Protein AF-A7NPY9-F1 (afdb_monomer)

Solvent-accessible surface area (backbone atoms only — not comparable to full-atom values): 38700 Å² total; per-residue (Å²): 134,92,74,82,80,80,73,67,74,51,55,32,42,29,26,37,45,88,42,72,69,57,53,60,54,70,65,41,75,46,75,59,87,75,33,40,37,41,57,47,86,95,47,47,60,37,44,33,42,28,44,29,30,97,84,38,46,31,58,75,68,45,32,48,38,34,36,38,36,43,90,93,47,36,37,34,34,36,36,45,59,66,55,66,62,92,12,36,43,38,32,55,61,41,74,38,80,44,97,57,90,48,78,89,74,52,70,92,45,75,44,54,58,51,52,49,58,56,38,69,81,51,67,72,39,83,64,36,40,34,45,30,44,36,35,41,27,43,28,24,49,83,92,40,57,26,31,39,33,42,40,34,43,34,40,32,39,14,61,93,43,76,46,79,48,39,36,42,36,38,35,68,32,96,72,33,50,72,66,55,53,54,51,52,51,52,52,50,47,73,77,38,90,55,40,66,36,79,68,50,76,66,56,52,34,50,52,46,28,52,52,40,52,52,52,52,53,52,50,60,61,64,59,78,72,68,98,75,82,85,81,58,95,73,59,46,54,38,22,49,42,22,50,48,44,54,71,60,59,42,68,88,82,78,64,57,72,66,54,55,51,33,47,42,51,26,28,42,34,32,32,49,21,52,75,68,67,51,95,54,27,36,60,48,14,20,54,46,49,51,68,55,89,56,92,92,51,54,64,65,55,43,19,39,23,24,29,24,32,52,38,51,48,97,74,72,50,59,84,43,35,47,35,38,50,40,43,51,76,67,50,40,54,49,32,46,40,51,10,21,42,44,20,36,19,43,43,38,47,75,64,64,38,66,25,72,48,68,47,79,56,97,86,25,32,37,39,40,33,20,56,60,59,82,79,53,48,57,65,42,58,66,48,35,53,53,29,46,76,59,76,39,56,71,48,81,48,70,42,67,50,94,80,54,70,76,68,81,83,74,80,81,69,74,92,64,79,79,70,88,87,62,96,55,48,48,31,84,41,48,32,68,63,46,48,35,52,55,48,39,56,33,46,35,52,23,37,51,22,51,61,39,46,76,68,66,80,51,87,60,26,45,49,50,25,38,50,28,37,51,50,40,49,45,52,56,58,64,49,60,76,53,37,37,68,65,60,53,50,50,53,45,52,53,43,47,52,55,41,51,46,40,39,57,31,41,55,39,51,54,50,50,52,53,53,49,56,52,36,70,73,42,60,79,91,56,35,67,52,39,48,67,58,52,53,53,46,53,54,53,32,52,57,34,45,55,53,32,52,57,47,69,71,28,72,67,44,53,51,50,52,25,52,52,16,43,53,48,44,31,73,79,56,56,58,53,82,80,47,91,80,75,53,77,60,29,32,43,80,44,49,42,62,55,45,49,53,32,45,54,64,30,58,63,38,66,88,58,54,77,92,43,56,72,68,56,54,48,52,42,46,53,34,44,49,54,32,48,48,40,48,63,68,41,33,58,30,44,38,91,64,51,60,75,58,43,49,54,53,48,57,40,49,48,54,62,42,58,58,49,49,50,61,52,51,56,52,51,36,51,75,70,72,35,67,84,36,70,33,51,46,54,52,50,53,54,40,51,62,48,38,59,61,51,58,72,50,45,66,65,42,50,50,55,60,69,28,70,67,41,52,49,52,50,50,53,36,47,72,73,68

Structure (mmCIF, N/CA/C/O backbone):
data_AF-A7NPY9-F1
#
_entry.id   AF-A7NPY9-F1
#
loop_
_atom_site.group_PDB
_atom_site.id
_atom_site.type_symbol
_atom_site.label_atom_id
_atom_site.label_alt_id
_atom_site.label_comp_id
_atom_site.label_asym_id
_atom_site.label_entity_id
_atom_site.label_seq_id
_atom_site.pdbx_PDB_ins_code
_atom_site.Cartn_x
_atom_site.Cartn_y
_atom_site.Cartn_z
_atom_site.occupancy
_atom_site.B_iso_or_equiv
_atom_site.auth_seq_id
_atom_site.auth_comp_id
_atom_site.auth_asym_id
_atom_site.auth_atom_id
_atom_site.pdbx_PDB_model_num
ATOM 1 N N . MET A 1 1 ? 48.283 -12.520 -44.880 1.00 30.39 1 MET A N 1
ATOM 2 C CA . MET A 1 1 ? 47.856 -13.266 -46.078 1.00 30.39 1 MET A CA 1
ATOM 3 C C . MET A 1 1 ? 46.385 -12.997 -46.239 1.00 30.39 1 MET A C 1
ATOM 5 O O . MET A 1 1 ? 45.623 -13.268 -45.324 1.00 30.39 1 MET A O 1
ATOM 9 N N . ASP A 1 2 ? 46.083 -12.345 -47.347 1.00 35.75 2 ASP A N 1
ATOM 10 C CA . ASP A 1 2 ? 44.784 -11.864 -47.781 1.00 35.75 2 ASP A CA 1
ATOM 11 C C . ASP A 1 2 ? 43.777 -13.019 -47.894 1.00 35.75 2 ASP A C 1
ATOM 13 O O . ASP A 1 2 ? 44.050 -14.011 -48.571 1.00 35.75 2 ASP A O 1
ATOM 17 N N . GLN A 1 3 ? 42.635 -12.906 -47.220 1.00 31.44 3 GLN A N 1
ATOM 18 C CA . GLN A 1 3 ? 41.432 -13.673 -47.544 1.00 31.44 3 GLN A CA 1
ATOM 19 C C . GLN A 1 3 ? 40.232 -12.726 -47.473 1.00 31.44 3 GLN A C 1
ATOM 21 O O . GLN A 1 3 ? 39.337 -12.889 -46.647 1.00 31.44 3 GLN A O 1
ATOM 26 N N . GLN A 1 4 ? 40.194 -11.732 -48.366 1.00 36.62 4 GLN A N 1
ATOM 27 C CA . GLN A 1 4 ? 38.908 -11.278 -48.893 1.00 36.62 4 GLN A CA 1
ATOM 28 C C . GLN A 1 4 ? 38.174 -12.527 -49.408 1.00 36.62 4 GLN A C 1
ATOM 30 O O . GLN A 1 4 ? 38.599 -13.142 -50.389 1.00 36.62 4 GLN A O 1
ATOM 35 N N . ARG A 1 5 ? 37.107 -12.959 -48.719 1.00 39.94 5 ARG A N 1
ATOM 36 C CA . ARG A 1 5 ? 36.211 -14.002 -49.234 1.00 39.94 5 ARG A CA 1
ATOM 37 C C . ARG A 1 5 ? 35.548 -13.455 -50.496 1.00 39.94 5 ARG A C 1
ATOM 39 O O . ARG A 1 5 ? 34.565 -12.725 -50.436 1.00 39.94 5 ARG A O 1
ATOM 46 N N . VAL A 1 6 ? 36.112 -13.795 -51.650 1.00 40.06 6 VAL A N 1
ATOM 47 C CA . VAL A 1 6 ? 35.490 -13.559 -52.951 1.00 40.06 6 VAL A CA 1
ATOM 48 C C . VAL A 1 6 ? 34.324 -14.542 -53.098 1.00 40.06 6 VAL A C 1
ATOM 50 O O . VAL A 1 6 ? 34.519 -15.717 -53.383 1.00 40.06 6 VAL A O 1
ATOM 53 N N . ASN A 1 7 ? 33.124 -14.018 -52.849 1.00 55.25 7 ASN A N 1
ATOM 54 C CA . ASN A 1 7 ? 31.804 -14.433 -53.334 1.00 55.25 7 ASN A CA 1
ATOM 55 C C . ASN A 1 7 ? 31.464 -15.946 -53.356 1.00 55.25 7 ASN A C 1
ATOM 57 O O . ASN A 1 7 ? 31.522 -16.569 -54.420 1.00 55.25 7 ASN A O 1
ATOM 61 N N . PRO A 1 8 ? 30.982 -16.530 -52.244 1.00 56.50 8 PRO A N 1
ATOM 62 C CA . PRO A 1 8 ? 30.066 -17.660 -52.291 1.00 56.50 8 PRO A CA 1
ATOM 63 C C . PRO A 1 8 ? 28.615 -17.149 -52.261 1.00 56.50 8 PRO A C 1
ATOM 65 O O . PRO A 1 8 ? 28.247 -16.339 -51.414 1.00 56.50 8 PRO A O 1
ATOM 68 N N . ILE A 1 9 ? 27.778 -17.620 -53.185 1.00 62.34 9 ILE A N 1
ATOM 69 C CA . ILE A 1 9 ? 26.321 -17.525 -53.032 1.00 62.34 9 ILE A CA 1
ATOM 70 C C . ILE A 1 9 ? 25.970 -18.313 -51.761 1.00 62.34 9 ILE A C 1
ATOM 72 O O . ILE A 1 9 ? 26.186 -19.524 -51.731 1.00 62.34 9 ILE A O 1
ATOM 76 N N . GLU A 1 10 ? 25.477 -17.638 -50.722 1.00 66.25 10 GLU A N 1
ATOM 77 C CA . GLU A 1 10 ? 24.930 -18.284 -49.519 1.00 66.25 10 GLU A CA 1
ATOM 78 C C . GLU A 1 10 ? 23.676 -19.074 -49.941 1.00 66.25 10 GLU A C 1
ATOM 80 O O . GLU A 1 10 ? 22.792 -18.513 -50.592 1.00 66.25 10 GLU A O 1
ATOM 85 N N . VAL A 1 11 ? 23.621 -20.378 -49.645 1.00 74.25 11 VAL A N 1
ATOM 86 C CA . VAL A 1 11 ? 22.456 -21.240 -49.915 1.00 74.25 11 VAL A CA 1
ATOM 87 C C . VAL A 1 11 ? 21.934 -21.752 -48.578 1.00 74.25 11 VAL A C 1
ATOM 89 O O . VAL A 1 11 ? 22.521 -22.666 -47.997 1.00 74.25 11 VAL A O 1
ATOM 92 N N . GLU A 1 12 ? 20.827 -21.172 -48.110 1.00 82.69 12 GLU A N 1
ATOM 93 C CA . GLU A 1 12 ? 20.207 -21.520 -46.825 1.00 82.69 12 GLU A CA 1
ATOM 94 C C . GLU A 1 12 ? 18.732 -21.931 -46.971 1.00 82.69 12 GLU A C 1
ATOM 96 O O . GLU A 1 12 ? 18.003 -21.358 -47.786 1.00 82.69 12 GLU A O 1
ATOM 101 N N . LEU A 1 13 ? 18.280 -22.900 -46.163 1.00 86.31 13 LEU A N 1
ATOM 102 C CA . LEU A 1 13 ? 16.856 -23.127 -45.877 1.00 86.31 13 LEU A CA 1
ATOM 103 C C . LEU A 1 13 ? 16.484 -22.462 -44.554 1.00 86.31 13 LEU A C 1
ATOM 105 O O . LEU A 1 13 ? 17.162 -22.660 -43.550 1.00 86.31 13 LEU A O 1
ATOM 109 N N . LYS A 1 14 ? 15.375 -21.726 -44.535 1.00 89.31 14 LYS A N 1
ATOM 110 C CA . LYS A 1 14 ? 14.914 -20.969 -43.371 1.00 89.31 14 LYS A CA 1
ATOM 111 C C . LYS A 1 14 ? 13.519 -21.396 -42.937 1.00 89.31 14 LYS A C 1
ATOM 113 O O . LYS A 1 14 ? 12.575 -21.383 -43.730 1.00 89.31 14 LYS A O 1
ATOM 118 N N . PHE A 1 15 ? 13.382 -21.705 -41.652 1.00 90.19 15 PHE A N 1
ATOM 119 C CA . PHE A 1 15 ? 12.123 -22.097 -41.038 1.00 90.19 15 PHE A CA 1
ATOM 120 C C . PHE A 1 15 ? 11.828 -21.293 -39.778 1.00 90.19 15 PHE A C 1
ATOM 122 O O . PHE A 1 15 ? 12.676 -21.140 -38.901 1.00 90.19 15 PHE A O 1
ATOM 129 N N . ARG A 1 16 ? 10.575 -20.872 -39.629 1.00 90.12 16 ARG A N 1
ATOM 130 C CA . ARG A 1 16 ? 10.034 -20.371 -38.371 1.00 90.12 16 ARG A CA 1
ATOM 131 C C . ARG A 1 16 ? 9.675 -21.535 -37.455 1.00 90.12 16 ARG A C 1
ATOM 133 O O . ARG A 1 16 ? 9.011 -22.489 -37.870 1.00 90.12 16 ARG A O 1
ATOM 140 N N . VAL A 1 17 ? 10.054 -21.412 -36.187 1.00 89.88 17 VAL A N 1
ATOM 141 C CA . VAL A 1 17 ? 9.718 -22.371 -35.134 1.00 89.88 17 VAL A CA 1
ATOM 142 C C . VAL A 1 17 ? 8.627 -21.759 -34.254 1.00 89.88 17 VAL A C 1
ATOM 144 O O . VAL A 1 17 ? 8.880 -20.860 -33.466 1.00 89.88 17 VAL A O 1
ATOM 147 N N . GLY A 1 18 ? 7.380 -22.209 -34.410 1.00 81.81 18 GLY A N 1
ATOM 148 C CA . GLY A 1 18 ? 6.241 -21.627 -33.682 1.00 81.81 18 GLY A CA 1
ATOM 149 C C . GLY A 1 18 ? 6.145 -22.025 -32.203 1.00 81.81 18 GLY A C 1
ATOM 150 O O . GLY A 1 18 ? 5.445 -21.363 -31.443 1.00 81.81 18 GLY A O 1
ATOM 151 N N . ASP A 1 19 ? 6.834 -23.094 -31.792 1.00 84.06 19 ASP A N 1
ATOM 152 C CA . ASP A 1 19 ? 6.786 -23.635 -30.429 1.00 84.06 19 ASP A CA 1
ATOM 153 C C . ASP A 1 19 ? 8.196 -23.669 -29.798 1.00 84.06 19 ASP A C 1
ATOM 155 O O . ASP A 1 19 ? 9.068 -24.413 -30.269 1.00 84.06 19 ASP A O 1
ATOM 159 N N . PRO A 1 20 ? 8.436 -22.934 -28.693 1.00 83.31 20 PRO A N 1
ATOM 160 C CA . PRO A 1 20 ? 9.704 -22.964 -27.963 1.00 83.31 20 PRO A CA 1
ATOM 161 C C . PRO A 1 20 ? 10.118 -24.363 -27.473 1.00 83.31 20 PRO A C 1
ATOM 163 O O . PRO A 1 20 ? 11.304 -24.626 -27.259 1.00 83.31 20 PRO A O 1
ATOM 166 N N . ALA A 1 21 ? 9.173 -25.285 -27.265 1.00 83.88 21 ALA A N 1
ATOM 167 C CA . ALA A 1 21 ? 9.486 -26.666 -26.907 1.00 83.88 21 ALA A CA 1
ATOM 168 C C . ALA A 1 21 ? 10.154 -27.423 -28.064 1.00 83.88 21 ALA A C 1
ATOM 170 O O . ALA A 1 21 ? 11.102 -28.173 -27.823 1.00 83.88 21 ALA A O 1
ATOM 171 N N . ILE A 1 22 ? 9.722 -27.175 -29.305 1.00 85.62 22 ILE A N 1
ATOM 172 C CA . ILE A 1 22 ? 10.358 -27.721 -30.508 1.00 85.62 22 ILE A CA 1
ATOM 173 C C . ILE A 1 22 ? 11.760 -27.136 -30.664 1.00 85.62 22 ILE A C 1
ATOM 175 O O . ILE A 1 22 ? 12.711 -27.880 -30.892 1.00 85.62 22 ILE A O 1
ATOM 179 N N . PHE A 1 23 ? 11.912 -25.826 -30.457 1.00 87.38 23 PHE A N 1
ATOM 180 C CA . PHE A 1 23 ? 13.217 -25.164 -30.497 1.00 87.38 23 PHE A CA 1
ATOM 181 C C . PHE A 1 23 ? 14.224 -25.808 -29.523 1.00 87.38 23 PHE A C 1
ATOM 183 O O . PHE A 1 23 ? 15.352 -26.128 -29.898 1.00 87.38 23 PHE A O 1
ATOM 190 N N . ARG A 1 24 ? 13.794 -26.112 -28.288 1.00 87.69 24 ARG A N 1
ATOM 191 C CA . ARG A 1 24 ? 14.612 -26.839 -27.293 1.00 87.69 24 ARG A CA 1
ATOM 192 C C . ARG A 1 24 ? 14.891 -28.299 -27.655 1.00 87.69 24 ARG A C 1
ATOM 194 O O . ARG A 1 24 ? 15.877 -28.861 -27.182 1.00 87.69 24 ARG A O 1
ATOM 201 N N . ALA A 1 25 ? 14.012 -28.946 -28.417 1.00 87.19 25 ALA A N 1
ATOM 202 C CA . ALA A 1 25 ? 14.253 -30.299 -28.908 1.00 87.19 25 ALA A CA 1
ATOM 203 C C . ALA A 1 25 ? 15.330 -30.292 -30.003 1.00 87.19 25 ALA A C 1
ATOM 205 O O . ALA A 1 25 ? 16.235 -31.123 -29.968 1.00 87.19 25 ALA A O 1
ATOM 206 N N . LEU A 1 26 ? 15.271 -29.309 -30.907 1.00 87.81 26 LEU A N 1
ATOM 207 C CA . LEU A 1 26 ? 16.235 -29.096 -31.991 1.00 87.81 26 LEU A CA 1
ATOM 208 C C . LEU A 1 26 ? 17.647 -28.772 -31.487 1.00 87.81 26 LEU A C 1
ATOM 210 O O . LEU A 1 26 ? 18.624 -29.130 -32.136 1.00 87.81 26 LEU A O 1
ATOM 214 N N . SER A 1 27 ? 17.773 -28.173 -30.301 1.00 85.38 27 SER A N 1
ATOM 215 C CA . SER A 1 27 ? 19.071 -27.853 -29.695 1.00 85.38 27 SER A CA 1
ATOM 216 C C . SER A 1 27 ? 19.765 -29.037 -29.005 1.00 85.38 27 SER A C 1
ATOM 218 O O . SER A 1 27 ? 20.785 -28.844 -28.344 1.00 85.38 27 SER A O 1
ATOM 220 N N . ARG A 1 28 ? 19.209 -30.253 -29.075 1.00 89.75 28 ARG A N 1
ATOM 221 C CA . ARG A 1 28 ? 19.780 -31.466 -28.464 1.00 89.75 28 ARG A CA 1
ATOM 222 C C . ARG A 1 28 ? 20.355 -32.396 -29.534 1.00 89.75 28 ARG A C 1
ATOM 224 O O . ARG A 1 28 ? 19.896 -32.356 -30.673 1.00 89.75 28 ARG A O 1
ATOM 231 N N . PRO A 1 29 ? 21.323 -33.265 -29.183 1.00 91.44 29 PRO A N 1
ATOM 232 C CA . PRO A 1 29 ? 21.795 -34.289 -30.105 1.00 91.44 29 PRO A CA 1
ATOM 233 C C . PRO A 1 29 ? 20.632 -35.145 -30.612 1.00 91.44 29 PRO A C 1
ATOM 235 O O . PRO A 1 29 ? 19.841 -35.644 -29.807 1.00 91.44 29 PRO A O 1
ATOM 238 N N . MET A 1 30 ? 20.535 -35.321 -31.930 1.00 92.50 30 MET A N 1
ATOM 239 C CA . MET A 1 30 ? 19.491 -36.142 -32.542 1.00 92.50 30 MET A CA 1
ATOM 240 C C . MET A 1 30 ? 19.978 -36.864 -33.793 1.00 92.50 30 MET A C 1
ATOM 242 O O . MET A 1 30 ? 20.903 -36.424 -34.476 1.00 92.50 30 MET A O 1
ATOM 246 N N . THR A 1 31 ? 19.325 -37.981 -34.093 1.00 93.44 31 THR A N 1
ATOM 247 C CA . THR A 1 31 ? 19.502 -38.719 -35.342 1.00 93.44 31 THR A CA 1
ATOM 248 C C . THR A 1 31 ? 18.247 -38.552 -36.183 1.00 93.44 31 THR A C 1
ATOM 250 O O . THR A 1 31 ? 17.145 -38.780 -35.685 1.00 93.44 31 THR A O 1
ATOM 253 N N . LEU A 1 32 ? 18.422 -38.161 -37.441 1.00 91.75 32 LEU A N 1
ATOM 254 C CA . LEU A 1 32 ? 17.344 -37.898 -38.381 1.00 91.75 32 LEU A CA 1
ATOM 255 C C . LEU A 1 32 ? 17.653 -38.614 -39.700 1.00 91.75 32 LEU A C 1
ATOM 257 O O . LEU A 1 32 ? 18.459 -38.139 -40.497 1.00 91.75 32 LEU A O 1
ATOM 261 N N . GLY A 1 33 ? 17.061 -39.793 -39.907 1.00 91.19 33 GLY A N 1
ATOM 262 C CA . GLY A 1 33 ? 17.489 -40.692 -40.983 1.00 91.19 33 GLY A CA 1
ATOM 263 C C . GLY A 1 33 ? 18.973 -41.053 -40.834 1.00 91.19 33 GLY A C 1
ATOM 264 O O . GLY A 1 33 ? 19.401 -41.461 -39.754 1.00 91.19 33 GLY A O 1
ATOM 265 N N . ASP A 1 34 ? 19.757 -40.837 -41.892 1.00 91.75 34 ASP A N 1
ATOM 266 C CA . ASP A 1 34 ? 21.212 -41.063 -41.903 1.00 91.75 34 ASP A CA 1
ATOM 267 C C . ASP A 1 34 ? 22.028 -39.874 -41.357 1.00 91.75 34 ASP A C 1
ATOM 269 O O . ASP A 1 34 ? 23.262 -39.925 -41.314 1.00 91.75 34 ASP A O 1
ATOM 273 N N . PHE A 1 35 ? 21.357 -38.797 -40.928 1.00 95.56 35 PHE A N 1
ATOM 274 C CA . PHE A 1 35 ? 22.004 -37.600 -40.403 1.00 95.56 35 PHE A CA 1
ATOM 275 C C . PHE A 1 35 ? 22.148 -37.636 -38.880 1.00 95.56 35 PHE A C 1
ATOM 277 O O . PHE A 1 35 ? 21.227 -37.983 -38.140 1.00 95.56 35 PHE A O 1
ATOM 284 N N . GLN A 1 36 ? 23.313 -37.212 -38.400 1.00 95.44 36 GLN A N 1
ATOM 285 C CA . GLN A 1 36 ? 23.623 -37.000 -36.989 1.00 95.44 36 GLN A CA 1
ATOM 286 C C . GLN A 1 36 ? 23.767 -35.501 -36.731 1.00 95.44 36 GLN A C 1
ATOM 288 O O . GLN A 1 36 ? 24.715 -34.873 -37.204 1.00 95.44 36 GLN A O 1
ATOM 293 N N . LEU A 1 37 ? 22.838 -34.938 -35.965 1.00 95.12 37 LEU A N 1
ATOM 294 C CA . LEU A 1 37 ? 22.823 -33.533 -35.574 1.00 95.12 37 LEU A CA 1
ATOM 295 C C . LEU A 1 37 ? 23.533 -33.397 -34.226 1.00 95.12 37 LEU A C 1
ATOM 297 O O . LEU A 1 37 ? 23.108 -33.975 -33.222 1.00 95.12 37 LEU A O 1
ATOM 301 N N . LYS A 1 38 ? 24.640 -32.652 -34.209 1.00 93.69 38 LYS A N 1
ATOM 302 C CA . LYS A 1 38 ? 25.520 -32.496 -33.046 1.00 93.69 38 LYS A CA 1
ATOM 303 C C . LYS A 1 38 ? 25.625 -31.018 -32.653 1.00 93.69 38 LYS A C 1
ATOM 305 O O . LYS A 1 38 ? 26.305 -30.273 -33.360 1.00 93.69 38 LYS A O 1
ATOM 310 N N . PRO A 1 39 ? 24.970 -30.591 -31.558 1.00 91.31 39 PRO A N 1
ATOM 311 C CA . PRO A 1 39 ? 25.104 -29.238 -31.020 1.00 91.31 39 PRO A CA 1
ATOM 312 C C . PRO A 1 39 ? 26.551 -28.893 -30.655 1.00 91.31 39 PRO A C 1
ATOM 314 O O . PRO A 1 39 ? 27.316 -29.772 -30.250 1.00 91.31 39 PRO A O 1
ATOM 317 N N . VAL A 1 40 ? 26.913 -27.617 -30.789 1.00 88.94 40 VAL A N 1
ATOM 318 C CA . VAL A 1 40 ? 28.272 -27.106 -30.579 1.00 88.94 40 VAL A CA 1
ATOM 319 C C . VAL A 1 40 ? 28.245 -25.878 -29.679 1.00 88.94 40 VAL A C 1
ATOM 321 O O . VAL A 1 40 ? 27.570 -24.896 -29.982 1.00 88.94 40 VAL A O 1
ATOM 324 N N . GLY A 1 41 ? 29.041 -25.921 -28.608 1.00 83.31 41 GLY A N 1
ATOM 325 C CA . GLY A 1 41 ? 29.153 -24.828 -27.642 1.00 83.31 41 GLY A CA 1
ATOM 326 C C . GLY A 1 41 ? 27.852 -24.545 -26.885 1.00 83.31 41 GLY A C 1
ATOM 327 O O . GLY A 1 41 ? 26.852 -25.247 -27.035 1.00 83.31 41 GLY A O 1
ATOM 328 N N . ASP A 1 42 ? 27.876 -23.492 -26.071 1.00 79.00 42 ASP A N 1
ATOM 329 C CA . ASP A 1 42 ? 26.726 -23.061 -25.261 1.00 79.00 42 ASP A CA 1
ATOM 330 C C . ASP A 1 42 ? 25.831 -22.030 -25.986 1.00 79.00 42 ASP A C 1
ATOM 332 O O . ASP A 1 42 ? 24.811 -21.582 -25.456 1.00 79.00 42 ASP A O 1
ATOM 336 N N . GLY A 1 43 ? 26.180 -21.706 -27.235 1.00 83.75 43 GLY A N 1
ATOM 337 C CA . GLY A 1 43 ? 25.592 -20.638 -28.039 1.00 83.75 43 GLY A CA 1
ATOM 338 C C . GLY A 1 43 ? 26.396 -19.339 -27.978 1.00 83.75 43 GLY A C 1
ATOM 339 O O . GLY A 1 43 ? 27.239 -19.146 -27.104 1.00 83.75 43 GLY A O 1
ATOM 340 N N . GLU A 1 44 ? 26.144 -18.449 -28.932 1.00 90.12 44 GLU A N 1
ATOM 341 C CA . GLU A 1 44 ? 26.758 -17.126 -29.010 1.00 90.12 44 GLU A CA 1
ATOM 342 C C . GLU A 1 44 ? 25.694 -16.027 -29.015 1.00 90.12 44 GLU A C 1
ATOM 344 O O . GLU A 1 44 ? 24.642 -16.153 -29.646 1.00 90.12 44 GLU A O 1
ATOM 349 N N . HIS A 1 45 ? 25.974 -14.939 -28.300 1.00 90.50 45 HIS A N 1
ATOM 350 C CA . HIS A 1 45 ? 25.133 -13.749 -28.302 1.00 90.50 45 HIS A CA 1
ATOM 351 C C . HIS A 1 45 ? 25.578 -12.816 -29.427 1.00 90.50 45 HIS A C 1
ATOM 353 O O . HIS A 1 45 ? 26.732 -12.385 -29.467 1.00 90.50 45 HIS A O 1
ATOM 359 N N . GLN A 1 46 ? 24.654 -12.510 -30.332 1.00 93.19 46 GLN A N 1
ATOM 360 C CA . GLN A 1 46 ? 24.847 -11.591 -31.441 1.00 93.19 46 GLN A CA 1
ATOM 361 C C . GLN A 1 46 ? 23.952 -10.364 -31.257 1.00 93.19 46 GLN A C 1
ATOM 363 O O . GLN A 1 46 ? 22.726 -10.486 -31.280 1.00 93.19 46 GLN A O 1
ATOM 368 N N . HIS A 1 47 ? 24.567 -9.187 -31.182 1.00 91.38 47 HIS A N 1
ATOM 369 C CA . HIS A 1 47 ? 23.873 -7.909 -31.309 1.00 91.38 47 HIS A CA 1
ATOM 370 C C . HIS A 1 47 ? 24.007 -7.422 -32.751 1.00 91.38 47 HIS A C 1
ATOM 372 O O . HIS A 1 47 ? 25.123 -7.250 -33.241 1.00 91.38 47 HIS A O 1
ATOM 378 N N . ASN A 1 48 ? 22.898 -7.226 -33.462 1.00 92.94 48 ASN A N 1
ATOM 379 C CA . ASN A 1 48 ? 22.914 -6.750 -34.844 1.00 92.94 48 ASN A CA 1
ATOM 380 C C . ASN A 1 48 ? 22.218 -5.390 -34.933 1.00 92.94 48 ASN A C 1
ATOM 382 O O . ASN A 1 48 ? 21.006 -5.325 -34.748 1.00 92.94 48 ASN A O 1
ATOM 386 N N . THR A 1 49 ? 22.940 -4.336 -35.306 1.00 92.94 49 THR A N 1
ATOM 387 C CA . THR A 1 49 ? 22.353 -3.022 -35.618 1.00 92.94 49 THR A CA 1
ATOM 388 C C . THR A 1 49 ? 22.263 -2.857 -37.122 1.00 92.94 49 THR A C 1
ATOM 390 O O . THR A 1 49 ? 23.267 -3.010 -37.814 1.00 92.94 49 THR A O 1
ATOM 393 N N . TYR A 1 50 ? 21.075 -2.554 -37.639 1.00 94.62 50 TYR A N 1
ATOM 394 C CA . TYR A 1 50 ? 20.854 -2.298 -39.061 1.00 94.62 50 TYR A CA 1
ATOM 395 C C . TYR A 1 50 ? 20.808 -0.802 -39.341 1.00 94.62 50 TYR A C 1
ATOM 397 O O . TYR A 1 50 ? 20.243 -0.042 -38.555 1.00 94.62 50 TYR A O 1
ATOM 405 N N . TYR A 1 51 ? 21.373 -0.400 -40.477 1.00 93.62 51 TYR A N 1
ATOM 406 C CA . TYR A 1 51 ? 21.532 0.999 -40.862 1.00 93.62 51 TYR A CA 1
ATOM 407 C C . TYR A 1 51 ? 20.894 1.276 -42.219 1.00 93.62 51 TYR A C 1
ATOM 409 O O . TYR A 1 51 ? 21.003 0.468 -43.141 1.00 93.62 51 TYR A O 1
ATOM 417 N N . ASP A 1 52 ? 20.291 2.452 -42.345 1.00 92.69 52 ASP A N 1
ATOM 418 C CA . ASP A 1 52 ? 19.786 2.999 -43.605 1.00 92.69 52 ASP A CA 1
ATOM 419 C C . ASP A 1 52 ? 19.822 4.536 -43.546 1.00 92.69 52 ASP A C 1
ATOM 421 O O . ASP A 1 52 ? 20.186 5.126 -42.526 1.00 92.69 52 ASP A O 1
ATOM 425 N N . THR A 1 53 ? 19.476 5.205 -44.639 1.00 89.81 53 THR A N 1
ATOM 426 C CA . THR A 1 53 ? 19.289 6.657 -44.672 1.00 89.81 53 THR A CA 1
ATOM 427 C C . THR A 1 53 ? 17.918 7.037 -44.093 1.00 89.81 53 THR A C 1
ATOM 429 O O . THR A 1 53 ? 17.027 6.188 -44.029 1.00 89.81 53 THR A O 1
ATOM 432 N N . PRO A 1 54 ? 17.687 8.304 -43.686 1.00 81.25 54 PRO A N 1
ATOM 433 C CA . PRO A 1 54 ? 16.378 8.744 -43.184 1.00 81.25 54 PRO A CA 1
ATOM 434 C C . PRO A 1 54 ? 15.197 8.474 -44.130 1.00 81.25 54 PRO A C 1
ATOM 436 O O . PRO A 1 54 ? 14.065 8.335 -43.681 1.00 81.25 54 PRO A O 1
ATOM 439 N N . ASP A 1 55 ? 15.467 8.397 -45.434 1.00 79.75 55 ASP A N 1
ATOM 440 C CA . ASP A 1 55 ? 14.529 8.090 -46.516 1.00 79.75 55 ASP A CA 1
ATOM 441 C C . ASP A 1 55 ? 14.652 6.645 -47.054 1.00 79.75 55 ASP A C 1
ATOM 443 O O . ASP A 1 55 ? 14.100 6.339 -48.108 1.00 79.75 55 ASP A O 1
ATOM 447 N N . PHE A 1 56 ? 15.345 5.752 -46.336 1.00 86.25 56 PHE A N 1
ATOM 448 C CA . PHE A 1 56 ? 15.436 4.309 -46.608 1.00 86.25 56 PHE A CA 1
ATOM 449 C C . PHE A 1 56 ? 16.001 3.923 -47.989 1.00 86.25 56 PHE A C 1
ATOM 451 O O . PHE A 1 56 ? 15.478 3.038 -48.677 1.00 86.25 56 PHE A O 1
ATOM 458 N N . ARG A 1 57 ? 17.075 4.582 -48.437 1.00 89.56 57 ARG A N 1
ATOM 459 C CA . ARG A 1 57 ? 17.663 4.365 -49.773 1.00 89.56 57 ARG A CA 1
ATOM 460 C C . ARG A 1 57 ? 18.274 2.984 -49.964 1.00 89.56 57 ARG A C 1
ATOM 462 O O . ARG A 1 57 ? 18.271 2.498 -51.097 1.00 89.56 57 ARG A O 1
ATOM 469 N N . LEU A 1 58 ? 18.812 2.359 -48.916 1.00 91.06 58 LEU A N 1
ATOM 470 C CA . LEU A 1 58 ? 19.366 1.006 -49.013 1.00 91.06 58 LEU A CA 1
ATOM 471 C C . LEU A 1 58 ? 18.221 0.002 -49.165 1.00 91.06 58 LEU A C 1
ATOM 473 O O . LEU A 1 58 ? 18.239 -0.789 -50.111 1.00 91.06 58 LEU A O 1
ATOM 477 N N . ARG A 1 59 ? 17.176 0.105 -48.332 1.00 88.31 59 ARG A N 1
ATOM 478 C CA . ARG A 1 59 ? 15.933 -0.672 -48.472 1.00 88.31 59 ARG A CA 1
ATOM 479 C C . ARG A 1 59 ? 15.308 -0.512 -49.857 1.00 88.31 59 ARG A C 1
ATOM 481 O O . ARG A 1 59 ? 14.912 -1.513 -50.450 1.00 88.31 59 ARG A O 1
ATOM 488 N N . ALA A 1 60 ? 15.218 0.715 -50.375 1.00 85.19 60 ALA A N 1
ATOM 489 C CA . ALA A 1 60 ? 14.633 1.000 -51.689 1.00 85.19 60 ALA A CA 1
ATOM 490 C C . ALA A 1 60 ? 15.384 0.313 -52.843 1.00 85.19 60 ALA A C 1
ATOM 492 O O . ALA A 1 60 ? 14.798 0.042 -53.886 1.00 85.19 60 ALA A O 1
ATOM 493 N N . GLN A 1 61 ? 16.668 0.013 -52.640 1.00 87.62 61 GLN A N 1
ATOM 494 C CA . GLN A 1 61 ? 17.521 -0.714 -53.581 1.00 87.62 61 GLN A CA 1
ATOM 495 C C . GLN A 1 61 ? 17.681 -2.200 -53.209 1.00 87.62 61 GLN A C 1
ATOM 497 O O . GLN A 1 61 ? 18.528 -2.880 -53.777 1.00 87.62 61 GLN A O 1
ATOM 502 N N . HIS A 1 62 ? 16.884 -2.711 -52.263 1.00 86.94 62 HIS A N 1
ATOM 503 C CA . HIS A 1 62 ? 16.917 -4.095 -51.775 1.00 86.94 62 HIS A CA 1
ATOM 504 C C . HIS A 1 62 ? 18.245 -4.522 -51.125 1.00 86.94 62 HIS A C 1
ATOM 506 O O . HIS A 1 62 ? 18.607 -5.699 -51.152 1.00 86.94 62 HIS A O 1
ATOM 512 N N . TYR A 1 63 ? 18.944 -3.576 -50.493 1.00 90.69 63 TYR A N 1
ATOM 513 C CA . TYR A 1 63 ? 20.136 -3.835 -49.689 1.00 90.69 63 TYR A CA 1
ATOM 514 C C . TYR A 1 63 ? 19.845 -3.744 -48.190 1.00 90.69 63 TYR A C 1
ATOM 516 O O . TYR A 1 63 ? 19.040 -2.933 -47.737 1.00 90.69 63 TYR A O 1
ATOM 524 N N . GLY A 1 64 ? 20.559 -4.553 -47.409 1.00 92.50 64 GLY A N 1
ATOM 525 C CA . GLY A 1 64 ? 20.590 -4.469 -45.952 1.00 92.50 64 GLY A CA 1
ATOM 526 C C . GLY A 1 64 ? 22.014 -4.292 -45.449 1.00 92.50 64 GLY A C 1
ATOM 527 O O . GLY A 1 64 ? 22.865 -5.140 -45.717 1.00 92.50 64 GLY A O 1
ATOM 528 N N . LEU A 1 65 ? 22.270 -3.216 -44.705 1.00 95.12 65 LEU A N 1
ATOM 529 C CA . LEU A 1 65 ? 23.538 -2.990 -44.016 1.00 95.12 65 LEU A CA 1
ATOM 530 C C . LEU A 1 65 ? 23.364 -3.257 -42.524 1.00 95.12 65 LEU A C 1
ATOM 532 O O . LEU A 1 65 ? 22.456 -2.703 -41.904 1.00 95.12 65 LEU A O 1
ATOM 536 N N . ARG A 1 66 ? 24.251 -4.063 -41.939 1.00 95.81 66 ARG A N 1
ATOM 537 C CA . ARG A 1 66 ? 24.299 -4.275 -40.490 1.00 95.81 66 ARG A CA 1
ATOM 538 C C . ARG A 1 66 ? 25.714 -4.239 -39.944 1.00 95.81 66 ARG A C 1
ATOM 540 O O . ARG A 1 66 ? 26.652 -4.597 -40.650 1.00 95.81 66 ARG A O 1
ATOM 547 N N . VAL A 1 67 ? 25.832 -3.916 -38.665 1.00 95.81 67 VAL A N 1
ATOM 548 C CA . VAL A 1 67 ? 26.985 -4.277 -37.839 1.00 95.81 67 VAL A CA 1
ATOM 549 C C . VAL A 1 67 ? 26.545 -5.371 -36.888 1.00 95.81 67 VAL A C 1
ATOM 551 O O . VAL A 1 67 ? 25.570 -5.200 -36.159 1.00 95.81 67 VAL A O 1
ATOM 554 N N . ARG A 1 68 ? 27.244 -6.502 -36.925 1.00 95.69 68 ARG A N 1
ATOM 555 C CA . ARG A 1 68 ? 27.085 -7.591 -35.969 1.00 95.69 68 ARG A CA 1
ATOM 556 C C . ARG A 1 68 ? 28.226 -7.541 -34.963 1.00 95.69 68 ARG A C 1
ATOM 558 O O . ARG A 1 68 ? 29.389 -7.582 -35.363 1.00 95.69 68 ARG A O 1
ATOM 565 N N . THR A 1 69 ? 27.878 -7.547 -33.686 1.00 91.25 69 THR A N 1
ATOM 566 C CA . THR A 1 69 ? 28.811 -7.591 -32.561 1.00 91.25 69 THR A CA 1
ATOM 567 C C . THR A 1 69 ? 28.666 -8.924 -31.834 1.00 91.25 69 THR A C 1
ATOM 569 O O . THR A 1 69 ? 27.568 -9.281 -31.406 1.00 91.25 69 THR A O 1
ATOM 572 N N . VAL A 1 70 ? 29.773 -9.661 -31.714 1.00 89.44 70 VAL A N 1
ATOM 573 C CA . VAL A 1 70 ? 29.884 -10.919 -30.958 1.00 89.44 70 VAL A CA 1
ATOM 574 C C . VAL A 1 70 ? 31.108 -10.822 -30.051 1.00 89.44 70 VAL A C 1
ATOM 576 O O . VAL A 1 70 ? 32.250 -10.805 -30.519 1.00 89.44 70 VAL A O 1
ATOM 579 N N . GLY A 1 71 ? 30.884 -10.715 -28.740 1.00 85.62 71 GLY A N 1
ATOM 580 C CA . GLY A 1 71 ? 31.956 -10.422 -27.784 1.00 85.62 71 GLY A CA 1
ATOM 581 C C . GLY A 1 71 ? 32.665 -9.105 -28.128 1.00 85.62 71 GLY A C 1
ATOM 582 O O . GLY A 1 71 ? 32.035 -8.055 -28.186 1.00 85.62 71 GLY A O 1
ATOM 583 N N . HIS A 1 72 ? 33.975 -9.158 -28.378 1.00 80.56 72 HIS A N 1
ATOM 584 C CA . HIS A 1 72 ? 34.771 -7.992 -28.793 1.00 80.56 72 HIS A CA 1
ATOM 585 C C . HIS A 1 72 ? 34.914 -7.845 -30.314 1.00 80.56 72 HIS A C 1
ATOM 587 O O . HIS A 1 72 ? 35.559 -6.909 -30.781 1.00 80.56 72 HIS A O 1
ATOM 593 N N . HIS A 1 73 ? 34.350 -8.769 -31.093 1.00 89.06 73 HIS A N 1
ATOM 594 C CA . HIS A 1 73 ? 34.466 -8.767 -32.544 1.00 89.06 73 HIS A CA 1
ATOM 595 C C . HIS A 1 73 ? 33.260 -8.086 -33.177 1.00 89.06 73 HIS A C 1
ATOM 597 O O . HIS A 1 73 ? 32.115 -8.361 -32.820 1.00 89.06 73 HIS A O 1
ATOM 603 N N . ARG A 1 74 ? 33.531 -7.222 -34.154 1.00 92.88 74 ARG A N 1
ATOM 604 C CA . ARG A 1 74 ? 32.517 -6.523 -34.938 1.00 92.88 74 ARG A CA 1
ATOM 605 C C . ARG A 1 74 ? 32.745 -6.765 -36.419 1.00 92.88 74 ARG A C 1
ATOM 607 O O . ARG A 1 74 ? 33.864 -6.624 -36.917 1.00 92.88 74 ARG A O 1
ATOM 614 N N . ILE A 1 75 ? 31.671 -7.095 -37.121 1.00 95.31 75 ILE A N 1
ATOM 615 C CA . ILE A 1 75 ? 31.681 -7.316 -38.564 1.00 95.31 75 ILE A CA 1
ATOM 616 C C . ILE A 1 75 ? 30.556 -6.487 -39.171 1.00 95.31 75 ILE A C 1
ATOM 618 O O . ILE A 1 75 ? 29.390 -6.642 -38.806 1.00 95.31 75 ILE A O 1
ATOM 622 N N . ALA A 1 76 ? 30.909 -5.600 -40.097 1.00 95.81 76 ALA A N 1
ATOM 623 C CA . ALA A 1 76 ? 29.944 -4.953 -40.965 1.00 95.81 76 ALA A CA 1
ATOM 624 C C . ALA A 1 76 ? 29.625 -5.884 -42.132 1.00 95.81 76 ALA A C 1
ATOM 626 O O . ALA A 1 76 ? 30.526 -6.386 -42.806 1.00 95.81 76 ALA A O 1
ATOM 627 N N . THR A 1 77 ? 28.340 -6.076 -42.386 1.00 94.06 77 THR A N 1
ATOM 628 C CA . THR A 1 77 ? 27.838 -6.926 -43.457 1.00 94.06 77 THR A CA 1
ATOM 629 C C . THR A 1 77 ? 26.902 -6.119 -44.347 1.00 94.06 77 THR A C 1
ATOM 631 O O . THR A 1 77 ? 25.922 -5.551 -43.857 1.00 94.06 77 THR A O 1
ATOM 634 N N . LEU A 1 78 ? 27.153 -6.119 -45.655 1.00 92.94 78 LEU A N 1
ATOM 635 C CA . LEU A 1 78 ? 26.213 -5.637 -46.664 1.00 92.94 78 LEU A CA 1
ATOM 636 C C . LEU A 1 78 ? 25.629 -6.840 -47.409 1.00 92.94 78 LEU A C 1
ATOM 638 O O . LEU A 1 78 ? 26.367 -7.630 -47.995 1.00 92.94 78 LEU A O 1
ATOM 642 N N . LYS A 1 79 ? 24.304 -6.971 -47.392 1.00 87.56 79 LYS A N 1
ATOM 643 C CA . LYS A 1 79 ? 23.557 -8.036 -48.072 1.00 87.56 79 LYS A CA 1
ATOM 644 C C . LYS A 1 79 ? 22.787 -7.428 -49.240 1.00 87.56 79 LYS A C 1
ATOM 646 O O . LYS A 1 7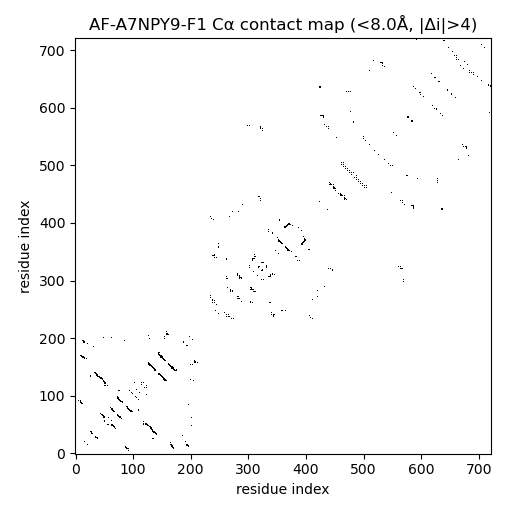9 ? 22.107 -6.421 -49.045 1.00 87.56 79 LYS A O 1
ATOM 651 N N . GLY A 1 80 ? 22.929 -8.007 -50.431 1.00 81.94 80 GLY A N 1
ATOM 652 C CA . GLY A 1 80 ? 22.231 -7.557 -51.638 1.00 81.94 80 GLY A CA 1
ATOM 653 C C . GLY A 1 80 ? 20.890 -8.246 -51.880 1.00 81.94 80 GLY A C 1
ATOM 654 O O . GLY A 1 80 ? 20.378 -8.979 -51.029 1.00 81.94 80 GLY A O 1
ATOM 655 N N . GLU A 1 81 ? 20.346 -8.011 -53.075 1.00 70.25 81 GLU A N 1
ATOM 656 C CA . GLU A 1 81 ? 19.057 -8.542 -53.519 1.00 70.25 81 GLU A CA 1
ATOM 657 C C . GLU A 1 81 ? 18.987 -10.070 -53.365 1.00 70.25 81 GLU A C 1
ATOM 659 O O . GLU A 1 81 ? 19.914 -10.805 -53.712 1.00 70.25 81 GLU A O 1
ATOM 664 N N . THR A 1 82 ? 17.877 -10.541 -52.795 1.00 65.06 82 THR A N 1
ATOM 665 C CA . THR A 1 82 ? 17.646 -11.949 -52.461 1.00 65.06 82 THR A CA 1
ATOM 666 C C . THR A 1 82 ? 16.658 -12.559 -53.450 1.00 65.06 82 THR A C 1
ATOM 668 O O . THR A 1 82 ? 15.569 -12.021 -53.632 1.00 65.06 82 THR A O 1
ATOM 671 N N . GLN A 1 83 ? 16.987 -13.711 -54.037 1.00 63.47 83 GLN A N 1
ATOM 672 C CA . GLN A 1 83 ? 15.987 -14.580 -54.667 1.00 63.47 83 GLN A CA 1
ATOM 673 C C . GLN A 1 83 ? 15.520 -15.599 -53.621 1.00 63.47 83 GLN A C 1
ATOM 675 O O . GLN A 1 83 ? 16.332 -16.407 -53.163 1.00 63.47 83 GLN A O 1
ATOM 680 N N . SER A 1 84 ? 14.243 -15.552 -53.217 1.00 60.38 84 SER A N 1
ATOM 681 C CA . SER A 1 84 ? 13.668 -16.512 -52.264 1.00 60.38 84 SER A CA 1
ATOM 682 C C . SER A 1 84 ? 12.412 -17.212 -52.787 1.00 60.38 84 SER A C 1
ATOM 684 O O . SER A 1 84 ? 11.528 -16.596 -53.387 1.00 60.38 84 SER A O 1
ATOM 686 N N . ARG A 1 85 ? 12.343 -18.534 -52.581 1.00 60.97 85 ARG A N 1
ATOM 687 C CA . ARG A 1 85 ? 11.170 -19.375 -52.872 1.00 60.97 85 ARG A CA 1
ATOM 688 C C . ARG A 1 85 ? 11.154 -20.571 -51.918 1.00 60.97 85 ARG A C 1
ATOM 690 O O . ARG A 1 85 ? 12.163 -21.255 -51.791 1.00 60.97 85 ARG A O 1
ATOM 697 N N . ASP A 1 86 ? 10.017 -20.813 -51.266 1.00 56.19 86 ASP A N 1
ATOM 698 C CA . ASP A 1 86 ? 9.791 -21.940 -50.340 1.00 56.19 86 ASP A CA 1
ATOM 699 C C . ASP A 1 86 ? 10.836 -22.059 -49.202 1.00 56.19 86 ASP A C 1
ATOM 701 O O . ASP A 1 86 ? 11.208 -23.156 -48.794 1.00 56.19 86 ASP A O 1
ATOM 705 N N . GLY A 1 87 ? 11.317 -20.926 -48.673 1.00 57.00 87 GLY A N 1
ATOM 706 C CA . GLY A 1 87 ? 12.300 -20.863 -47.583 1.00 57.00 87 GLY A CA 1
ATOM 707 C C . GLY A 1 87 ? 13.765 -20.979 -48.018 1.00 57.00 87 GLY A C 1
ATOM 708 O O . GLY A 1 87 ? 14.642 -20.840 -47.170 1.00 57.00 87 GLY A O 1
ATOM 709 N N . LEU A 1 88 ? 14.048 -21.197 -49.308 1.00 70.75 88 LEU A N 1
ATOM 710 C CA . LEU A 1 88 ? 15.401 -21.163 -49.871 1.00 70.75 88 LEU A CA 1
ATOM 711 C C . LEU A 1 88 ? 15.817 -19.716 -50.158 1.00 70.75 88 LEU A C 1
ATOM 713 O O . LEU A 1 88 ? 15.111 -19.039 -50.905 1.00 70.75 88 LEU A O 1
ATOM 717 N N . HIS A 1 89 ? 16.963 -19.262 -49.643 1.00 65.88 89 HIS A N 1
ATOM 718 C CA . HIS A 1 89 ? 17.511 -17.924 -49.922 1.00 65.88 89 HIS A CA 1
ATOM 719 C C . HIS A 1 89 ? 18.842 -18.019 -50.677 1.00 65.88 89 HIS A C 1
ATOM 721 O O . HIS A 1 89 ? 19.698 -18.824 -50.318 1.00 65.88 89 HIS A O 1
ATOM 727 N N . GLN A 1 90 ? 19.007 -17.192 -51.718 1.00 67.50 90 GLN A N 1
ATOM 728 C CA . GLN A 1 90 ? 20.282 -16.959 -52.411 1.00 67.50 90 GLN A CA 1
ATOM 729 C C . GLN A 1 90 ? 20.520 -15.458 -52.571 1.00 67.50 90 GLN A C 1
ATOM 731 O O . GLN A 1 90 ? 19.678 -14.755 -53.140 1.00 67.50 90 GLN A O 1
ATOM 736 N N . ARG A 1 91 ? 21.663 -14.960 -52.085 1.00 74.62 91 ARG A N 1
ATOM 737 C CA . ARG A 1 91 ? 22.046 -13.543 -52.206 1.00 74.62 91 ARG A CA 1
ATOM 738 C C . ARG A 1 91 ? 23.566 -13.343 -52.180 1.00 74.62 91 ARG A C 1
ATOM 740 O O . ARG A 1 91 ? 24.269 -14.160 -51.586 1.00 74.62 91 ARG A O 1
ATOM 747 N N . PRO A 1 92 ? 24.078 -12.249 -52.772 1.00 77.88 92 PRO A N 1
ATOM 748 C CA . PRO A 1 92 ? 25.447 -11.811 -52.543 1.00 77.88 92 PRO A CA 1
ATOM 749 C C . PRO A 1 92 ? 25.587 -11.147 -51.162 1.00 77.88 92 PRO A C 1
ATOM 751 O O . PRO A 1 92 ? 24.738 -10.350 -50.746 1.00 77.88 92 PRO A O 1
ATOM 754 N N . GLU A 1 93 ? 26.686 -11.451 -50.476 1.00 85.19 93 GLU A N 1
ATOM 755 C CA . GLU A 1 93 ? 27.026 -10.926 -49.152 1.00 85.19 93 GLU A CA 1
ATOM 756 C C . GLU A 1 93 ? 28.490 -10.478 -49.115 1.00 85.19 93 GLU A C 1
ATOM 758 O O . GLU A 1 93 ? 29.382 -11.172 -49.604 1.00 85.19 93 GLU A O 1
ATOM 763 N N . TRP A 1 94 ? 28.730 -9.299 -48.542 1.00 89.56 94 TRP A N 1
ATOM 764 C CA . TRP A 1 94 ? 30.064 -8.749 -48.318 1.00 89.56 94 TRP A CA 1
ATOM 765 C C . TRP A 1 94 ? 30.253 -8.477 -46.834 1.00 89.56 94 TRP A C 1
ATOM 767 O O . TRP A 1 94 ? 29.398 -7.848 -46.210 1.00 89.56 94 TRP A O 1
ATOM 777 N N . GLU A 1 95 ? 31.389 -8.902 -46.291 1.00 92.75 95 GLU A N 1
ATOM 778 C CA . GLU A 1 95 ? 31.736 -8.728 -44.884 1.00 92.75 95 GLU A CA 1
ATOM 779 C C . GLU A 1 95 ? 33.075 -8.017 -44.732 1.00 92.75 95 GLU A C 1
ATOM 781 O O . GLU A 1 95 ? 34.006 -8.224 -45.512 1.00 92.75 95 GLU A O 1
ATOM 786 N N . MET A 1 96 ? 33.170 -7.176 -43.707 1.00 93.06 96 MET A N 1
ATOM 787 C CA . MET A 1 96 ? 34.382 -6.448 -43.366 1.00 93.06 96 MET A CA 1
ATOM 788 C C . MET A 1 96 ? 34.458 -6.260 -41.846 1.00 93.06 96 MET A C 1
ATOM 790 O O . MET A 1 96 ? 33.468 -5.835 -41.247 1.00 93.06 96 MET A O 1
ATOM 794 N N . PRO A 1 97 ? 35.601 -6.540 -41.195 1.00 93.44 97 PRO A N 1
ATOM 795 C CA . PRO A 1 97 ? 35.779 -6.206 -39.787 1.00 93.44 97 PRO A CA 1
ATOM 796 C C . PRO A 1 97 ? 35.748 -4.684 -39.593 1.00 93.44 97 PRO A C 1
ATOM 798 O O . PRO A 1 97 ? 36.281 -3.936 -40.415 1.00 93.44 97 PRO A O 1
ATOM 801 N N . VAL A 1 98 ? 35.126 -4.221 -38.509 1.00 92.75 98 VAL A N 1
ATOM 802 C CA . VAL A 1 98 ? 35.016 -2.787 -38.196 1.00 92.75 98 VAL A CA 1
ATOM 803 C C . VAL A 1 98 ? 35.361 -2.509 -36.742 1.00 92.75 98 VAL A C 1
ATOM 805 O O . VAL A 1 98 ? 35.041 -3.287 -35.858 1.00 92.75 98 VAL A O 1
ATOM 808 N N . GLU A 1 99 ? 35.970 -1.359 -36.471 1.00 87.75 99 GLU A N 1
ATOM 809 C CA . GLU A 1 99 ? 36.336 -0.970 -35.100 1.00 87.75 99 GLU A CA 1
ATOM 810 C C . GLU A 1 99 ? 35.182 -0.278 -34.352 1.00 87.75 99 GLU A C 1
ATOM 812 O O . GLU A 1 99 ? 35.238 -0.068 -33.140 1.00 87.75 99 GLU A O 1
ATOM 817 N N . SER A 1 100 ? 34.110 0.092 -35.059 1.00 87.44 100 SER A N 1
ATOM 818 C CA . SER A 1 100 ? 33.018 0.906 -34.525 1.00 87.44 100 SER A CA 1
ATOM 819 C C . SER A 1 100 ? 31.666 0.505 -35.103 1.00 87.44 100 SER A C 1
ATOM 821 O O . SER A 1 100 ? 31.569 0.150 -36.276 1.00 87.44 100 SER A O 1
ATOM 823 N N . ASP A 1 101 ? 30.618 0.654 -34.294 1.00 85.94 101 ASP A N 1
ATOM 824 C CA . ASP A 1 101 ? 29.229 0.541 -34.743 1.00 85.94 101 ASP A CA 1
ATOM 825 C C . ASP A 1 101 ? 28.789 1.777 -35.555 1.00 85.94 101 ASP A C 1
ATOM 827 O O . ASP A 1 101 ? 27.720 1.775 -36.141 1.00 85.94 101 ASP A O 1
ATOM 831 N N . ASP A 1 102 ? 29.585 2.846 -35.627 1.00 88.38 102 ASP A N 1
ATOM 832 C CA . ASP A 1 102 ? 29.273 4.039 -36.423 1.00 88.38 102 ASP A CA 1
ATOM 833 C C . ASP A 1 102 ? 29.862 3.919 -37.845 1.00 88.38 102 ASP A C 1
ATOM 835 O O . ASP A 1 102 ? 31.093 3.983 -37.985 1.00 88.38 102 ASP A O 1
ATOM 839 N N . PRO A 1 103 ? 29.031 3.804 -38.909 1.00 89.81 103 PRO A N 1
ATOM 840 C CA . PRO A 1 103 ? 29.510 3.703 -40.288 1.00 89.81 103 PRO A CA 1
ATOM 841 C C . PRO A 1 103 ? 30.424 4.845 -40.728 1.00 89.81 103 PRO A C 1
ATOM 843 O O . PRO A 1 103 ? 31.273 4.664 -41.603 1.00 89.81 103 PRO A O 1
ATOM 846 N N . GLN A 1 104 ? 30.297 6.021 -40.110 1.00 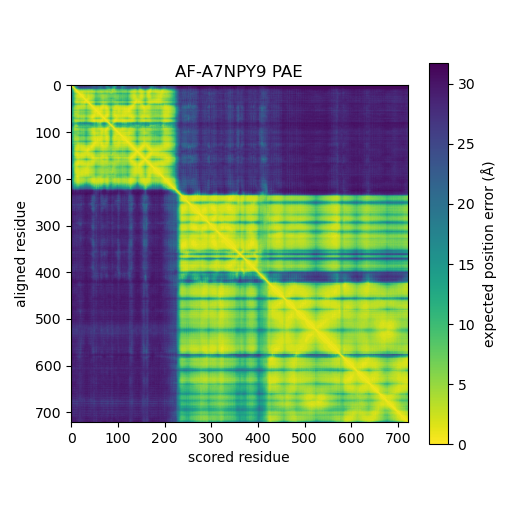86.38 104 GLN A N 1
ATOM 847 C CA . GLN A 1 104 ? 31.110 7.191 -40.442 1.00 86.38 104 GLN A CA 1
ATOM 848 C C . GLN A 1 104 ? 32.562 7.051 -39.970 1.00 86.38 104 GLN A C 1
ATOM 850 O O . GLN A 1 104 ? 33.451 7.702 -40.519 1.00 86.38 104 GLN A O 1
ATOM 855 N N . ARG A 1 105 ? 32.820 6.174 -38.993 1.00 89.31 105 ARG A N 1
ATOM 856 C CA . ARG A 1 105 ? 34.149 5.934 -38.409 1.00 89.31 105 ARG A CA 1
ATOM 857 C C . ARG A 1 105 ? 34.882 4.752 -39.032 1.00 89.31 105 ARG A C 1
ATOM 859 O O . ARG A 1 105 ? 36.001 4.453 -38.625 1.00 89.31 105 ARG A O 1
ATOM 866 N N . TRP A 1 106 ? 34.262 4.056 -39.982 1.00 91.94 106 TRP A N 1
ATOM 867 C CA . TRP A 1 106 ? 34.884 2.909 -40.633 1.00 91.94 106 TRP A CA 1
ATOM 868 C C . TRP A 1 106 ? 36.064 3.340 -41.505 1.00 91.94 106 TRP A C 1
ATOM 870 O O . TRP A 1 106 ? 35.997 4.341 -42.224 1.00 91.94 106 TRP A O 1
ATOM 880 N N . SER A 1 107 ? 37.130 2.542 -41.480 1.00 89.38 107 SER A N 1
ATOM 881 C CA . SER A 1 107 ? 38.210 2.632 -42.463 1.00 89.38 107 SER A CA 1
ATOM 882 C C . SER A 1 107 ? 37.678 2.323 -43.874 1.00 89.38 107 SER A C 1
ATOM 884 O O . SER A 1 107 ? 36.716 1.561 -43.999 1.00 89.38 107 SER A O 1
ATOM 886 N N . PRO A 1 108 ? 38.275 2.888 -44.944 1.00 89.38 108 PRO A N 1
ATOM 887 C CA . PRO A 1 108 ? 37.949 2.518 -46.323 1.00 89.38 108 PRO A CA 1
ATOM 888 C C . PRO A 1 108 ? 37.997 1.004 -46.549 1.00 89.38 108 PRO A C 1
ATOM 890 O O . PRO A 1 108 ? 38.890 0.330 -46.034 1.00 89.38 108 PRO A O 1
ATOM 893 N N . GLY A 1 109 ? 37.049 0.488 -47.326 1.00 88.69 109 GLY A N 1
ATOM 894 C CA . GLY A 1 109 ? 36.927 -0.937 -47.614 1.00 88.69 109 GLY A CA 1
ATOM 895 C C . GLY A 1 109 ? 35.596 -1.283 -48.276 1.00 88.69 109 GLY A C 1
ATOM 896 O O . GLY A 1 109 ? 34.653 -0.490 -48.256 1.00 88.69 109 GLY A O 1
ATOM 897 N N . ASP A 1 110 ? 35.511 -2.482 -48.857 1.00 87.12 110 ASP A N 1
ATOM 898 C CA . ASP A 1 110 ? 34.455 -2.850 -49.812 1.00 87.12 110 ASP A CA 1
ATOM 899 C C . ASP A 1 110 ? 33.027 -2.630 -49.291 1.00 87.12 110 ASP A C 1
ATOM 901 O O . ASP A 1 110 ? 32.182 -2.093 -50.008 1.00 87.12 110 ASP A O 1
ATOM 905 N N . VAL A 1 111 ? 32.742 -3.024 -48.043 1.00 92.81 111 VAL A N 1
ATOM 906 C CA . VAL A 1 111 ? 31.411 -2.865 -47.428 1.00 92.81 111 VAL A CA 1
ATOM 907 C C . VAL A 1 111 ? 31.071 -1.389 -47.227 1.00 92.81 111 VAL A C 1
ATOM 909 O O . VAL A 1 111 ? 29.966 -0.962 -47.563 1.00 92.81 111 VAL A O 1
ATOM 912 N N . ARG A 1 112 ? 32.028 -0.598 -46.724 1.00 93.06 112 ARG A N 1
ATOM 913 C CA . ARG A 1 112 ? 31.859 0.841 -46.496 1.00 93.06 112 ARG A CA 1
ATOM 914 C C . ARG A 1 112 ? 31.627 1.570 -47.811 1.00 93.06 112 ARG A C 1
ATOM 916 O O . ARG A 1 112 ? 30.639 2.282 -47.949 1.00 93.06 112 ARG A O 1
ATOM 923 N N . ASP A 1 113 ? 32.513 1.376 -48.779 1.00 92.19 113 ASP A N 1
ATOM 924 C CA . ASP A 1 113 ? 32.502 2.151 -50.017 1.00 92.19 113 ASP A CA 1
ATOM 925 C C . ASP A 1 113 ? 31.219 1.875 -50.822 1.00 92.19 113 ASP A C 1
ATOM 927 O O . ASP A 1 113 ? 30.602 2.802 -51.350 1.00 92.19 113 ASP A O 1
ATOM 931 N N . ARG A 1 114 ? 30.732 0.624 -50.818 1.00 93.06 114 ARG A N 1
ATOM 932 C CA . ARG A 1 114 ? 29.434 0.250 -51.406 1.00 93.06 114 ARG A CA 1
ATOM 933 C C . ARG A 1 114 ? 28.252 0.850 -50.649 1.00 93.06 114 ARG A C 1
ATOM 935 O O . ARG A 1 114 ? 27.370 1.426 -51.280 1.00 93.06 114 ARG A O 1
ATOM 942 N N . ALA A 1 115 ? 28.224 0.739 -49.321 1.00 93.50 115 ALA A N 1
ATOM 943 C CA . ALA A 1 115 ? 27.136 1.276 -48.504 1.00 93.50 115 ALA A CA 1
ATOM 944 C C . ALA A 1 115 ? 26.983 2.798 -48.661 1.00 93.50 115 ALA A C 1
ATOM 946 O O . ALA A 1 115 ? 25.872 3.298 -48.823 1.00 93.50 115 ALA A O 1
ATOM 947 N N . PHE A 1 116 ? 28.095 3.535 -48.671 1.00 93.75 116 PHE A N 1
ATOM 948 C CA . PHE A 1 116 ? 28.087 4.989 -48.847 1.00 93.75 116 PHE A CA 1
ATOM 949 C C . PHE A 1 116 ? 27.721 5.404 -50.278 1.00 93.75 116 PHE A C 1
ATOM 951 O O . PHE A 1 116 ? 27.027 6.406 -50.460 1.00 93.75 116 PHE A O 1
ATOM 958 N N . ALA A 1 117 ? 28.124 4.625 -51.289 1.00 92.38 117 ALA A N 1
ATOM 959 C CA . ALA A 1 117 ? 27.665 4.829 -52.660 1.00 92.38 117 ALA A CA 1
ATOM 960 C C . ALA A 1 117 ? 26.141 4.633 -52.781 1.00 92.38 117 ALA A C 1
ATOM 962 O O . ALA A 1 117 ? 25.468 5.482 -53.363 1.00 92.38 117 ALA A O 1
ATOM 963 N N . LEU A 1 118 ? 25.589 3.575 -52.169 1.00 93.31 118 LEU A N 1
ATOM 964 C CA . LEU A 1 118 ? 24.143 3.302 -52.129 1.00 93.31 118 LEU A CA 1
ATOM 965 C C . LEU A 1 118 ? 23.357 4.390 -51.380 1.00 93.31 118 LEU A C 1
ATOM 967 O O . LEU A 1 118 ? 22.242 4.723 -51.778 1.00 93.31 118 LEU A O 1
ATOM 971 N N . ALA A 1 119 ? 23.940 4.973 -50.328 1.00 92.50 119 ALA A N 1
ATOM 972 C CA . ALA A 1 119 ? 23.340 6.070 -49.569 1.00 92.50 119 ALA A CA 1
ATOM 973 C C . ALA A 1 119 ? 23.293 7.401 -50.352 1.00 92.50 119 ALA A C 1
ATOM 975 O O . ALA A 1 119 ? 22.510 8.298 -50.019 1.00 92.50 119 ALA A O 1
ATOM 976 N N . GLY A 1 120 ? 24.114 7.563 -51.398 1.00 89.25 120 GLY A N 1
ATOM 977 C CA . GLY A 1 120 ? 24.112 8.756 -52.250 1.00 89.25 120 GLY A CA 1
ATOM 978 C C . GLY A 1 120 ? 24.382 10.056 -51.481 1.00 89.25 120 GLY A C 1
ATOM 979 O O . GLY A 1 120 ? 23.735 11.071 -51.738 1.00 89.25 120 GLY A O 1
ATOM 980 N N . GLY A 1 121 ? 25.277 10.010 -50.487 1.00 83.56 121 GLY A N 1
ATOM 981 C CA . GLY A 1 121 ? 25.663 11.160 -49.658 1.00 83.56 121 GLY A CA 1
ATOM 982 C C . GLY A 1 121 ? 24.745 11.472 -48.467 1.00 83.56 121 GLY A C 1
ATOM 983 O O . GLY A 1 121 ? 25.065 12.375 -47.697 1.00 83.56 121 GLY A O 1
ATOM 984 N N . ALA A 1 122 ? 23.638 10.744 -48.277 1.00 84.12 122 ALA A N 1
ATOM 985 C CA . ALA A 1 122 ? 22.835 10.839 -47.056 1.00 84.12 122 ALA A CA 1
ATOM 986 C C . ALA A 1 122 ? 23.497 10.066 -45.893 1.00 84.12 122 ALA A C 1
ATOM 988 O O . ALA A 1 122 ? 24.174 9.062 -46.137 1.00 84.12 122 ALA A O 1
ATOM 989 N N . PRO A 1 123 ? 23.328 10.507 -44.631 1.00 85.38 123 PRO A N 1
ATOM 990 C CA . PRO A 1 123 ? 23.923 9.823 -43.489 1.00 85.38 123 PRO A CA 1
ATOM 991 C C . PRO A 1 123 ? 23.250 8.467 -43.258 1.00 85.38 123 PRO A C 1
ATOM 993 O O . PRO A 1 123 ? 22.026 8.361 -43.295 1.00 85.38 123 PRO A O 1
ATOM 996 N N . LEU A 1 124 ? 24.057 7.444 -42.982 1.00 89.56 124 LEU A N 1
ATOM 997 C CA . LEU A 1 124 ? 23.581 6.148 -42.505 1.00 89.56 124 LEU A CA 1
ATOM 998 C C . LEU A 1 124 ? 23.334 6.235 -40.997 1.00 89.56 124 LEU A C 1
ATOM 1000 O O . LEU A 1 124 ? 24.243 6.582 -40.243 1.00 89.56 124 LEU A O 1
ATOM 1004 N N . GLN A 1 125 ? 22.116 5.917 -40.571 1.00 85.75 125 GLN A N 1
ATOM 1005 C CA . GLN A 1 125 ? 21.681 5.943 -39.176 1.00 85.75 125 GLN A CA 1
ATOM 1006 C C . GLN A 1 125 ? 21.112 4.579 -38.768 1.00 85.75 125 GLN A C 1
ATOM 1008 O O . GLN A 1 125 ? 20.618 3.851 -39.632 1.00 85.75 125 GLN A O 1
ATOM 1013 N N . PRO A 1 126 ? 21.177 4.208 -37.479 1.00 89.00 126 PRO A N 1
ATOM 1014 C CA . PRO A 1 126 ? 20.560 2.979 -37.004 1.00 89.00 126 PRO A CA 1
ATOM 1015 C C . PRO A 1 126 ? 19.038 3.042 -37.190 1.00 89.00 126 PRO A C 1
ATOM 1017 O O . PRO A 1 126 ? 18.404 4.046 -36.872 1.00 89.00 126 PRO A O 1
ATOM 1020 N N . VAL A 1 127 ? 18.462 1.960 -37.706 1.00 85.50 127 VAL A N 1
ATOM 1021 C CA . VAL A 1 127 ? 17.029 1.836 -38.017 1.00 85.50 127 VAL A CA 1
ATOM 1022 C C . VAL A 1 127 ? 16.342 0.837 -37.093 1.00 85.50 127 VAL A C 1
ATOM 1024 O O . VAL A 1 127 ? 15.218 1.067 -36.651 1.00 85.50 127 VAL A O 1
ATOM 1027 N N . LEU A 1 128 ? 17.009 -0.282 -36.814 1.00 90.00 128 LEU A N 1
ATOM 1028 C CA . LEU A 1 128 ? 16.504 -1.343 -35.950 1.00 90.00 128 LEU A CA 1
ATOM 1029 C C . LEU A 1 128 ? 17.656 -2.171 -35.391 1.00 90.00 128 LEU A C 1
ATOM 1031 O O . LEU A 1 128 ? 18.743 -2.213 -35.978 1.00 90.00 128 LEU A O 1
ATOM 1035 N N . THR A 1 129 ? 17.403 -2.858 -34.283 1.00 88.81 129 THR A N 1
ATOM 1036 C CA . THR A 1 129 ? 18.356 -3.791 -33.675 1.00 88.81 129 THR A CA 1
ATOM 1037 C C . THR A 1 129 ? 17.750 -5.182 -33.554 1.00 88.81 129 THR A C 1
ATOM 1039 O O . THR A 1 129 ? 16.536 -5.350 -33.444 1.00 88.81 129 THR A O 1
ATOM 1042 N N . ILE A 1 130 ? 18.599 -6.205 -33.624 1.00 90.94 130 ILE A N 1
ATOM 1043 C CA . ILE A 1 130 ? 18.208 -7.604 -33.466 1.00 90.94 130 ILE A CA 1
ATOM 1044 C C . ILE A 1 130 ? 19.185 -8.276 -32.511 1.00 90.94 130 ILE A C 1
ATOM 1046 O O . ILE A 1 130 ? 20.365 -8.436 -32.835 1.00 90.94 130 ILE A O 1
ATOM 1050 N N . GLU A 1 131 ? 18.664 -8.690 -31.363 1.00 90.81 131 GLU A N 1
ATOM 1051 C CA . GLU A 1 131 ? 19.376 -9.515 -30.391 1.00 90.81 131 GLU A CA 1
ATOM 1052 C C . GLU A 1 131 ? 19.131 -10.980 -30.714 1.00 90.81 131 GLU A C 1
ATOM 1054 O O . GLU A 1 131 ? 17.997 -11.384 -30.977 1.00 90.81 131 GLU A O 1
ATOM 1059 N N . THR A 1 132 ? 20.179 -11.795 -30.741 1.00 93.88 132 THR A N 1
ATOM 1060 C CA . THR A 1 132 ? 20.058 -13.219 -31.069 1.00 93.88 132 THR A CA 1
ATOM 1061 C C . THR A 1 132 ? 20.997 -14.049 -30.213 1.00 93.88 132 THR A C 1
ATOM 1063 O O . THR A 1 132 ? 22.202 -13.823 -30.208 1.00 93.88 132 THR A O 1
ATOM 1066 N N . LEU A 1 133 ? 20.454 -15.050 -29.527 1.00 93.12 133 LEU A N 1
ATOM 1067 C CA . LEU A 1 133 ? 21.214 -16.182 -29.022 1.00 93.12 133 LEU A CA 1
ATOM 1068 C C . LEU A 1 133 ? 21.216 -17.264 -30.104 1.00 93.12 133 LEU A C 1
ATOM 1070 O O . LEU A 1 133 ? 20.211 -17.946 -30.315 1.00 93.12 133 LEU A O 1
ATOM 1074 N N . ARG A 1 134 ? 22.347 -17.404 -30.795 1.00 94.06 134 ARG A N 1
ATOM 1075 C CA . ARG A 1 134 ? 22.542 -18.405 -31.844 1.00 94.06 134 ARG A CA 1
ATOM 1076 C C . ARG A 1 134 ? 23.158 -19.662 -31.251 1.00 94.06 134 ARG A C 1
ATOM 1078 O O . ARG A 1 134 ? 24.226 -19.609 -30.648 1.00 94.06 134 ARG A O 1
ATOM 1085 N N . ARG A 1 135 ? 22.518 -20.812 -31.449 1.00 93.31 135 ARG A N 1
ATOM 1086 C CA . ARG A 1 135 ? 23.085 -22.130 -31.128 1.00 93.31 135 ARG A CA 1
ATOM 1087 C C . ARG A 1 135 ? 23.374 -22.876 -32.421 1.00 93.31 135 ARG A C 1
ATOM 1089 O O . ARG A 1 135 ? 22.485 -23.020 -33.256 1.00 93.31 135 ARG A O 1
ATOM 1096 N N . LEU A 1 136 ? 24.604 -23.355 -32.573 1.00 94.00 136 LEU A N 1
ATOM 1097 C CA . LEU A 1 136 ? 25.030 -24.077 -33.768 1.00 94.00 136 LEU A CA 1
ATOM 1098 C C . LEU A 1 136 ? 24.886 -25.584 -33.577 1.00 94.00 136 LEU A C 1
ATOM 1100 O O . LEU A 1 136 ? 25.206 -26.133 -32.519 1.00 94.00 136 LEU A O 1
ATOM 1104 N N . VAL A 1 137 ? 24.433 -26.264 -34.624 1.00 94.38 137 VAL A N 1
ATOM 1105 C CA . VAL A 1 137 ? 24.335 -27.722 -34.688 1.00 94.38 137 VAL A CA 1
ATOM 1106 C C . VAL A 1 137 ? 24.968 -28.185 -35.995 1.00 94.38 137 VAL A C 1
ATOM 1108 O O . VAL A 1 137 ? 24.478 -27.878 -37.078 1.00 94.38 137 VAL A O 1
ATOM 1111 N N . TYR A 1 138 ? 26.052 -28.957 -35.911 1.00 95.62 138 TYR A N 1
ATOM 1112 C CA . TYR A 1 138 ? 26.654 -29.556 -37.102 1.00 95.62 138 TYR A CA 1
ATOM 1113 C C . TYR A 1 138 ? 25.911 -30.817 -37.515 1.00 95.62 138 TYR A C 1
ATOM 1115 O O . TYR A 1 138 ? 25.669 -31.705 -36.692 1.00 95.62 138 TYR A O 1
ATOM 1123 N N . VAL A 1 139 ? 25.622 -30.919 -38.809 1.00 95.38 139 VAL A N 1
ATOM 1124 C CA . VAL A 1 139 ? 24.963 -32.072 -39.417 1.00 95.38 139 VAL A CA 1
ATOM 1125 C C . VAL A 1 139 ? 25.999 -32.959 -40.090 1.00 95.38 139 VAL A C 1
ATOM 1127 O O . VAL A 1 139 ? 26.761 -32.518 -40.953 1.00 95.38 139 VAL A O 1
ATOM 1130 N N . TRP A 1 140 ? 26.016 -34.228 -39.697 1.00 95.31 140 TRP A N 1
ATOM 1131 C CA . TRP A 1 140 ? 26.945 -35.229 -40.207 1.00 95.31 140 TRP A CA 1
ATOM 1132 C C . TRP A 1 140 ? 26.202 -36.337 -40.935 1.00 95.31 140 TRP A C 1
ATOM 1134 O O . TRP A 1 140 ? 25.224 -36.857 -40.408 1.00 95.31 140 TRP A O 1
ATOM 1144 N N . GLN A 1 141 ? 26.710 -36.756 -42.089 1.00 93.88 141 GLN A N 1
ATOM 1145 C CA . GLN A 1 141 ? 26.281 -37.975 -42.771 1.00 93.88 141 GLN A CA 1
ATOM 1146 C C . GLN A 1 141 ? 27.496 -38.901 -42.882 1.00 93.88 141 GLN A C 1
ATOM 1148 O O . GLN A 1 141 ? 28.445 -38.637 -43.626 1.00 93.88 141 GLN A O 1
ATOM 1153 N N . GLY A 1 142 ? 27.522 -39.954 -42.062 1.00 90.19 142 GLY A N 1
ATOM 1154 C CA . GLY A 1 142 ? 28.734 -40.748 -41.852 1.00 90.19 142 GLY A CA 1
ATOM 1155 C C . GLY A 1 142 ? 29.882 -39.888 -41.304 1.00 90.19 142 GLY A C 1
ATOM 1156 O O . GLY A 1 142 ? 29.764 -39.301 -40.228 1.00 90.19 142 GLY A O 1
ATOM 1157 N N . SER A 1 143 ? 30.996 -39.814 -42.037 1.00 88.62 143 SER A N 1
ATOM 1158 C CA . SER A 1 143 ? 32.160 -38.985 -41.686 1.00 88.62 143 SER A CA 1
ATOM 1159 C C . SER A 1 143 ? 32.140 -37.578 -42.294 1.00 88.62 143 SER A C 1
ATOM 1161 O O . SER A 1 143 ? 33.027 -36.792 -41.971 1.00 88.62 143 SER A O 1
ATOM 1163 N N . ARG A 1 144 ? 31.178 -37.262 -43.173 1.00 93.00 144 ARG A N 1
ATOM 1164 C CA . ARG A 1 144 ? 31.099 -35.969 -43.871 1.00 93.00 144 ARG A CA 1
ATOM 1165 C C . ARG A 1 144 ? 30.300 -34.968 -43.052 1.00 93.00 144 ARG A C 1
ATOM 1167 O O . ARG A 1 144 ? 29.211 -35.306 -42.579 1.00 93.00 144 ARG A O 1
ATOM 1174 N N . ARG A 1 145 ? 30.792 -33.736 -42.925 1.00 94.19 145 ARG A N 1
ATOM 1175 C CA . ARG A 1 145 ? 30.056 -32.640 -42.274 1.00 94.19 145 ARG A CA 1
ATOM 1176 C C . ARG A 1 145 ? 29.339 -31.809 -43.337 1.00 94.19 145 ARG A C 1
ATOM 1178 O O . ARG A 1 145 ? 29.951 -30.956 -43.972 1.00 94.19 145 ARG A O 1
ATOM 1185 N N . VAL A 1 146 ? 28.057 -32.094 -43.545 1.00 93.75 146 VAL A N 1
ATOM 1186 C CA . VAL A 1 146 ? 27.312 -31.672 -44.743 1.00 93.75 146 VAL A CA 1
ATOM 1187 C C . VAL A 1 146 ? 26.585 -30.333 -44.588 1.00 93.75 146 VAL A C 1
ATOM 1189 O O . VAL A 1 146 ? 26.435 -29.612 -45.567 1.00 93.75 146 VAL A O 1
ATOM 1192 N N . ALA A 1 147 ? 26.162 -29.964 -43.378 1.00 93.94 147 ALA A N 1
ATOM 1193 C CA . ALA A 1 147 ? 25.448 -28.709 -43.135 1.00 93.94 147 ALA A CA 1
ATOM 1194 C C . ALA A 1 147 ? 25.693 -28.171 -41.719 1.00 93.94 147 ALA A C 1
ATOM 1196 O O . ALA A 1 147 ? 26.095 -28.909 -40.811 1.00 93.94 147 ALA A O 1
ATOM 1197 N N . GLU A 1 148 ? 25.426 -26.884 -41.537 1.00 94.44 148 GLU A N 1
ATOM 1198 C CA . GLU A 1 148 ? 25.320 -26.219 -40.244 1.00 94.44 148 GLU A CA 1
ATOM 1199 C C . GLU A 1 148 ? 23.876 -25.758 -40.050 1.00 94.44 148 GLU A C 1
ATOM 1201 O O . GLU A 1 148 ? 23.282 -25.157 -40.938 1.00 94.44 148 GLU A O 1
ATOM 1206 N N . ILE A 1 149 ? 23.298 -26.068 -38.893 1.00 94.62 149 ILE A N 1
ATOM 1207 C CA . ILE A 1 149 ? 22.007 -25.528 -38.484 1.00 94.62 149 ILE A CA 1
ATOM 1208 C C . ILE A 1 149 ? 22.264 -24.434 -37.451 1.00 94.62 149 ILE A C 1
ATOM 1210 O O . ILE A 1 149 ? 22.833 -24.708 -36.391 1.00 94.62 149 ILE A O 1
ATOM 1214 N N . ALA A 1 150 ? 21.808 -23.220 -37.738 1.00 94.62 150 ALA A N 1
ATOM 1215 C CA . ALA A 1 150 ? 21.746 -22.128 -36.782 1.00 94.62 150 ALA A CA 1
ATOM 1216 C C . ALA A 1 150 ? 20.336 -22.044 -36.187 1.00 94.62 150 ALA A C 1
ATOM 1218 O O . ALA A 1 150 ? 19.352 -21.787 -36.880 1.00 94.62 150 ALA A O 1
ATOM 1219 N N . LEU A 1 151 ? 20.248 -22.290 -34.882 1.00 94.69 151 LEU A N 1
ATOM 1220 C CA . LEU A 1 151 ? 19.037 -22.115 -34.091 1.00 94.69 151 LEU A CA 1
ATOM 1221 C C . LEU A 1 151 ? 19.091 -20.750 -33.422 1.00 94.69 151 LEU A C 1
ATOM 1223 O O . LEU A 1 151 ? 19.854 -20.552 -32.474 1.00 94.69 151 LEU A O 1
ATOM 1227 N N . ASP A 1 152 ? 18.265 -19.836 -33.906 1.00 94.44 152 ASP A N 1
ATOM 1228 C CA . ASP A 1 152 ? 18.230 -18.461 -33.437 1.00 94.44 152 ASP A CA 1
ATOM 1229 C C . ASP A 1 152 ? 17.011 -18.230 -32.545 1.00 94.44 152 ASP A C 1
ATOM 1231 O O . ASP A 1 152 ? 15.868 -18.387 -32.976 1.00 94.44 152 ASP A O 1
ATOM 1235 N N . GLU A 1 153 ? 17.269 -17.828 -31.304 1.00 94.06 153 GLU A N 1
ATOM 1236 C CA . GLU A 1 153 ? 16.278 -17.302 -30.365 1.00 94.06 153 GLU A CA 1
ATOM 1237 C C . GLU A 1 153 ? 16.592 -15.829 -30.141 1.00 94.06 153 GLU A C 1
ATOM 1239 O O . GLU A 1 153 ? 17.708 -15.484 -29.750 1.00 94.06 153 GLU A O 1
ATOM 1244 N N . GLY A 1 154 ? 15.641 -14.944 -30.420 1.00 91.88 154 GLY A N 1
ATOM 1245 C CA . GLY A 1 154 ? 15.956 -13.525 -30.421 1.00 91.88 154 GLY A CA 1
ATOM 1246 C C . GLY A 1 154 ? 14.762 -12.594 -30.418 1.00 91.88 154 GLY A C 1
ATOM 1247 O O . GLY A 1 154 ? 13.604 -13.015 -30.460 1.00 91.88 154 GLY A O 1
ATOM 1248 N N . VAL A 1 155 ? 15.080 -11.303 -30.380 1.00 87.62 155 VAL A N 1
ATOM 1249 C CA . VAL A 1 155 ? 14.110 -10.207 -30.383 1.00 87.62 155 VAL A CA 1
ATOM 1250 C C . VAL A 1 155 ? 14.514 -9.194 -31.440 1.00 87.62 155 VAL A C 1
ATOM 1252 O O . VAL A 1 155 ? 15.682 -8.817 -31.539 1.00 87.62 155 VAL A O 1
ATOM 1255 N N . ILE A 1 156 ? 13.543 -8.765 -32.239 1.00 88.56 156 ILE A N 1
ATOM 1256 C CA . ILE A 1 156 ? 13.683 -7.660 -33.188 1.00 88.56 156 ILE A CA 1
ATOM 1257 C C . ILE A 1 156 ? 13.099 -6.407 -32.538 1.00 88.56 156 ILE A C 1
ATOM 1259 O O . ILE A 1 156 ? 11.946 -6.440 -32.115 1.00 88.56 156 ILE A O 1
ATOM 1263 N N . TYR A 1 157 ? 13.860 -5.313 -32.502 1.00 78.25 157 TYR A N 1
ATOM 1264 C CA . TYR A 1 157 ? 13.431 -4.010 -31.990 1.00 78.25 157 TYR A CA 1
ATOM 1265 C C . TYR A 1 157 ? 13.369 -2.991 -33.126 1.00 78.25 157 TYR A C 1
ATOM 1267 O O . TYR A 1 157 ? 14.399 -2.647 -33.708 1.00 78.25 157 TYR A O 1
ATOM 1275 N N . ALA A 1 158 ? 12.175 -2.484 -33.436 1.00 78.75 158 ALA A N 1
ATOM 1276 C CA . ALA A 1 158 ? 11.987 -1.483 -34.484 1.00 78.75 158 ALA A CA 1
ATOM 1277 C C . ALA A 1 158 ? 10.788 -0.579 -34.174 1.00 78.75 158 ALA A C 1
ATOM 1279 O O . ALA A 1 158 ? 9.736 -1.059 -33.759 1.00 78.75 158 ALA A O 1
ATOM 1280 N N . GLY A 1 159 ? 10.936 0.737 -34.356 1.00 60.81 159 GLY A N 1
ATOM 1281 C CA . GLY A 1 159 ? 9.822 1.687 -34.214 1.00 60.81 159 GLY A CA 1
ATOM 1282 C C . GLY A 1 159 ? 9.168 1.722 -32.826 1.00 60.81 159 GLY A C 1
ATOM 1283 O O . GLY A 1 159 ? 7.979 2.002 -32.723 1.00 60.81 159 GLY A O 1
ATOM 1284 N N . GLY A 1 160 ? 9.908 1.387 -31.763 1.00 66.38 160 GLY A N 1
ATOM 1285 C CA . GLY A 1 160 ? 9.367 1.278 -30.400 1.00 66.38 160 GLY A CA 1
ATOM 1286 C C . GLY A 1 160 ? 8.572 -0.005 -30.123 1.00 66.38 160 GLY A C 1
ATOM 1287 O O . GLY A 1 160 ? 8.004 -0.140 -29.043 1.00 66.38 160 GLY A O 1
ATOM 1288 N N . ARG A 1 161 ? 8.540 -0.949 -31.068 1.00 68.19 161 ARG A N 1
ATOM 1289 C CA . ARG A 1 161 ? 7.922 -2.271 -30.923 1.00 68.19 161 ARG A CA 1
ATOM 1290 C C . ARG A 1 161 ? 8.983 -3.356 -30.802 1.00 68.19 161 ARG A C 1
ATOM 1292 O O . ARG A 1 161 ? 10.118 -3.184 -31.255 1.00 68.19 161 ARG A O 1
ATOM 1299 N N . GLU A 1 162 ? 8.576 -4.496 -30.258 1.00 84.31 162 GLU A N 1
ATOM 1300 C CA . GLU A 1 162 ? 9.398 -5.699 -30.180 1.00 84.31 162 GLU A CA 1
ATOM 1301 C C . GLU A 1 162 ? 8.682 -6.917 -30.772 1.00 84.31 162 GLU A C 1
ATOM 1303 O O . GLU A 1 162 ? 7.463 -7.057 -30.669 1.00 84.31 162 GLU A O 1
ATOM 1308 N N . GLN A 1 163 ? 9.449 -7.806 -31.403 1.00 86.62 163 GLN A N 1
ATOM 1309 C CA . GLN A 1 163 ? 8.957 -9.075 -31.931 1.00 86.62 163 GLN A CA 1
ATOM 1310 C C . GLN A 1 163 ? 9.916 -10.210 -31.559 1.00 86.62 163 GLN A C 1
ATOM 1312 O O . GLN A 1 163 ? 11.042 -10.275 -32.059 1.00 86.62 163 GLN A O 1
ATOM 1317 N N . MET A 1 164 ? 9.450 -11.126 -30.705 1.00 89.06 164 MET A N 1
ATOM 1318 C CA . MET A 1 164 ? 10.149 -12.379 -30.401 1.00 89.06 164 MET A CA 1
ATOM 1319 C C . MET A 1 164 ? 10.148 -13.298 -31.625 1.00 89.06 164 MET A C 1
ATOM 1321 O O . MET A 1 164 ? 9.130 -13.426 -32.311 1.00 89.06 164 MET A O 1
ATOM 1325 N N . PHE A 1 165 ? 11.258 -13.991 -31.871 1.00 91.00 165 PHE A N 1
ATOM 1326 C CA . PHE A 1 165 ? 11.327 -15.012 -32.910 1.00 91.00 165 PHE A CA 1
ATOM 1327 C C . PHE A 1 165 ? 12.159 -16.223 -32.487 1.00 91.00 165 PHE A C 1
ATOM 1329 O O . PHE A 1 165 ? 13.141 -16.117 -31.752 1.00 91.00 165 PHE A O 1
ATOM 1336 N N . TYR A 1 166 ? 11.756 -17.371 -33.026 1.00 92.38 166 TYR A N 1
ATOM 1337 C CA . TYR A 1 166 ? 12.525 -18.605 -33.030 1.00 92.38 166 TYR A CA 1
ATOM 1338 C C . TYR A 1 166 ? 12.662 -19.055 -34.477 1.00 92.38 166 TYR A C 1
ATOM 1340 O O . TYR A 1 166 ? 11.665 -19.208 -35.193 1.00 92.38 166 TYR A O 1
ATOM 1348 N N . GLU A 1 167 ? 13.892 -19.245 -34.921 1.00 92.88 167 GLU A N 1
ATOM 1349 C CA . GLU A 1 167 ? 14.196 -19.571 -36.307 1.00 92.88 167 GLU A CA 1
ATOM 1350 C C . GLU A 1 167 ? 15.232 -20.687 -36.382 1.00 92.88 167 GLU A C 1
ATOM 1352 O O . GLU A 1 167 ? 16.105 -20.817 -35.524 1.00 92.88 167 GLU A O 1
ATOM 1357 N N . LEU A 1 168 ? 15.097 -21.508 -37.415 1.00 94.12 168 LEU A N 1
ATOM 1358 C CA . LEU A 1 168 ? 16.050 -22.531 -37.799 1.00 94.12 168 LEU A CA 1
ATOM 1359 C C . LEU A 1 168 ? 16.537 -22.192 -39.209 1.00 94.12 168 LEU A C 1
ATOM 1361 O O . LEU A 1 168 ? 15.743 -22.180 -40.151 1.00 94.12 168 LEU A O 1
ATOM 1365 N N . GLU A 1 169 ? 17.828 -21.913 -39.345 1.00 93.62 169 GLU A N 1
ATOM 1366 C CA . GLU A 1 169 ? 18.520 -21.726 -40.625 1.00 93.62 169 GLU A CA 1
ATOM 1367 C C . GLU A 1 169 ? 19.413 -22.948 -40.875 1.00 93.62 169 GLU A C 1
ATOM 1369 O O . GLU A 1 169 ? 20.104 -23.390 -39.962 1.00 93.62 169 GLU A O 1
ATOM 1374 N N . ILE A 1 170 ? 19.390 -23.515 -42.081 1.00 93.12 170 ILE A N 1
ATOM 1375 C CA . ILE A 1 170 ? 20.261 -24.622 -42.495 1.00 93.12 170 ILE A CA 1
ATOM 1376 C C . ILE A 1 170 ? 21.144 -24.130 -43.629 1.00 93.12 170 ILE A C 1
ATOM 1378 O O . ILE A 1 170 ? 20.646 -23.909 -44.732 1.00 93.12 170 ILE A O 1
ATOM 1382 N N . GLU A 1 171 ? 22.439 -24.006 -43.374 1.00 91.06 171 GLU A N 1
ATOM 1383 C CA . GLU A 1 171 ? 23.433 -23.608 -44.363 1.00 91.06 171 GLU A CA 1
ATOM 1384 C C . GLU A 1 171 ? 24.235 -24.829 -44.831 1.00 91.06 171 GLU A C 1
ATOM 1386 O O . GLU A 1 171 ? 24.686 -25.657 -44.031 1.00 91.06 171 GLU A O 1
ATOM 1391 N N . LEU A 1 172 ? 24.414 -24.960 -46.148 1.00 88.50 172 LEU A N 1
ATOM 1392 C CA . LEU A 1 172 ? 25.253 -26.011 -46.716 1.00 88.50 172 LEU A CA 1
ATOM 1393 C C . LEU A 1 172 ? 26.736 -25.742 -46.462 1.00 88.50 172 LEU A C 1
ATOM 1395 O O . LEU A 1 172 ? 27.259 -24.678 -46.782 1.00 88.50 172 LEU A O 1
ATOM 1399 N N . LEU A 1 173 ? 27.439 -26.758 -45.964 1.00 89.06 173 LEU A N 1
ATOM 1400 C CA . LEU A 1 173 ? 28.893 -26.728 -45.832 1.00 89.06 173 LEU A CA 1
ATOM 1401 C C . LEU A 1 173 ? 29.563 -27.283 -47.102 1.00 89.06 173 LEU A C 1
ATOM 1403 O O . LEU A 1 173 ? 28.912 -27.986 -47.873 1.00 89.06 173 LEU A O 1
ATOM 1407 N N . PRO A 1 174 ? 30.873 -27.044 -47.324 1.00 86.56 174 PRO A N 1
ATOM 1408 C CA . PRO A 1 174 ? 31.557 -27.449 -48.560 1.00 86.56 174 PRO A CA 1
ATOM 1409 C C . PRO A 1 174 ? 31.493 -28.947 -48.906 1.00 86.56 174 PRO A C 1
ATOM 1411 O O . PRO A 1 174 ? 31.634 -29.308 -50.070 1.00 86.56 174 PRO A O 1
ATOM 1414 N N . GLU A 1 175 ? 31.308 -29.826 -47.915 1.00 87.06 175 GLU A N 1
ATOM 1415 C CA . GLU A 1 175 ? 31.164 -31.277 -48.123 1.00 87.06 175 GLU A CA 1
ATOM 1416 C C . GLU A 1 175 ? 29.707 -31.726 -48.350 1.00 87.06 175 GLU A C 1
ATOM 1418 O O . GLU A 1 175 ? 29.466 -32.905 -48.627 1.00 87.06 175 GLU A O 1
ATOM 1423 N N . GLY A 1 176 ? 28.740 -30.816 -48.207 1.00 87.81 176 GLY A N 1
ATOM 1424 C CA . GLY A 1 176 ? 27.319 -31.063 -48.416 1.00 87.81 176 GLY A CA 1
ATOM 1425 C C . GLY A 1 176 ? 26.881 -30.841 -49.857 1.00 87.81 176 GLY A C 1
ATOM 1426 O O . GLY A 1 176 ? 27.457 -30.051 -50.604 1.00 87.81 176 GLY A O 1
ATOM 1427 N N . THR A 1 177 ? 25.828 -31.546 -50.252 1.00 89.19 177 THR A N 1
ATOM 1428 C CA . THR A 1 177 ? 25.198 -31.416 -51.569 1.00 89.19 177 THR A CA 1
ATOM 1429 C C . THR A 1 177 ? 23.795 -30.831 -51.450 1.00 89.19 177 THR A C 1
ATOM 1431 O O . THR A 1 177 ? 23.175 -30.861 -50.389 1.00 89.19 177 THR A O 1
ATOM 1434 N N . ARG A 1 178 ? 23.240 -30.327 -52.557 1.00 86.19 178 ARG A N 1
ATOM 1435 C CA . ARG A 1 178 ? 21.851 -29.845 -52.571 1.00 86.19 178 ARG A CA 1
ATOM 1436 C C . ARG A 1 178 ? 20.843 -30.936 -52.180 1.00 86.19 178 ARG A C 1
ATOM 1438 O O . ARG A 1 178 ? 19.874 -30.640 -51.493 1.00 86.19 178 ARG A O 1
ATOM 1445 N N . GLU A 1 179 ? 21.114 -32.182 -52.557 1.00 89.12 179 GLU A N 1
ATOM 1446 C CA . GLU A 1 179 ? 20.309 -33.343 -52.168 1.00 89.12 179 GLU A CA 1
ATOM 1447 C C . GLU A 1 179 ? 20.338 -33.580 -50.649 1.00 89.12 179 GLU A C 1
ATOM 1449 O O . GLU A 1 179 ? 19.297 -33.877 -50.061 1.00 89.12 179 GLU A O 1
ATOM 1454 N N . ASP A 1 180 ? 21.489 -33.368 -49.994 1.00 90.31 180 ASP A N 1
ATOM 1455 C CA . ASP A 1 180 ? 21.601 -33.435 -48.530 1.00 90.31 180 ASP A CA 1
ATOM 1456 C C . ASP A 1 180 ? 20.711 -32.371 -47.859 1.00 90.31 180 ASP A C 1
ATOM 1458 O O . ASP A 1 180 ? 19.992 -32.683 -46.910 1.00 90.31 180 ASP A O 1
ATOM 1462 N N . LEU A 1 181 ? 20.713 -31.132 -48.374 1.00 89.12 181 LEU A N 1
ATOM 1463 C CA . LEU A 1 181 ? 19.894 -30.025 -47.857 1.00 89.12 181 LEU A CA 1
ATOM 1464 C C . LEU A 1 181 ? 18.392 -30.282 -48.032 1.00 89.12 181 LEU A C 1
ATOM 1466 O O . LEU A 1 181 ? 17.628 -30.119 -47.079 1.00 89.12 181 LEU A O 1
ATOM 1470 N N . ASP A 1 182 ? 17.974 -30.702 -49.230 1.00 88.25 182 ASP A N 1
ATOM 1471 C CA . ASP A 1 182 ? 16.567 -30.978 -49.538 1.00 88.25 182 ASP A CA 1
ATOM 1472 C C . ASP A 1 182 ? 16.048 -32.166 -48.697 1.00 88.25 182 ASP A C 1
ATOM 1474 O O . ASP A 1 182 ? 14.956 -32.100 -48.127 1.00 88.25 182 ASP A O 1
ATOM 1478 N N . THR A 1 183 ? 16.856 -33.224 -48.538 1.00 92.12 183 THR A N 1
ATOM 1479 C CA . THR A 1 183 ? 16.511 -34.395 -47.709 1.00 92.12 183 THR A CA 1
ATOM 1480 C C . THR A 1 183 ? 16.421 -34.030 -46.227 1.00 92.12 183 THR A C 1
ATOM 1482 O O . THR A 1 183 ? 15.458 -34.401 -45.553 1.00 92.12 183 THR A O 1
ATOM 1485 N N . LEU A 1 184 ? 17.397 -33.278 -45.709 1.00 92.06 184 LEU A N 1
ATOM 1486 C CA . LEU A 1 184 ? 17.417 -32.812 -44.322 1.00 92.06 184 LEU A CA 1
ATOM 1487 C C . LEU A 1 184 ? 16.206 -31.921 -44.009 1.00 92.06 184 LEU A C 1
ATOM 1489 O O . LEU A 1 184 ? 15.547 -32.122 -42.988 1.00 92.06 184 LEU A O 1
ATOM 1493 N N . GLY A 1 185 ? 15.882 -30.978 -44.900 1.00 90.75 185 GLY A N 1
ATOM 1494 C CA . GLY A 1 185 ? 14.707 -30.116 -44.772 1.00 90.75 185 GLY A CA 1
ATOM 1495 C C . GLY A 1 185 ? 13.403 -30.916 -44.730 1.00 90.75 185 GLY A C 1
ATOM 1496 O O . GLY A 1 185 ? 12.594 -30.724 -43.820 1.00 90.75 185 GLY A O 1
ATOM 1497 N N . ALA A 1 186 ? 13.231 -31.873 -45.650 1.00 89.75 186 ALA A N 1
ATOM 1498 C CA . ALA A 1 186 ? 12.045 -32.728 -45.700 1.00 89.75 186 ALA A CA 1
ATOM 1499 C C . ALA A 1 186 ? 11.879 -33.581 -44.431 1.00 89.75 186 ALA A C 1
ATOM 1501 O O . ALA A 1 186 ? 10.775 -33.686 -43.891 1.00 89.75 186 ALA A O 1
ATOM 1502 N N . LEU A 1 187 ? 12.969 -34.160 -43.917 1.00 93.19 187 LEU A N 1
ATOM 1503 C CA . LEU A 1 187 ? 12.938 -34.949 -42.685 1.00 93.19 187 LEU A CA 1
ATOM 1504 C C . LEU A 1 187 ? 12.607 -34.089 -41.455 1.00 93.19 187 LEU A C 1
ATOM 1506 O O . LEU A 1 187 ? 11.816 -34.510 -40.609 1.00 93.19 187 LEU A O 1
ATOM 1510 N N . LEU A 1 188 ? 13.162 -32.875 -41.363 1.00 91.69 188 LEU A N 1
ATOM 1511 C CA . LEU A 1 188 ? 12.873 -31.950 -40.266 1.00 91.69 188 LEU A CA 1
ATOM 1512 C C . LEU A 1 188 ? 11.404 -31.511 -40.272 1.00 91.69 188 LEU A C 1
ATOM 1514 O O . LEU A 1 188 ? 10.778 -31.503 -39.217 1.00 91.69 188 LEU A O 1
ATOM 1518 N N . GLN A 1 189 ? 10.832 -31.212 -41.440 1.00 90.75 189 GLN A N 1
ATOM 1519 C CA . GLN A 1 189 ? 9.410 -30.868 -41.570 1.00 90.75 189 GLN A CA 1
ATOM 1520 C C . GLN A 1 189 ? 8.468 -32.055 -41.320 1.00 90.75 189 GLN A C 1
ATOM 1522 O O . GLN A 1 189 ? 7.342 -31.863 -40.863 1.00 90.75 189 GLN A O 1
ATOM 1527 N N . ALA A 1 190 ? 8.908 -33.284 -41.606 1.00 89.56 190 ALA A N 1
ATOM 1528 C CA . ALA A 1 190 ? 8.134 -34.484 -41.298 1.00 89.56 190 ALA A CA 1
ATOM 1529 C C . ALA A 1 190 ? 8.074 -34.759 -39.785 1.00 89.56 190 ALA A C 1
ATOM 1531 O O . ALA A 1 190 ? 7.062 -35.255 -39.289 1.00 89.56 190 ALA A O 1
ATOM 1532 N N . GLN A 1 191 ? 9.147 -34.446 -39.051 1.00 90.56 191 GLN A N 1
ATOM 1533 C CA . GLN A 1 191 ? 9.230 -34.679 -37.608 1.00 90.56 191 GLN A CA 1
ATOM 1534 C C . GLN A 1 191 ? 8.730 -33.495 -36.766 1.00 90.56 191 GLN A C 1
ATOM 1536 O O . GLN A 1 191 ? 8.224 -33.698 -35.661 1.00 90.56 191 GLN A O 1
ATOM 1541 N N . PHE A 1 192 ? 8.859 -32.269 -37.270 1.00 89.88 192 PHE A N 1
ATOM 1542 C CA . PHE A 1 192 ? 8.523 -31.043 -36.557 1.00 89.88 192 PHE A CA 1
ATOM 1543 C C . PHE A 1 192 ? 7.647 -30.131 -37.432 1.00 89.88 192 PHE A C 1
ATOM 1545 O O . PHE A 1 192 ? 7.937 -29.978 -38.616 1.00 89.88 192 PHE A O 1
ATOM 1552 N N . PRO A 1 193 ? 6.613 -29.467 -36.878 1.00 87.00 193 PRO A N 1
ATOM 1553 C CA . PRO A 1 193 ? 5.763 -28.512 -37.600 1.00 87.00 193 PRO A CA 1
ATOM 1554 C C . PRO A 1 193 ? 6.494 -27.189 -37.919 1.00 87.00 193 PRO A C 1
ATOM 1556 O O . PRO A 1 193 ? 6.128 -26.117 -37.436 1.00 87.00 193 PRO A O 1
ATOM 1559 N N . LEU A 1 194 ? 7.553 -27.267 -38.724 1.00 88.50 194 LEU A N 1
ATOM 1560 C CA . LEU A 1 194 ? 8.369 -26.143 -39.174 1.00 88.50 194 LEU A CA 1
ATOM 1561 C C . LEU A 1 194 ? 7.724 -25.456 -40.379 1.00 88.50 194 LEU A C 1
ATOM 1563 O O . LEU A 1 194 ? 7.393 -26.101 -41.377 1.00 88.50 194 LEU A O 1
ATOM 1567 N N . GLN A 1 195 ? 7.582 -24.134 -40.306 1.00 85.25 195 GLN A N 1
ATOM 1568 C CA . GLN A 1 195 ? 7.013 -23.333 -41.391 1.00 85.25 195 GLN A CA 1
ATOM 1569 C C . GLN A 1 195 ? 8.146 -22.681 -42.190 1.00 85.25 195 GLN A C 1
ATOM 1571 O O . GLN A 1 195 ? 8.928 -21.952 -41.583 1.00 85.25 195 GLN A O 1
ATOM 1576 N N . PRO A 1 196 ? 8.262 -22.898 -43.512 1.00 86.88 196 PRO A N 1
ATOM 1577 C CA . PRO A 1 196 ? 9.219 -22.159 -44.331 1.00 86.88 196 PRO A CA 1
ATOM 1578 C C . PRO A 1 196 ? 8.996 -20.650 -44.181 1.00 86.88 196 PRO A C 1
ATOM 1580 O O . PRO A 1 196 ? 7.854 -20.191 -44.256 1.00 86.88 196 PRO A O 1
ATOM 1583 N N . ASP A 1 197 ? 10.064 -19.881 -43.958 1.00 83.88 197 ASP A N 1
ATOM 1584 C CA . ASP A 1 197 ? 9.975 -18.425 -43.821 1.00 83.88 197 ASP A CA 1
ATOM 1585 C C . ASP A 1 197 ? 10.754 -17.718 -44.939 1.00 83.88 197 ASP A C 1
ATOM 1587 O O . ASP A 1 197 ? 11.970 -17.863 -45.098 1.00 83.88 197 ASP A O 1
ATOM 1591 N N . ASN A 1 198 ? 10.021 -16.943 -45.738 1.00 80.62 198 ASN A N 1
ATOM 1592 C CA . ASN A 1 198 ? 10.571 -16.175 -46.855 1.00 80.62 198 ASN A CA 1
ATOM 1593 C C . ASN A 1 198 ? 10.987 -14.757 -46.436 1.00 80.62 198 ASN A C 1
ATOM 1595 O O . ASN A 1 198 ? 11.608 -14.049 -47.230 1.00 80.62 198 ASN A O 1
ATOM 1599 N N . LEU A 1 199 ? 10.653 -14.324 -45.216 1.00 81.69 199 LEU A N 1
ATOM 1600 C CA . LEU A 1 199 ? 11.035 -13.011 -44.711 1.00 81.69 199 LEU A CA 1
ATOM 1601 C C . LEU A 1 199 ? 12.388 -13.090 -44.007 1.00 81.69 199 LEU A C 1
ATOM 1603 O O . LEU A 1 199 ? 12.606 -13.908 -43.115 1.00 81.69 199 LEU A O 1
ATOM 1607 N N . SER A 1 200 ? 13.304 -12.197 -44.378 1.00 85.31 200 SER A N 1
ATOM 1608 C CA . SER A 1 200 ? 14.536 -12.010 -43.617 1.00 85.31 200 SER A CA 1
ATOM 1609 C C . SER A 1 200 ? 14.240 -11.347 -42.268 1.00 85.31 200 SER A C 1
ATOM 1611 O O . SER A 1 200 ? 13.250 -10.630 -42.108 1.00 85.31 200 SER A O 1
ATOM 1613 N N . LYS A 1 201 ? 15.147 -11.522 -41.301 1.00 87.69 201 LYS A N 1
ATOM 1614 C CA . LYS A 1 201 ? 15.099 -10.816 -40.011 1.00 87.69 201 LYS A CA 1
ATOM 1615 C C . LYS A 1 201 ? 14.975 -9.288 -40.191 1.00 87.69 201 LYS A C 1
ATOM 1617 O O . LYS A 1 201 ? 14.190 -8.652 -39.497 1.00 87.69 201 LYS A O 1
ATOM 1622 N N . LEU A 1 202 ? 15.676 -8.721 -41.181 1.00 87.44 20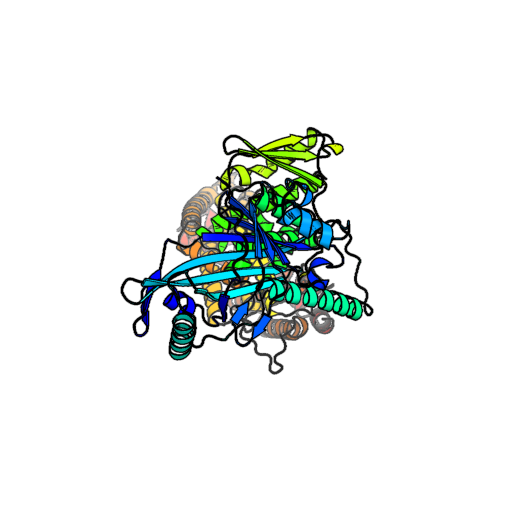2 LEU A N 1
ATOM 1623 C CA . LEU A 1 202 ? 15.559 -7.310 -41.571 1.00 87.44 202 LEU A CA 1
ATOM 1624 C C . LEU A 1 202 ? 14.163 -6.971 -42.112 1.00 87.44 202 LEU A C 1
ATOM 1626 O O . LEU A 1 202 ? 13.582 -5.977 -41.695 1.00 87.44 202 LEU A O 1
ATOM 1630 N N . ALA A 1 203 ? 13.602 -7.791 -43.005 1.00 86.06 203 ALA A N 1
ATOM 1631 C CA . ALA A 1 203 ? 12.266 -7.557 -43.556 1.00 86.06 203 ALA A CA 1
ATOM 1632 C C . ALA A 1 203 ? 11.182 -7.578 -42.464 1.00 86.06 203 ALA A C 1
ATOM 1634 O O . ALA A 1 203 ? 10.288 -6.736 -42.484 1.00 86.06 203 ALA A O 1
ATOM 1635 N N . ARG A 1 204 ? 11.297 -8.485 -41.482 1.00 87.00 204 ARG A N 1
ATOM 1636 C CA . ARG A 1 204 ? 10.416 -8.515 -40.301 1.00 87.00 204 ARG A CA 1
ATOM 1637 C C . ARG A 1 204 ? 10.545 -7.237 -39.466 1.00 87.00 204 ARG A C 1
ATOM 1639 O O . ARG A 1 204 ? 9.536 -6.629 -39.130 1.00 87.00 204 ARG A O 1
ATOM 1646 N N . GLY A 1 205 ? 11.771 -6.780 -39.209 1.00 85.62 205 GLY A N 1
ATOM 1647 C CA . GLY A 1 205 ? 12.003 -5.524 -38.492 1.00 85.62 205 GLY A CA 1
ATOM 1648 C C . GLY A 1 205 ? 11.504 -4.279 -39.230 1.00 85.62 205 GLY A C 1
ATOM 1649 O O . GLY A 1 205 ? 10.953 -3.380 -38.604 1.00 85.62 205 GLY A O 1
ATOM 1650 N N . LEU A 1 206 ? 11.635 -4.228 -40.556 1.00 84.19 206 LEU A N 1
ATOM 1651 C CA . LEU A 1 206 ? 11.102 -3.126 -41.362 1.00 84.19 206 LEU A CA 1
ATOM 1652 C C . LEU A 1 206 ? 9.568 -3.124 -41.398 1.00 84.19 206 LEU A C 1
ATOM 1654 O O . LEU A 1 206 ? 8.975 -2.057 -41.302 1.00 84.19 206 LEU A O 1
ATOM 1658 N N . ALA A 1 207 ? 8.921 -4.291 -41.476 1.00 84.81 207 ALA A N 1
ATOM 1659 C CA . ALA A 1 207 ? 7.463 -4.381 -41.374 1.00 84.81 207 ALA A CA 1
ATOM 1660 C C . ALA A 1 207 ? 6.964 -3.873 -40.010 1.00 84.81 207 ALA A C 1
ATOM 1662 O O . ALA A 1 207 ? 6.009 -3.104 -39.944 1.00 84.81 207 ALA A O 1
ATOM 1663 N N . LEU A 1 208 ? 7.666 -4.234 -38.933 1.00 78.88 208 LEU A N 1
ATOM 1664 C CA . LEU A 1 208 ? 7.370 -3.766 -37.581 1.00 78.88 208 LEU A CA 1
ATOM 1665 C C . LEU A 1 208 ? 7.519 -2.235 -37.448 1.00 78.88 208 LEU A C 1
ATOM 1667 O O . LEU A 1 208 ? 6.717 -1.581 -36.781 1.00 78.88 208 LEU A O 1
ATOM 1671 N N . LEU A 1 209 ? 8.516 -1.655 -38.122 1.00 72.69 209 LEU A N 1
ATOM 1672 C CA . LEU A 1 209 ? 8.710 -0.207 -38.207 1.00 72.69 209 LEU A CA 1
ATOM 1673 C C . LEU A 1 209 ? 7.576 0.487 -38.980 1.00 72.69 209 LEU A C 1
ATOM 1675 O O . LEU A 1 209 ? 7.078 1.516 -38.529 1.00 72.69 209 LEU A O 1
ATOM 1679 N N . ASP A 1 210 ? 7.149 -0.081 -40.111 1.00 73.19 210 ASP A N 1
ATOM 1680 C CA . ASP A 1 210 ? 6.065 0.468 -40.935 1.00 73.19 210 ASP A CA 1
ATOM 1681 C C . ASP A 1 210 ? 4.720 0.463 -40.175 1.00 73.19 210 ASP A C 1
ATOM 1683 O O . ASP A 1 210 ? 3.972 1.441 -40.224 1.00 73.19 210 ASP A O 1
ATOM 1687 N N . GLU A 1 211 ? 4.426 -0.593 -39.407 1.00 67.75 211 GLU A N 1
ATOM 1688 C CA . GLU A 1 211 ? 3.233 -0.652 -38.547 1.00 67.75 211 GLU A CA 1
ATOM 1689 C C . GLU A 1 211 ? 3.235 0.431 -37.458 1.00 67.75 211 GLU A C 1
ATOM 1691 O O . GLU A 1 211 ? 2.196 1.021 -37.158 1.00 67.75 211 GLU A O 1
ATOM 1696 N N . ALA A 1 212 ? 4.399 0.722 -36.868 1.00 55.34 212 ALA A N 1
ATOM 1697 C CA . ALA A 1 212 ? 4.527 1.774 -35.862 1.00 55.34 212 ALA A CA 1
ATOM 1698 C C . ALA A 1 212 ? 4.202 3.164 -36.429 1.00 55.34 212 ALA A C 1
ATOM 1700 O O . ALA A 1 212 ? 3.553 3.966 -35.754 1.00 55.34 212 ALA A O 1
ATOM 1701 N N . VAL A 1 213 ? 4.609 3.431 -37.673 1.00 48.81 213 VAL A N 1
ATOM 1702 C CA . VAL A 1 213 ? 4.306 4.686 -38.375 1.00 48.81 213 VAL A CA 1
ATOM 1703 C C . VAL A 1 213 ? 2.806 4.803 -38.663 1.00 48.81 213 VAL A C 1
ATOM 1705 O O . VAL A 1 213 ? 2.217 5.850 -38.394 1.00 48.81 213 VAL A O 1
ATOM 1708 N N . LEU A 1 214 ? 2.168 3.727 -39.133 1.00 45.75 214 LEU A N 1
ATOM 1709 C CA . LEU A 1 214 ? 0.727 3.707 -39.413 1.00 45.75 214 LEU A CA 1
ATOM 1710 C C . LEU A 1 214 ? -0.119 3.943 -38.153 1.00 45.75 214 LEU A C 1
ATOM 1712 O O . LEU A 1 214 ? -1.043 4.757 -38.178 1.00 45.75 214 LEU A O 1
ATOM 1716 N N . ASP A 1 215 ? 0.227 3.303 -37.034 1.00 44.75 215 ASP A N 1
ATOM 1717 C CA . ASP A 1 215 ? -0.499 3.488 -35.773 1.00 44.75 215 ASP A CA 1
ATOM 1718 C C . ASP 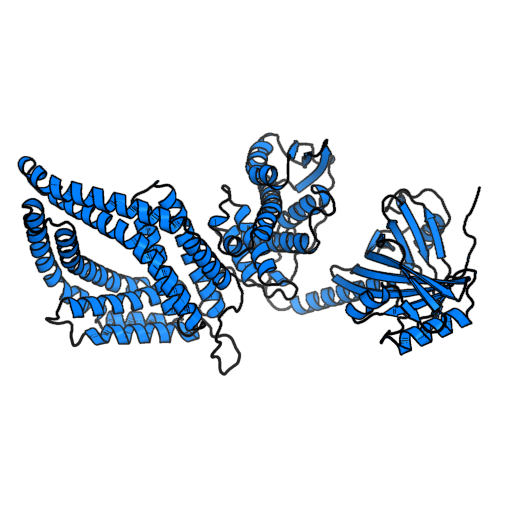A 1 215 ? -0.313 4.895 -35.191 1.00 44.75 215 ASP A C 1
ATOM 1720 O O . ASP A 1 215 ? -1.253 5.451 -34.618 1.00 44.75 215 ASP A O 1
ATOM 1724 N N . ALA A 1 216 ? 0.858 5.513 -35.381 1.00 39.25 216 ALA A N 1
ATOM 1725 C CA . ALA A 1 216 ? 1.090 6.904 -34.998 1.00 39.25 216 ALA A CA 1
ATOM 1726 C C . ALA A 1 216 ? 0.243 7.881 -35.838 1.00 39.25 216 ALA A C 1
ATOM 1728 O O . ALA A 1 216 ? -0.343 8.824 -35.296 1.00 39.25 216 ALA A O 1
ATOM 1729 N N . GLU A 1 217 ? 0.120 7.642 -37.146 1.00 38.75 217 GLU A N 1
ATOM 1730 C CA . GLU A 1 217 ? -0.728 8.442 -38.036 1.00 38.75 217 GLU A CA 1
ATOM 1731 C C . GLU A 1 217 ? -2.228 8.271 -37.738 1.00 38.75 217 GLU A C 1
ATOM 1733 O O . GLU A 1 217 ? -2.985 9.250 -37.751 1.00 38.75 217 GLU A O 1
ATOM 1738 N N . ASP A 1 218 ? -2.673 7.053 -37.429 1.00 36.75 218 ASP A N 1
ATOM 1739 C CA . ASP A 1 218 ? -4.065 6.766 -37.075 1.00 36.75 218 ASP A CA 1
ATOM 1740 C C . ASP A 1 218 ? -4.428 7.262 -35.668 1.00 36.75 218 ASP A C 1
ATOM 1742 O O . ASP A 1 218 ? -5.532 7.783 -35.463 1.00 36.75 218 ASP A O 1
ATOM 1746 N N . ALA A 1 219 ? -3.497 7.208 -34.711 1.00 33.97 219 ALA A N 1
ATOM 1747 C CA . ALA A 1 219 ? -3.640 7.858 -33.410 1.00 33.97 219 ALA A CA 1
ATOM 1748 C C . ALA A 1 219 ? -3.767 9.386 -33.563 1.00 33.97 219 ALA A C 1
ATOM 1750 O O . ALA A 1 219 ? -4.687 9.986 -33.001 1.00 33.97 219 ALA A O 1
ATOM 1751 N N . ALA A 1 220 ? -2.935 10.015 -34.401 1.00 32.75 220 ALA A N 1
ATOM 1752 C CA . ALA A 1 220 ? -3.002 11.451 -34.687 1.00 32.75 220 ALA A CA 1
ATOM 1753 C C . ALA A 1 220 ? -4.317 11.878 -35.374 1.00 32.75 220 ALA A C 1
ATOM 1755 O O . ALA A 1 220 ? -4.812 12.985 -35.142 1.00 32.75 220 ALA A O 1
ATOM 1756 N N . LYS A 1 221 ? -4.928 11.008 -36.192 1.00 34.22 221 LYS A N 1
ATOM 1757 C CA . LYS A 1 221 ? -6.261 11.247 -36.780 1.00 34.22 221 LYS A CA 1
ATOM 1758 C C . LYS A 1 221 ? -7.390 11.112 -35.754 1.00 34.22 221 LYS A C 1
ATOM 1760 O O . LYS A 1 221 ? -8.334 11.901 -35.806 1.00 34.22 221 LYS A O 1
ATOM 1765 N N . ARG A 1 222 ? -7.298 10.161 -34.816 1.00 34.16 222 ARG A N 1
ATOM 1766 C CA . ARG A 1 222 ? -8.294 9.945 -33.743 1.00 34.16 222 ARG A CA 1
ATOM 1767 C C . ARG A 1 222 ? -8.276 11.051 -32.678 1.00 34.16 222 ARG A C 1
ATOM 1769 O O . ARG A 1 222 ? -9.316 11.344 -32.098 1.00 34.16 222 ARG A O 1
ATOM 1776 N N . LEU A 1 223 ? -7.137 11.716 -32.483 1.00 35.91 223 LEU A N 1
ATOM 1777 C CA . LEU A 1 223 ? -6.941 12.799 -31.507 1.00 35.91 223 LEU A CA 1
ATOM 1778 C C . LEU A 1 223 ? -7.548 14.162 -31.905 1.00 35.91 223 LEU A C 1
ATOM 1780 O O . LEU A 1 223 ? -7.547 15.086 -31.099 1.00 35.91 223 LEU A O 1
ATOM 1784 N N . LYS A 1 224 ? -8.108 14.325 -33.114 1.00 34.12 224 LYS A N 1
ATOM 1785 C CA . LYS A 1 224 ? -8.695 15.608 -33.567 1.00 34.12 224 LYS A CA 1
ATOM 1786 C C . LYS A 1 224 ? -10.083 15.941 -32.984 1.00 34.12 224 LYS A C 1
ATOM 1788 O O . LYS A 1 224 ? -10.666 16.949 -33.377 1.00 34.12 224 LYS A O 1
ATOM 1793 N N . GLY A 1 225 ? -10.619 15.145 -32.056 1.00 29.84 225 GLY A N 1
ATOM 1794 C CA . GLY A 1 225 ? -11.920 15.390 -31.423 1.00 29.84 225 GLY A CA 1
ATOM 1795 C C . GLY A 1 225 ? -11.904 15.149 -29.915 1.00 29.84 225 GLY A C 1
ATOM 1796 O O . GLY A 1 225 ? -12.171 14.038 -29.475 1.00 29.84 225 GLY A O 1
ATOM 1797 N N . GLY A 1 226 ? -11.645 16.198 -29.132 1.00 26.06 226 GLY A N 1
ATOM 1798 C CA . GLY A 1 226 ? -11.773 16.195 -27.670 1.00 26.06 226 GLY A CA 1
ATOM 1799 C C . GLY A 1 226 ? -10.530 16.752 -26.984 1.00 26.06 226 GLY A C 1
ATOM 1800 O O . GLY A 1 226 ? -9.433 16.262 -27.215 1.00 26.06 226 GLY A O 1
ATOM 1801 N N . ASP A 1 227 ? -10.717 17.790 -26.168 1.00 34.50 227 ASP A N 1
ATOM 1802 C CA . ASP A 1 227 ? -9.670 18.503 -25.430 1.00 34.50 227 ASP A CA 1
ATOM 1803 C C . ASP A 1 227 ? -8.662 17.557 -24.754 1.00 34.50 227 ASP A C 1
ATOM 1805 O O . ASP A 1 227 ? -8.994 16.871 -23.785 1.00 34.50 227 ASP A O 1
ATOM 1809 N N . VAL A 1 228 ? -7.413 17.557 -25.231 1.00 27.88 228 VAL A N 1
ATOM 1810 C CA . VAL A 1 228 ? -6.279 16.939 -24.535 1.00 27.88 228 VAL A CA 1
ATOM 1811 C C . VAL A 1 228 ? -5.095 17.900 -24.536 1.00 27.88 228 VAL A C 1
ATOM 1813 O O . VAL A 1 228 ? -4.649 18.410 -25.561 1.00 27.88 228 VAL A O 1
ATOM 1816 N N . ILE A 1 229 ? -4.644 18.142 -23.312 1.00 27.48 229 ILE A N 1
ATOM 1817 C CA . ILE A 1 229 ? -3.556 19.000 -22.861 1.00 27.48 229 ILE A CA 1
ATOM 1818 C C . ILE A 1 229 ? -2.242 18.593 -23.539 1.00 27.48 229 ILE A C 1
ATOM 1820 O O . ILE A 1 229 ? -1.858 17.425 -23.526 1.00 27.48 229 ILE A O 1
ATOM 1824 N N . SER A 1 230 ? -1.528 19.573 -24.092 1.00 25.17 230 SER A N 1
ATOM 1825 C CA . SER A 1 230 ? -0.171 19.410 -24.609 1.00 25.17 230 SER A CA 1
ATOM 1826 C C . SER A 1 230 ? 0.808 19.158 -23.456 1.00 25.17 230 SER A C 1
ATOM 1828 O O . SER A 1 230 ? 1.263 20.096 -22.800 1.00 25.17 230 SER A O 1
ATOM 1830 N N . ALA A 1 231 ? 1.128 17.893 -23.201 1.00 30.09 231 ALA A N 1
ATOM 1831 C CA . ALA A 1 231 ? 2.261 17.488 -22.380 1.00 30.09 231 ALA A CA 1
ATOM 1832 C C . ALA A 1 231 ? 3.561 17.801 -23.137 1.00 30.09 231 ALA A C 1
ATOM 1834 O O . ALA A 1 231 ? 3.951 17.085 -24.058 1.00 30.09 231 ALA A O 1
ATOM 1835 N N . SER A 1 232 ? 4.186 18.930 -22.804 1.00 34.53 232 SER A N 1
ATOM 1836 C CA . SER A 1 232 ? 5.474 19.343 -23.350 1.00 34.53 232 SER A CA 1
ATOM 1837 C C . SER A 1 232 ? 6.609 18.440 -22.854 1.00 34.53 232 SER A C 1
ATOM 1839 O O . SER A 1 232 ? 6.537 17.791 -21.811 1.00 34.53 232 SER A O 1
ATOM 1841 N N . THR A 1 233 ? 7.689 18.469 -23.620 1.00 42.72 233 THR A N 1
ATOM 1842 C CA . THR A 1 233 ? 9.006 17.821 -23.527 1.00 42.72 233 THR A CA 1
ATOM 1843 C C . THR A 1 233 ? 9.689 17.779 -22.142 1.00 42.72 233 THR A C 1
ATOM 1845 O O . THR A 1 233 ? 10.736 17.154 -22.010 1.00 42.72 233 THR A O 1
ATOM 1848 N N . GLU A 1 234 ? 9.129 18.407 -21.103 1.00 43.69 234 GLU A N 1
ATOM 1849 C CA . GLU A 1 234 ? 9.630 18.352 -19.719 1.00 43.69 234 GLU A CA 1
ATOM 1850 C C . GLU A 1 234 ? 9.133 17.121 -18.934 1.00 43.69 234 GLU A C 1
ATOM 1852 O O . GLU A 1 234 ? 9.779 16.705 -17.974 1.00 43.69 234 GLU A O 1
ATOM 1857 N N . GLN A 1 235 ? 8.026 16.492 -19.347 1.00 53.78 235 GLN A N 1
ATOM 1858 C CA . GLN A 1 235 ? 7.299 15.486 -18.551 1.00 53.78 235 GLN A CA 1
ATOM 1859 C C . GLN A 1 235 ? 7.870 14.052 -18.596 1.00 53.78 235 GLN A C 1
ATOM 1861 O O . GLN A 1 235 ? 7.175 13.102 -18.250 1.00 53.78 235 GLN A O 1
ATOM 1866 N N . SER A 1 236 ? 9.104 13.831 -19.054 1.00 65.50 236 SER A N 1
ATOM 1867 C CA . SER A 1 236 ? 9.703 12.475 -19.087 1.00 65.50 236 SER A CA 1
ATOM 1868 C C . SER A 1 236 ? 11.197 12.445 -18.764 1.00 65.50 236 SER A C 1
ATOM 1870 O O . SER A 1 236 ? 11.910 11.497 -19.109 1.00 65.50 236 SER A O 1
ATOM 1872 N N . LEU A 1 237 ? 11.701 13.495 -18.116 1.00 76.88 237 LEU A N 1
ATOM 1873 C CA . LEU A 1 237 ? 13.124 13.617 -17.838 1.00 76.88 237 LEU A CA 1
ATOM 1874 C C . LEU A 1 237 ? 13.599 12.645 -16.748 1.00 76.88 237 LEU A C 1
ATOM 1876 O O . LEU A 1 237 ? 14.706 12.115 -16.867 1.00 76.88 237 LEU A O 1
ATOM 1880 N N . ILE A 1 238 ? 12.788 12.369 -15.715 1.00 86.31 238 ILE A N 1
ATOM 1881 C CA . ILE A 1 238 ? 13.174 11.397 -14.679 1.00 86.31 238 ILE A CA 1
ATOM 1882 C C . ILE A 1 238 ? 13.265 10.012 -15.304 1.00 86.31 238 ILE A C 1
ATOM 1884 O O . ILE A 1 238 ? 14.250 9.311 -15.067 1.00 86.31 238 ILE A O 1
ATOM 1888 N N . ARG A 1 239 ? 12.299 9.631 -16.149 1.00 85.94 239 ARG A N 1
ATOM 1889 C CA . ARG A 1 239 ? 12.371 8.385 -16.926 1.00 85.94 239 ARG A CA 1
ATOM 1890 C C . ARG A 1 239 ? 13.644 8.301 -17.757 1.00 85.94 239 ARG A C 1
ATOM 1892 O O . ARG A 1 239 ? 14.351 7.297 -17.675 1.00 85.94 239 ARG A O 1
ATOM 1899 N N . LEU A 1 240 ? 13.956 9.342 -18.521 1.00 80.50 240 LEU A N 1
ATOM 1900 C CA . LEU A 1 240 ? 15.139 9.369 -19.376 1.00 80.50 240 LEU A CA 1
ATOM 1901 C C . LEU A 1 240 ? 16.439 9.207 -18.576 1.00 80.50 240 LEU A C 1
ATOM 1903 O O . LEU A 1 240 ? 17.282 8.376 -18.919 1.00 80.50 240 LEU A O 1
ATOM 1907 N N . LEU A 1 241 ? 16.595 9.958 -17.485 1.00 85.00 241 LEU A N 1
ATOM 1908 C CA . LEU A 1 241 ? 17.768 9.862 -16.616 1.00 85.00 241 LEU A CA 1
ATOM 1909 C C . LEU A 1 241 ? 17.845 8.515 -15.895 1.00 85.00 241 LEU A C 1
ATOM 1911 O O . LEU A 1 241 ? 18.934 7.959 -15.781 1.00 85.00 241 LEU A O 1
ATOM 1915 N N . ALA A 1 242 ? 16.718 7.959 -15.449 1.00 91.00 242 ALA A N 1
ATOM 1916 C CA . ALA A 1 242 ? 16.681 6.655 -14.795 1.00 91.00 242 ALA A CA 1
ATOM 1917 C C . ALA A 1 242 ? 17.132 5.537 -15.744 1.00 91.00 242 ALA A C 1
ATOM 1919 O O . ALA A 1 242 ? 17.974 4.722 -15.370 1.00 91.00 242 ALA A O 1
ATOM 1920 N N . LEU A 1 243 ? 16.629 5.528 -16.982 1.00 87.81 243 LEU A N 1
ATOM 1921 C CA . LEU A 1 243 ? 17.052 4.565 -18.000 1.00 87.81 243 LEU A CA 1
ATOM 1922 C C . LEU A 1 243 ? 18.509 4.790 -18.419 1.00 87.81 243 LEU A C 1
ATOM 1924 O O . LEU A 1 243 ? 19.259 3.831 -18.527 1.00 87.81 243 LEU A O 1
ATOM 1928 N N . THR A 1 244 ? 18.954 6.043 -18.542 1.00 84.00 244 THR A N 1
ATOM 1929 C CA . THR A 1 244 ? 20.364 6.360 -18.832 1.00 84.00 244 THR A CA 1
ATOM 1930 C C . THR A 1 244 ? 21.298 5.855 -17.732 1.00 84.00 244 THR A C 1
ATOM 1932 O O . THR A 1 244 ? 22.348 5.285 -18.021 1.00 84.00 244 THR A O 1
ATOM 1935 N N . LEU A 1 245 ? 20.935 6.048 -16.462 1.00 88.25 245 LEU A N 1
ATOM 1936 C CA . LEU A 1 245 ? 21.703 5.533 -15.331 1.00 88.25 245 LEU A CA 1
ATOM 1937 C C . LEU A 1 245 ? 21.717 4.002 -15.328 1.00 88.25 245 LEU A C 1
ATOM 1939 O O . LEU A 1 245 ? 22.777 3.419 -15.134 1.00 88.25 245 LEU A O 1
ATOM 1943 N N . LEU A 1 246 ? 20.583 3.346 -15.580 1.00 89.50 246 LEU A N 1
ATOM 1944 C CA . LEU A 1 246 ? 20.535 1.888 -15.698 1.00 89.50 246 LEU A CA 1
ATOM 1945 C C . LEU A 1 246 ? 21.460 1.390 -16.819 1.00 89.50 246 LEU A C 1
ATOM 1947 O O . LEU A 1 246 ? 22.290 0.522 -16.572 1.00 89.50 246 LEU A O 1
ATOM 1951 N N . ASP A 1 247 ? 21.336 1.966 -18.014 1.00 84.69 247 ASP A N 1
ATOM 1952 C CA . ASP A 1 247 ? 22.002 1.488 -19.226 1.00 84.69 247 ASP A CA 1
ATOM 1953 C C . ASP A 1 247 ? 23.507 1.825 -19.242 1.00 84.69 247 ASP A C 1
ATOM 1955 O O . ASP A 1 247 ? 24.293 1.101 -19.845 1.00 84.69 247 ASP A O 1
ATOM 1959 N N . ARG A 1 248 ? 23.939 2.923 -18.596 1.00 80.31 248 ARG A N 1
ATOM 1960 C CA . ARG A 1 248 ? 25.336 3.408 -18.676 1.00 80.31 248 ARG A CA 1
ATOM 1961 C C . ARG A 1 248 ? 26.127 3.292 -17.378 1.00 80.31 248 ARG A C 1
ATOM 1963 O O . ARG A 1 248 ? 27.352 3.171 -17.424 1.00 80.31 248 ARG A O 1
ATOM 1970 N N . ALA A 1 249 ? 25.469 3.362 -16.221 1.00 77.00 249 ALA A N 1
ATOM 1971 C CA . ALA A 1 249 ? 26.143 3.326 -14.920 1.00 77.00 249 ALA A CA 1
ATOM 1972 C C . ALA A 1 249 ? 26.205 1.934 -14.305 1.00 77.00 249 ALA A C 1
ATOM 1974 O O . ALA A 1 249 ? 26.934 1.732 -13.337 1.00 77.00 249 ALA A O 1
ATOM 1975 N N . ILE A 1 250 ? 25.476 0.969 -14.854 1.00 80.69 250 ILE A N 1
ATOM 1976 C CA . ILE A 1 250 ? 25.441 -0.386 -14.326 1.00 80.69 250 ILE A CA 1
ATOM 1977 C C . ILE A 1 250 ? 26.090 -1.335 -15.341 1.00 80.69 250 ILE A C 1
ATOM 1979 O O . ILE A 1 250 ? 25.801 -1.220 -16.529 1.00 80.69 250 ILE A O 1
ATOM 1983 N N . PRO A 1 251 ? 26.952 -2.276 -14.904 1.00 75.19 251 PRO A N 1
ATOM 1984 C CA . PRO A 1 251 ? 27.508 -3.292 -15.791 1.00 75.19 251 PRO A CA 1
ATOM 1985 C C . PRO A 1 251 ? 26.427 -4.103 -16.517 1.00 75.19 251 PRO A C 1
ATOM 1987 O O . PRO A 1 251 ? 25.408 -4.473 -15.922 1.00 75.19 251 PRO A O 1
ATOM 1990 N N . GLU A 1 252 ? 26.690 -4.437 -17.781 1.00 65.44 252 GLU A N 1
ATOM 1991 C CA . GLU A 1 252 ? 25.826 -5.305 -18.584 1.00 65.44 252 GLU A CA 1
ATOM 1992 C C . GLU A 1 252 ? 25.578 -6.653 -17.881 1.00 65.44 252 GLU A C 1
ATOM 1994 O O . GLU A 1 252 ? 26.460 -7.220 -17.232 1.00 65.44 252 GLU A O 1
ATOM 1999 N N . GLY A 1 253 ? 24.341 -7.153 -17.957 1.00 71.56 253 GLY A N 1
ATOM 2000 C CA . GLY A 1 253 ? 23.915 -8.396 -17.299 1.00 71.56 253 GLY A CA 1
ATOM 2001 C C . GLY A 1 253 ? 23.516 -8.263 -15.820 1.00 71.56 253 GLY A C 1
ATOM 2002 O O . GLY A 1 253 ? 22.949 -9.199 -15.259 1.00 71.56 253 GLY A O 1
ATOM 2003 N N . ALA A 1 254 ? 23.724 -7.106 -15.177 1.00 75.50 254 ALA A N 1
ATOM 2004 C CA . ALA A 1 254 ? 23.289 -6.879 -13.791 1.00 75.50 254 ALA A CA 1
ATOM 2005 C C . ALA A 1 254 ? 21.757 -6.789 -13.624 1.00 75.50 254 ALA A C 1
ATOM 2007 O O . ALA A 1 254 ? 21.247 -6.985 -12.511 1.00 75.50 254 ALA A O 1
ATOM 2008 N N . PHE A 1 255 ? 21.052 -6.479 -14.717 1.00 84.56 255 PHE A N 1
ATOM 2009 C CA . PHE A 1 255 ? 19.601 -6.376 -14.822 1.00 84.56 255 PHE A CA 1
ATOM 2010 C C . PHE A 1 255 ? 19.112 -7.032 -16.125 1.00 84.56 255 PHE A C 1
ATOM 2012 O O . PHE A 1 255 ? 19.669 -6.807 -17.192 1.00 84.56 255 PHE A O 1
ATOM 2019 N N . LEU A 1 256 ? 18.046 -7.829 -16.033 1.00 85.94 256 LEU A N 1
ATOM 2020 C CA . LEU A 1 256 ? 17.278 -8.335 -17.183 1.00 85.94 256 LEU A CA 1
ATOM 2021 C C . LEU A 1 256 ? 16.444 -7.228 -17.873 1.00 85.94 256 LEU A C 1
ATOM 2023 O O . LEU A 1 256 ? 16.056 -6.280 -17.183 1.00 85.94 256 LEU A O 1
ATOM 2027 N N . PRO A 1 257 ? 16.056 -7.389 -19.157 1.00 84.69 257 PRO A N 1
ATOM 2028 C CA . PRO A 1 257 ? 15.230 -6.422 -19.896 1.00 84.69 257 PRO A CA 1
ATOM 2029 C C . PRO A 1 257 ? 13.924 -6.034 -19.193 1.00 84.69 257 PRO A C 1
ATOM 2031 O O . PRO A 1 257 ? 13.553 -4.860 -19.169 1.00 84.69 257 PRO A O 1
ATOM 2034 N N . VAL A 1 258 ? 13.274 -6.992 -18.524 1.00 86.25 258 VAL A N 1
ATOM 2035 C CA . VAL A 1 258 ? 12.071 -6.717 -17.727 1.00 86.25 258 VAL A CA 1
ATOM 2036 C C . VAL A 1 258 ? 12.327 -5.646 -16.662 1.00 86.25 258 VAL A C 1
ATOM 2038 O O . VAL A 1 258 ? 11.509 -4.757 -16.484 1.00 86.25 258 VAL A O 1
ATOM 2041 N N . HIS A 1 259 ? 13.491 -5.612 -16.011 1.00 92.12 259 HIS A N 1
ATOM 2042 C CA . HIS A 1 259 ? 13.787 -4.591 -15.000 1.00 92.12 259 HIS A CA 1
ATOM 2043 C C . HIS A 1 259 ? 13.908 -3.186 -15.597 1.00 92.12 259 HIS A C 1
ATOM 2045 O O . HIS A 1 259 ? 13.491 -2.218 -14.961 1.00 92.12 259 HIS A O 1
ATOM 2051 N N . ARG A 1 260 ? 14.431 -3.076 -16.825 1.00 89.69 260 ARG A N 1
ATOM 2052 C CA . ARG A 1 260 ? 14.462 -1.816 -17.576 1.00 89.69 260 ARG A CA 1
ATOM 2053 C C . ARG A 1 260 ? 13.044 -1.323 -17.860 1.00 89.69 260 ARG A C 1
ATOM 2055 O O . ARG A 1 260 ? 12.749 -0.153 -17.619 1.00 89.69 260 ARG A O 1
ATOM 2062 N N . ARG A 1 261 ? 12.150 -2.224 -18.287 1.00 86.81 261 ARG A N 1
ATOM 2063 C CA . ARG A 1 261 ? 10.714 -1.952 -18.488 1.00 86.81 261 ARG A CA 1
ATOM 2064 C C . ARG A 1 261 ? 10.040 -1.489 -17.193 1.00 86.81 261 ARG A C 1
ATOM 2066 O O . ARG A 1 261 ? 9.391 -0.447 -17.197 1.00 86.81 261 ARG A O 1
ATOM 2073 N N . LEU A 1 262 ? 10.251 -2.195 -16.079 1.00 92.38 262 LEU A N 1
ATOM 2074 C CA . LEU A 1 262 ? 9.680 -1.846 -14.769 1.00 92.38 262 LEU A CA 1
ATOM 2075 C C . LEU A 1 262 ? 10.166 -0.484 -14.255 1.00 92.38 262 LEU A C 1
ATOM 2077 O O . LEU A 1 262 ? 9.368 0.295 -13.734 1.00 92.38 262 LEU A O 1
ATOM 2081 N N . LEU A 1 263 ? 11.457 -0.176 -14.421 1.00 93.56 263 LEU A N 1
ATOM 2082 C CA . LEU A 1 263 ? 12.019 1.128 -14.065 1.00 93.56 263 LEU A CA 1
ATOM 2083 C C . LEU A 1 263 ? 11.427 2.247 -14.927 1.00 93.56 263 LEU A C 1
ATOM 2085 O O . LEU A 1 263 ? 11.007 3.270 -14.389 1.00 93.56 263 LEU A O 1
ATOM 2089 N N . GLY A 1 264 ? 11.364 2.043 -16.246 1.00 87.94 264 GLY A N 1
ATOM 2090 C CA . GLY A 1 264 ? 10.787 3.009 -17.178 1.00 87.94 264 GLY A CA 1
ATOM 2091 C C . GLY A 1 264 ? 9.314 3.297 -16.885 1.00 87.94 264 GLY A C 1
ATOM 2092 O O . GLY A 1 264 ? 8.913 4.459 -16.872 1.00 87.94 264 GLY A O 1
ATOM 2093 N N . LEU A 1 265 ? 8.538 2.252 -16.578 1.00 86.19 265 LEU A N 1
ATOM 2094 C CA . LEU A 1 265 ? 7.136 2.340 -16.169 1.00 86.19 265 LEU A CA 1
ATOM 2095 C C . LEU A 1 265 ? 6.971 3.169 -14.889 1.00 86.19 265 LEU A C 1
ATOM 2097 O O . LEU A 1 265 ? 6.215 4.138 -14.855 1.00 86.19 265 LEU A O 1
ATOM 2101 N N . ALA A 1 266 ? 7.705 2.809 -13.834 1.00 91.62 266 ALA A N 1
ATOM 2102 C CA . ALA A 1 266 ? 7.625 3.504 -12.557 1.00 91.62 266 ALA A CA 1
ATOM 2103 C C . ALA A 1 266 ? 8.033 4.980 -12.669 1.00 91.62 266 ALA A C 1
ATOM 2105 O O . ALA A 1 266 ? 7.400 5.842 -12.058 1.00 91.62 266 ALA A O 1
ATOM 2106 N N . ALA A 1 267 ? 9.071 5.269 -13.458 1.00 90.00 267 ALA A N 1
ATOM 2107 C CA . ALA A 1 267 ? 9.545 6.625 -13.688 1.00 90.00 267 ALA A CA 1
ATOM 2108 C C . ALA A 1 267 ? 8.527 7.467 -14.469 1.00 90.00 267 ALA A C 1
ATOM 2110 O O . ALA A 1 267 ? 8.259 8.594 -14.066 1.00 90.00 267 ALA A O 1
ATOM 2111 N N . ALA A 1 268 ? 7.893 6.903 -15.505 1.00 83.69 268 ALA A N 1
ATOM 2112 C CA . ALA A 1 268 ? 6.834 7.577 -16.258 1.00 83.69 268 ALA A CA 1
ATOM 2113 C C . ALA A 1 268 ? 5.645 7.957 -15.363 1.00 83.69 268 ALA A C 1
ATOM 2115 O O . ALA A 1 268 ? 5.169 9.090 -15.395 1.00 83.69 268 ALA A O 1
ATOM 2116 N N . CYS A 1 269 ? 5.177 7.026 -14.522 1.00 84.50 269 CYS A N 1
ATOM 2117 C CA . CYS A 1 269 ? 4.090 7.313 -13.586 1.00 84.50 269 CYS A CA 1
ATOM 2118 C C . CYS A 1 269 ? 4.491 8.358 -12.535 1.00 84.50 269 CYS A C 1
ATOM 2120 O O . CYS A 1 269 ? 3.649 9.138 -12.095 1.00 84.50 269 CYS A O 1
ATOM 2122 N N . TYR A 1 270 ? 5.762 8.384 -12.126 1.00 88.44 270 TYR A N 1
ATOM 2123 C CA . TYR A 1 270 ? 6.269 9.386 -11.193 1.00 88.44 270 TYR A CA 1
ATOM 2124 C C . TYR A 1 270 ? 6.375 10.779 -11.823 1.00 88.44 270 TYR A C 1
ATOM 2126 O O . TYR A 1 270 ? 5.911 11.743 -11.215 1.00 88.44 270 TYR A O 1
ATOM 2134 N N . ASP A 1 271 ? 6.879 10.879 -13.055 1.00 83.38 271 ASP A N 1
ATOM 2135 C CA . ASP A 1 271 ? 6.877 12.119 -13.840 1.00 83.38 271 ASP A CA 1
ATOM 2136 C C . ASP A 1 271 ? 5.446 12.663 -14.010 1.00 83.38 271 ASP A C 1
ATOM 2138 O O . ASP A 1 271 ? 5.180 13.834 -13.737 1.00 83.38 271 ASP A O 1
ATOM 2142 N N . ALA A 1 272 ? 4.494 11.799 -14.376 1.00 78.56 272 ALA A N 1
ATOM 2143 C CA . ALA A 1 272 ? 3.091 12.179 -14.529 1.00 78.56 272 ALA A CA 1
ATOM 2144 C C . ALA A 1 272 ? 2.455 12.651 -13.208 1.00 78.56 272 ALA A C 1
ATOM 2146 O O . ALA A 1 272 ? 1.701 13.626 -13.190 1.00 78.56 272 ALA A O 1
ATOM 2147 N N . ALA A 1 273 ? 2.777 11.997 -12.087 1.00 80.06 273 ALA A N 1
ATOM 2148 C CA . ALA A 1 273 ? 2.310 12.416 -10.770 1.00 80.06 273 ALA A CA 1
ATOM 2149 C C . ALA A 1 273 ? 2.864 13.796 -10.373 1.00 80.06 273 ALA A C 1
ATOM 2151 O O . ALA A 1 273 ? 2.116 14.626 -9.854 1.00 80.06 273 ALA A O 1
ATOM 2152 N N . LEU A 1 274 ? 4.144 14.068 -10.652 1.00 80.88 274 LEU A N 1
ATOM 2153 C CA . LEU A 1 274 ? 4.752 15.383 -10.432 1.00 80.88 274 LEU A CA 1
ATOM 2154 C C . LEU A 1 274 ? 4.115 16.462 -11.313 1.00 80.88 274 LEU A C 1
ATOM 2156 O O . LEU A 1 274 ? 3.760 17.525 -10.808 1.00 80.88 274 LEU A O 1
ATOM 2160 N N . ALA A 1 275 ? 3.913 16.175 -12.601 1.00 76.50 275 ALA A N 1
ATOM 2161 C CA . ALA A 1 275 ? 3.290 17.102 -13.546 1.00 76.50 275 ALA A CA 1
ATOM 2162 C C . ALA A 1 275 ? 1.856 17.482 -13.140 1.00 76.50 275 ALA A C 1
ATOM 2164 O O . ALA A 1 275 ? 1.402 18.594 -13.403 1.00 76.50 275 ALA A O 1
ATOM 2165 N N . ALA A 1 276 ? 1.151 16.578 -12.461 1.00 73.94 276 ALA A N 1
ATOM 2166 C CA . ALA A 1 276 ? -0.181 16.829 -11.929 1.00 73.94 276 ALA A CA 1
ATOM 2167 C C . ALA A 1 276 ? -0.204 17.625 -10.610 1.00 73.94 276 ALA A C 1
ATOM 2169 O O . ALA A 1 276 ? -1.286 17.966 -10.133 1.00 73.94 276 ALA A O 1
ATOM 2170 N N . GLY A 1 277 ? 0.954 17.910 -10.002 1.00 75.44 277 GLY A N 1
ATOM 2171 C CA . GLY A 1 277 ? 1.053 18.717 -8.782 1.00 75.44 277 GLY A CA 1
ATOM 2172 C C . GLY A 1 277 ? 0.400 18.084 -7.550 1.00 75.44 277 GLY A C 1
ATOM 2173 O O . GLY A 1 277 ? -0.059 18.800 -6.660 1.00 75.44 277 GLY A O 1
ATOM 2174 N N . VAL A 1 278 ? 0.312 16.752 -7.494 1.00 79.38 278 VAL A N 1
ATOM 2175 C CA . VAL A 1 278 ? -0.264 16.046 -6.339 1.00 79.38 278 VAL A CA 1
ATOM 2176 C C . VAL A 1 278 ? 0.655 16.152 -5.119 1.00 79.38 278 VAL A C 1
ATOM 2178 O O . VAL A 1 278 ? 1.876 16.119 -5.245 1.00 79.38 278 VAL A O 1
ATOM 2181 N N . GLU A 1 279 ? 0.073 16.215 -3.920 1.00 83.31 279 GLU A N 1
ATOM 2182 C CA . GLU A 1 279 ? 0.830 16.406 -2.670 1.00 83.31 279 GLU A CA 1
ATOM 2183 C C . GLU A 1 279 ? 1.831 15.268 -2.392 1.00 83.31 279 GLU A C 1
ATOM 2185 O O . GLU A 1 279 ? 2.900 15.495 -1.830 1.00 83.31 279 GLU A O 1
ATOM 2190 N N . VAL A 1 280 ? 1.490 14.031 -2.781 1.00 86.88 280 VAL A N 1
ATOM 2191 C CA . VAL A 1 280 ? 2.314 12.834 -2.539 1.00 86.88 280 VAL A CA 1
ATOM 2192 C C . VAL A 1 280 ? 2.537 12.067 -3.853 1.00 86.88 280 VAL A C 1
ATOM 2194 O O . VAL A 1 280 ? 1.830 11.081 -4.116 1.00 86.88 280 VAL A O 1
ATOM 2197 N N . PRO A 1 281 ? 3.492 12.501 -4.699 1.00 86.88 281 PRO A N 1
ATOM 2198 C CA . PRO A 1 281 ? 3.686 11.961 -6.046 1.00 86.88 281 PRO A CA 1
ATOM 2199 C C . PRO A 1 281 ? 4.084 10.483 -6.046 1.00 86.88 281 PRO A C 1
ATOM 2201 O O . PRO A 1 281 ? 3.652 9.734 -6.918 1.00 86.88 281 PRO A O 1
ATOM 2204 N N . GLU A 1 282 ? 4.811 10.002 -5.033 1.00 90.94 282 GLU A N 1
ATOM 2205 C CA . GLU A 1 282 ? 5.199 8.590 -4.940 1.00 90.94 282 GLU A CA 1
ATOM 2206 C C . GLU A 1 282 ? 3.975 7.680 -4.781 1.00 90.94 282 GLU A C 1
ATOM 2208 O O . GLU A 1 282 ? 3.896 6.597 -5.364 1.00 90.94 282 GLU A O 1
ATOM 2213 N N . ARG A 1 283 ? 2.997 8.123 -3.980 1.00 88.62 283 ARG A N 1
ATOM 2214 C CA . ARG A 1 283 ? 1.763 7.368 -3.739 1.00 88.62 283 ARG A CA 1
ATOM 2215 C C . ARG A 1 283 ? 0.894 7.352 -4.989 1.00 88.62 283 ARG A C 1
ATOM 2217 O O . ARG A 1 283 ? 0.369 6.296 -5.339 1.00 88.62 283 ARG A O 1
ATOM 2224 N N . ALA A 1 284 ? 0.755 8.509 -5.633 1.00 85.12 284 ALA A N 1
ATOM 2225 C CA . ALA A 1 284 ? 0.019 8.658 -6.879 1.00 85.12 284 ALA A CA 1
ATOM 2226 C C . ALA A 1 284 ? 0.607 7.772 -7.983 1.00 85.12 284 ALA A C 1
ATOM 2228 O O . ALA A 1 284 ? -0.119 6.962 -8.549 1.0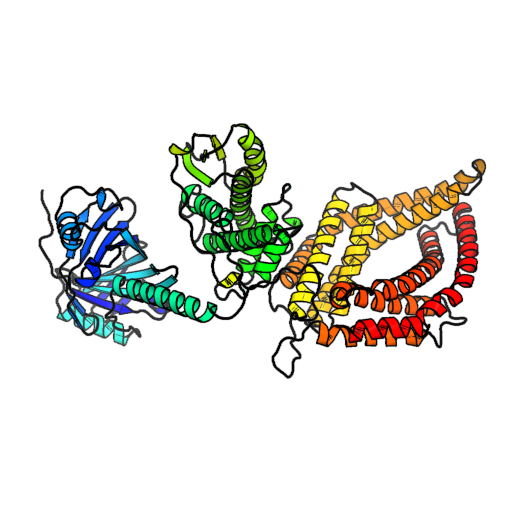0 85.12 284 ALA A O 1
ATOM 2229 N N . ALA A 1 285 ? 1.922 7.829 -8.200 1.00 87.75 285 ALA A N 1
ATOM 2230 C CA . ALA A 1 285 ? 2.619 7.018 -9.193 1.00 87.75 285 ALA A CA 1
ATOM 2231 C C . ALA A 1 285 ? 2.418 5.514 -8.971 1.00 87.75 285 ALA A C 1
ATOM 2233 O O . ALA A 1 285 ? 2.094 4.781 -9.900 1.00 87.75 285 ALA A O 1
ATOM 2234 N N . ARG A 1 286 ? 2.533 5.038 -7.726 1.00 91.38 286 ARG A N 1
ATOM 2235 C CA . ARG A 1 286 ? 2.231 3.639 -7.397 1.00 91.38 286 ARG A CA 1
ATOM 2236 C C . ARG A 1 286 ? 0.776 3.291 -7.696 1.00 91.38 286 ARG A C 1
ATOM 2238 O O . ARG A 1 286 ? 0.503 2.235 -8.257 1.00 91.38 286 ARG A O 1
ATOM 2245 N N . ASP A 1 287 ? -0.165 4.137 -7.279 1.00 86.62 287 ASP A N 1
ATOM 2246 C CA . ASP A 1 287 ? -1.587 3.897 -7.525 1.00 86.62 287 ASP A CA 1
ATOM 2247 C C . ASP A 1 287 ? -1.881 3.860 -9.036 1.00 86.62 287 ASP A C 1
ATOM 2249 O O . ASP A 1 287 ? -2.685 3.029 -9.450 1.00 86.62 287 ASP A O 1
ATOM 2253 N N . MET A 1 288 ? -1.184 4.667 -9.847 1.00 83.81 288 MET A N 1
ATOM 2254 C CA . MET A 1 288 ? -1.240 4.623 -11.311 1.00 83.81 288 MET A CA 1
ATOM 2255 C C . MET A 1 288 ? -0.734 3.287 -11.862 1.00 83.81 288 MET A C 1
ATOM 2257 O O . MET A 1 288 ? -1.470 2.617 -12.581 1.00 83.81 288 MET A O 1
ATOM 2261 N N . VAL A 1 289 ? 0.463 2.845 -11.457 1.00 86.81 289 VAL A N 1
ATOM 2262 C CA . VAL A 1 289 ? 1.011 1.543 -11.883 1.00 86.81 289 VAL A CA 1
ATOM 2263 C C . VAL A 1 289 ? 0.055 0.404 -11.528 1.00 86.81 289 VAL A C 1
ATOM 2265 O O . VAL A 1 289 ? -0.189 -0.465 -12.354 1.00 86.81 289 VAL A O 1
ATOM 2268 N N . LEU A 1 290 ? -0.526 0.417 -10.324 1.00 87.25 290 LEU A N 1
ATOM 2269 C CA . LEU A 1 290 ? -1.451 -0.619 -9.851 1.00 87.25 290 LEU A CA 1
ATOM 2270 C C . LEU A 1 290 ? -2.854 -0.548 -10.467 1.00 87.25 290 LEU A C 1
ATOM 2272 O O . LEU A 1 290 ? -3.642 -1.454 -10.231 1.00 87.25 290 LEU A O 1
ATOM 2276 N N . SER A 1 291 ? -3.221 0.530 -11.155 1.00 78.19 291 SER A N 1
ATOM 2277 C CA . SER A 1 291 ? -4.540 0.658 -11.796 1.00 78.19 291 SER A CA 1
ATOM 2278 C C . SER A 1 291 ? -4.475 0.562 -13.316 1.00 78.19 291 SER A C 1
ATOM 2280 O O . SER A 1 291 ? -5.509 0.356 -13.950 1.00 78.19 291 SER A O 1
ATOM 2282 N N . ALA A 1 292 ? -3.277 0.657 -13.892 1.00 75.62 292 ALA A N 1
ATOM 2283 C CA . ALA A 1 292 ? -3.043 0.406 -15.301 1.00 75.62 292 ALA A CA 1
ATOM 2284 C C . ALA A 1 292 ? -3.321 -1.067 -15.654 1.00 75.62 292 ALA A C 1
ATOM 2286 O O . ALA A 1 292 ? -2.910 -1.988 -14.942 1.00 75.62 292 ALA A O 1
ATOM 2287 N N . GLN A 1 293 ? -4.009 -1.277 -16.776 1.00 72.19 293 GLN A N 1
ATOM 2288 C CA . GLN A 1 293 ? -4.087 -2.579 -17.433 1.00 72.19 293 GLN A CA 1
ATOM 2289 C C . GLN A 1 293 ? -2.819 -2.739 -18.273 1.00 72.19 293 GLN A C 1
ATOM 2291 O O . GLN A 1 293 ? -2.643 -2.025 -19.256 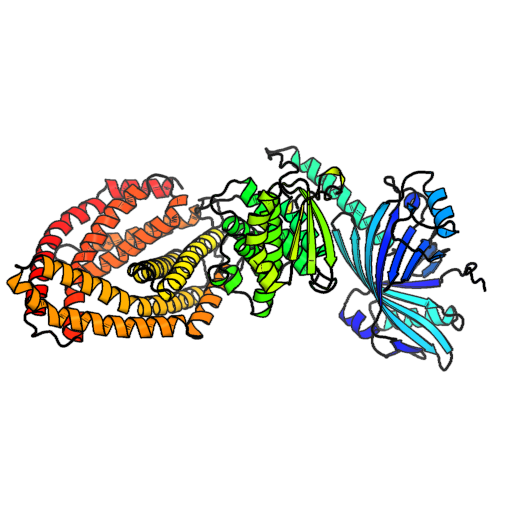1.00 72.19 293 GLN A O 1
ATOM 2296 N N . ILE A 1 294 ? -1.909 -3.601 -17.822 1.00 74.00 294 ILE A N 1
ATOM 2297 C CA . ILE A 1 294 ? -0.605 -3.823 -18.449 1.00 74.00 294 ILE A CA 1
ATOM 2298 C C . ILE A 1 294 ? -0.527 -5.306 -18.807 1.00 74.00 294 ILE A C 1
ATOM 2300 O O . ILE A 1 294 ? -0.304 -6.138 -17.930 1.00 74.00 294 ILE A O 1
ATOM 2304 N N . ASP A 1 295 ? -0.767 -5.632 -20.076 1.00 67.12 295 ASP A N 1
ATOM 2305 C CA . ASP A 1 295 ? -0.929 -7.020 -20.532 1.00 67.12 295 ASP A CA 1
ATOM 2306 C C . ASP A 1 295 ? 0.391 -7.819 -20.536 1.00 67.12 295 ASP A C 1
ATOM 2308 O O . ASP A 1 295 ? 0.366 -9.049 -20.499 1.00 67.12 295 ASP A O 1
ATOM 2312 N N . ASP A 1 296 ? 1.545 -7.141 -20.555 1.00 76.62 296 ASP A N 1
ATOM 2313 C CA . ASP A 1 296 ? 2.883 -7.746 -20.609 1.00 76.62 296 ASP A CA 1
ATOM 2314 C C . ASP A 1 296 ? 3.526 -8.006 -19.235 1.00 76.62 296 ASP A C 1
ATOM 2316 O O . ASP A 1 296 ? 4.622 -8.565 -19.182 1.00 76.62 296 ASP A O 1
ATOM 2320 N N . LEU A 1 297 ? 2.873 -7.631 -18.125 1.00 83.94 297 LEU A N 1
ATOM 2321 C CA . LEU A 1 297 ? 3.419 -7.801 -16.774 1.00 83.94 297 LEU A CA 1
ATOM 2322 C C . LEU A 1 297 ? 2.577 -8.744 -15.916 1.00 83.94 297 LEU A C 1
ATOM 2324 O O . LEU A 1 297 ? 1.359 -8.607 -15.809 1.00 83.94 297 LEU A O 1
ATOM 2328 N N . ASP A 1 298 ? 3.247 -9.656 -15.210 1.00 89.25 298 ASP A N 1
ATOM 2329 C CA . ASP A 1 298 ? 2.593 -10.397 -14.135 1.00 89.25 298 ASP A CA 1
ATOM 2330 C C . ASP A 1 298 ? 2.362 -9.512 -12.890 1.00 89.25 298 ASP A C 1
ATOM 2332 O O . ASP A 1 298 ? 2.881 -8.399 -12.748 1.00 89.25 298 ASP A O 1
ATOM 2336 N N . ALA A 1 299 ? 1.564 -10.013 -11.946 1.00 88.25 299 ALA A N 1
ATOM 2337 C CA . ALA A 1 299 ? 1.176 -9.243 -10.768 1.00 88.25 299 ALA A CA 1
ATOM 2338 C C . ALA A 1 299 ? 2.345 -8.917 -9.814 1.00 88.25 299 ALA A C 1
ATOM 2340 O O . ALA A 1 299 ? 2.256 -7.943 -9.060 1.00 88.25 299 ALA A O 1
ATOM 2341 N N . ASP A 1 300 ? 3.415 -9.716 -9.805 1.00 90.56 300 ASP A N 1
ATOM 2342 C CA . ASP A 1 300 ? 4.588 -9.467 -8.964 1.00 90.56 300 ASP A CA 1
ATOM 2343 C C . ASP A 1 300 ? 5.519 -8.446 -9.626 1.00 90.56 300 ASP A C 1
ATOM 2345 O O . ASP A 1 300 ? 5.997 -7.533 -8.952 1.00 90.56 300 ASP A O 1
ATOM 2349 N N . GLN A 1 301 ? 5.678 -8.509 -10.947 1.00 93.38 301 GLN A N 1
ATOM 2350 C CA . GLN A 1 301 ? 6.359 -7.499 -11.754 1.00 93.38 301 GLN A CA 1
ATOM 2351 C C . GLN A 1 301 ? 5.669 -6.133 -11.648 1.00 93.38 301 GLN A C 1
ATOM 2353 O O . GLN A 1 301 ? 6.320 -5.130 -11.345 1.00 93.38 301 GLN A O 1
ATOM 2358 N N . GLN A 1 302 ? 4.343 -6.083 -11.801 1.00 92.31 302 GLN A N 1
ATOM 2359 C CA . GLN A 1 302 ? 3.573 -4.847 -11.641 1.00 92.31 302 GLN A CA 1
ATOM 2360 C C . GLN A 1 302 ? 3.689 -4.291 -10.212 1.00 92.31 302 GLN A C 1
ATOM 2362 O O . GLN A 1 302 ? 3.862 -3.084 -10.026 1.00 92.31 302 GLN A O 1
ATOM 2367 N N . ALA A 1 303 ? 3.670 -5.153 -9.188 1.00 94.00 303 ALA A N 1
ATOM 2368 C CA . ALA A 1 303 ? 3.910 -4.735 -7.807 1.00 94.00 303 ALA A CA 1
ATOM 2369 C C . ALA A 1 303 ? 5.348 -4.234 -7.577 1.00 94.00 303 ALA A C 1
ATOM 2371 O O . ALA A 1 303 ? 5.545 -3.295 -6.805 1.00 94.00 303 ALA A O 1
ATOM 2372 N N . LEU A 1 304 ? 6.343 -4.817 -8.250 1.00 96.31 304 LEU A N 1
ATOM 2373 C CA . LEU A 1 304 ? 7.737 -4.383 -8.185 1.00 96.31 304 LEU A CA 1
ATOM 2374 C C . LEU A 1 304 ? 7.877 -2.972 -8.757 1.00 96.31 304 LEU A C 1
ATOM 2376 O O . LEU A 1 304 ? 8.381 -2.094 -8.055 1.00 96.31 304 LEU A O 1
ATOM 2380 N N . ALA A 1 305 ? 7.354 -2.721 -9.963 1.00 95.12 305 ALA A N 1
ATOM 2381 C CA . ALA A 1 305 ? 7.307 -1.376 -10.543 1.00 95.12 305 ALA A CA 1
ATOM 2382 C C . ALA A 1 305 ? 6.572 -0.388 -9.623 1.00 95.12 305 ALA A C 1
ATOM 2384 O O . ALA A 1 305 ? 7.071 0.703 -9.353 1.00 95.12 305 ALA A O 1
ATOM 2385 N N . ALA A 1 306 ? 5.429 -0.792 -9.065 1.00 94.44 306 ALA A N 1
ATOM 2386 C CA . ALA A 1 306 ? 4.649 0.038 -8.156 1.00 94.44 306 ALA A CA 1
ATOM 2387 C C . ALA A 1 306 ? 5.406 0.380 -6.854 1.00 94.44 306 ALA A C 1
ATOM 2389 O O . ALA A 1 306 ? 5.179 1.433 -6.264 1.00 94.44 306 ALA A O 1
ATOM 2390 N N . ALA A 1 307 ? 6.329 -0.468 -6.395 1.00 96.81 307 ALA A N 1
ATOM 2391 C CA . ALA A 1 307 ? 7.119 -0.207 -5.194 1.00 96.81 307 ALA A CA 1
ATOM 2392 C C . ALA A 1 307 ? 8.229 0.844 -5.402 1.00 96.81 307 ALA A C 1
ATOM 2394 O O . ALA A 1 307 ? 8.685 1.442 -4.423 1.00 96.81 307 ALA A O 1
ATOM 2395 N N . LEU A 1 308 ? 8.678 1.078 -6.643 1.00 97.06 308 LEU A N 1
ATOM 2396 C CA . LEU A 1 308 ? 9.842 1.929 -6.920 1.00 97.06 308 LEU A CA 1
ATOM 2397 C C . LEU A 1 308 ? 9.635 3.412 -6.576 1.00 97.06 308 LEU A C 1
ATOM 2399 O O . LEU A 1 308 ? 10.528 3.973 -5.933 1.00 97.06 308 LEU A O 1
ATOM 2403 N N . PRO A 1 309 ? 8.496 4.064 -6.907 1.00 94.31 309 PRO A N 1
ATOM 2404 C CA . PRO A 1 309 ? 8.265 5.464 -6.548 1.00 94.31 309 PRO A CA 1
ATOM 2405 C C . PRO A 1 309 ? 8.392 5.700 -5.041 1.00 94.31 309 PRO A C 1
ATOM 2407 O O . PRO A 1 309 ? 8.937 6.708 -4.600 1.00 94.31 309 PRO A O 1
ATOM 2410 N N . GLY A 1 310 ? 8.004 4.711 -4.229 1.00 91.62 310 GLY A N 1
ATOM 2411 C CA . GLY A 1 310 ? 8.171 4.732 -2.781 1.00 91.62 310 GLY A CA 1
ATOM 2412 C C . GLY A 1 310 ? 9.626 4.832 -2.297 1.00 91.62 310 GLY A C 1
ATOM 2413 O O . GLY A 1 310 ? 9.829 5.036 -1.100 1.00 91.62 310 GLY A O 1
ATOM 2414 N N . MET A 1 311 ? 10.640 4.703 -3.155 1.00 94.12 311 MET A N 1
ATOM 2415 C CA . MET A 1 311 ? 12.059 4.884 -2.804 1.00 94.12 311 MET A CA 1
ATOM 2416 C C . MET A 1 311 ? 12.563 6.311 -3.071 1.00 94.12 311 MET A C 1
ATOM 2418 O O . MET A 1 311 ? 13.630 6.688 -2.577 1.00 94.12 311 MET A O 1
ATOM 2422 N N . VAL A 1 312 ? 11.782 7.133 -3.780 1.00 90.94 312 VAL A N 1
ATOM 2423 C CA . VAL A 1 312 ? 12.161 8.506 -4.142 1.00 90.94 312 VAL A CA 1
ATOM 2424 C C . VAL A 1 312 ? 12.068 9.475 -2.961 1.00 90.94 312 VAL A C 1
ATOM 2426 O O . VAL A 1 312 ? 12.815 10.439 -2.925 1.00 90.94 312 VAL A O 1
ATOM 2429 N N . ARG A 1 313 ? 11.245 9.219 -1.938 1.00 85.12 313 ARG A N 1
ATOM 2430 C CA . ARG A 1 313 ? 11.100 10.067 -0.726 1.00 85.12 313 ARG A CA 1
ATOM 2431 C C . ARG A 1 313 ? 12.392 10.271 0.073 1.00 85.12 313 ARG A C 1
ATOM 2433 O O . ARG A 1 313 ? 13.181 9.345 0.183 1.00 85.12 313 ARG A O 1
ATOM 2440 N N . ALA A 1 314 ? 12.564 11.401 0.768 1.00 78.75 314 ALA A N 1
ATOM 2441 C CA . ALA A 1 314 ? 13.795 11.735 1.520 1.00 78.75 314 ALA A CA 1
ATOM 2442 C C . ALA A 1 314 ? 14.356 10.589 2.380 1.00 78.75 314 ALA A C 1
ATOM 2444 O O . ALA A 1 314 ? 15.522 10.225 2.246 1.00 78.75 314 ALA A O 1
ATOM 2445 N N . ARG A 1 315 ? 13.512 9.959 3.205 1.00 84.06 315 ARG A N 1
ATOM 2446 C CA . ARG A 1 315 ? 13.883 8.775 3.995 1.00 84.06 315 ARG A CA 1
ATOM 2447 C C . ARG A 1 315 ? 13.242 7.525 3.411 1.00 84.06 315 ARG A C 1
ATOM 2449 O O . ARG A 1 315 ? 12.019 7.384 3.472 1.00 84.06 315 ARG A O 1
ATOM 2456 N N . VAL A 1 316 ? 14.062 6.606 2.911 1.00 86.00 316 VAL A N 1
ATOM 2457 C CA . VAL A 1 316 ? 13.618 5.333 2.331 1.00 86.00 316 VAL A CA 1
ATOM 2458 C C . VAL A 1 316 ? 13.002 4.453 3.425 1.00 86.00 316 VAL A C 1
ATOM 2460 O O . VAL A 1 316 ? 13.651 4.099 4.405 1.00 86.00 316 VAL A O 1
ATOM 2463 N N . ARG A 1 317 ? 11.709 4.131 3.293 1.00 89.06 317 ARG A N 1
ATOM 2464 C CA . ARG A 1 317 ? 10.956 3.306 4.262 1.00 89.06 317 ARG A CA 1
ATOM 2465 C C . ARG A 1 317 ? 10.183 2.195 3.542 1.00 89.06 317 ARG A C 1
ATOM 2467 O O . ARG A 1 317 ? 8.953 2.241 3.498 1.00 89.06 317 ARG A O 1
ATOM 2474 N N . PRO A 1 318 ? 10.876 1.190 2.983 1.00 89.62 318 PRO A N 1
ATOM 2475 C CA . PRO A 1 318 ? 10.274 0.185 2.108 1.00 89.62 318 PRO A CA 1
ATOM 2476 C C . PRO A 1 318 ? 9.237 -0.670 2.851 1.00 89.62 318 PRO A C 1
ATOM 2478 O O . PRO A 1 318 ? 8.180 -0.985 2.320 1.00 89.62 318 PRO A O 1
ATOM 2481 N N . ARG A 1 319 ? 9.452 -0.921 4.149 1.00 89.25 319 ARG A N 1
ATOM 2482 C CA . ARG A 1 319 ? 8.502 -1.625 5.032 1.00 89.25 319 ARG A CA 1
ATOM 2483 C C . ARG A 1 319 ? 7.209 -0.852 5.333 1.00 89.25 319 ARG A C 1
ATOM 2485 O O . ARG A 1 319 ? 6.359 -1.362 6.055 1.00 89.25 319 ARG A O 1
ATOM 2492 N N . ARG A 1 320 ? 7.054 0.373 4.822 1.00 89.94 320 ARG A N 1
ATOM 2493 C CA . ARG A 1 320 ? 5.795 1.134 4.870 1.00 89.94 320 ARG A CA 1
ATOM 2494 C C . ARG A 1 320 ? 5.033 1.095 3.546 1.00 89.94 320 ARG A C 1
ATOM 2496 O O . ARG A 1 320 ? 3.957 1.680 3.470 1.00 89.94 320 ARG A O 1
ATOM 2503 N N . ASP A 1 321 ? 5.580 0.445 2.521 1.00 92.94 321 ASP A N 1
ATOM 2504 C CA . ASP A 1 321 ? 4.946 0.329 1.215 1.00 92.94 321 ASP A CA 1
ATOM 2505 C C . ASP A 1 321 ? 4.314 -1.062 1.036 1.00 92.94 321 ASP A C 1
ATOM 2507 O O . ASP A 1 321 ? 5.030 -2.067 1.032 1.00 92.94 321 ASP A O 1
ATOM 2511 N N . PRO A 1 322 ? 2.984 -1.156 0.875 1.00 94.62 322 PRO A N 1
ATOM 2512 C CA . PRO A 1 322 ? 2.314 -2.418 0.588 1.00 94.62 322 PRO A CA 1
ATOM 2513 C C . PRO A 1 322 ? 2.855 -3.113 -0.666 1.00 94.62 322 PRO A C 1
ATOM 2515 O O . PRO A 1 322 ? 2.985 -4.333 -0.656 1.00 94.62 322 PRO A O 1
ATOM 2518 N N . ALA A 1 323 ? 3.213 -2.369 -1.719 1.00 95.50 323 ALA A N 1
ATOM 2519 C CA . ALA A 1 323 ? 3.739 -2.965 -2.945 1.00 95.50 323 ALA A CA 1
ATOM 2520 C C . ALA A 1 323 ? 5.072 -3.669 -2.673 1.00 95.50 323 ALA A C 1
ATOM 2522 O O . ALA A 1 323 ? 5.238 -4.814 -3.069 1.00 95.50 323 ALA A O 1
ATOM 2523 N N . PHE A 1 324 ? 5.948 -3.054 -1.873 1.00 96.50 324 PHE A N 1
ATOM 2524 C CA . PHE A 1 324 ? 7.215 -3.654 -1.453 1.00 96.50 324 PHE A CA 1
ATOM 2525 C C . PHE A 1 324 ? 7.031 -4.859 -0.521 1.00 96.50 324 PHE A C 1
ATOM 2527 O O . PHE A 1 324 ? 7.694 -5.878 -0.683 1.00 96.50 324 PHE A O 1
ATOM 2534 N N . ILE A 1 325 ? 6.135 -4.763 0.470 1.00 95.81 325 ILE A N 1
ATOM 2535 C CA . ILE A 1 325 ? 5.917 -5.835 1.457 1.00 95.81 325 ILE A CA 1
ATOM 2536 C C . ILE A 1 325 ? 5.464 -7.129 0.784 1.00 95.81 325 ILE A C 1
ATOM 2538 O O . ILE A 1 325 ? 5.866 -8.205 1.225 1.00 95.81 325 ILE A O 1
ATOM 2542 N N . ARG A 1 326 ? 4.625 -7.034 -0.254 1.00 94.75 326 ARG A N 1
ATOM 2543 C CA . ARG A 1 326 ? 4.146 -8.191 -1.021 1.00 94.75 326 ARG A CA 1
ATOM 2544 C C . ARG A 1 326 ? 5.296 -9.020 -1.600 1.00 94.75 326 ARG A C 1
ATOM 2546 O O . ARG A 1 326 ? 5.191 -10.243 -1.604 1.00 94.75 326 ARG A O 1
ATOM 2553 N N . LEU A 1 327 ? 6.327 -8.350 -2.109 1.00 95.44 327 LEU A N 1
ATOM 2554 C CA . LEU A 1 327 ? 7.383 -8.945 -2.925 1.00 95.44 327 LEU A CA 1
ATOM 2555 C C . LEU A 1 327 ? 8.151 -10.049 -2.191 1.00 95.44 327 LEU A C 1
ATOM 2557 O O . LEU A 1 327 ? 8.309 -10.016 -0.963 1.00 95.44 327 LEU A O 1
ATOM 2561 N N . SER A 1 328 ? 8.679 -10.997 -2.969 1.00 94.12 328 SER A N 1
ATOM 2562 C CA . SER A 1 328 ? 9.641 -11.990 -2.488 1.00 94.12 328 SER A CA 1
ATOM 2563 C C . SER A 1 328 ? 10.926 -11.311 -1.993 1.00 94.12 328 SER A C 1
ATOM 2565 O O . SER A 1 328 ? 11.205 -10.164 -2.331 1.00 94.12 328 SER A O 1
ATOM 2567 N N . GLU A 1 329 ? 11.759 -11.997 -1.205 1.00 92.38 329 GLU A N 1
ATOM 2568 C CA . GLU A 1 329 ? 13.034 -11.409 -0.754 1.00 92.38 329 GLU A CA 1
ATOM 2569 C C . GLU A 1 329 ? 13.974 -11.061 -1.922 1.00 92.38 329 GLU A C 1
ATOM 2571 O O . GLU A 1 329 ? 14.730 -10.093 -1.833 1.00 92.38 329 GLU A O 1
ATOM 2576 N N . SER A 1 330 ? 13.915 -11.823 -3.019 1.00 93.56 330 SER A N 1
ATOM 2577 C CA . SER A 1 330 ? 14.673 -11.534 -4.241 1.00 93.56 330 SER A CA 1
ATOM 2578 C C . SER A 1 330 ? 14.165 -10.257 -4.910 1.00 93.56 330 SER A C 1
ATOM 2580 O O . SER A 1 330 ? 14.945 -9.349 -5.200 1.00 93.56 330 SER A O 1
ATOM 2582 N N . ASP A 1 331 ? 12.849 -10.139 -5.066 1.00 94.81 331 ASP A N 1
ATOM 2583 C CA . ASP A 1 331 ? 12.229 -8.983 -5.717 1.00 94.81 331 ASP A CA 1
ATOM 2584 C C . ASP A 1 331 ? 12.304 -7.727 -4.850 1.00 94.81 331 ASP A C 1
ATOM 2586 O O . ASP A 1 331 ? 12.427 -6.627 -5.373 1.00 94.81 331 ASP A O 1
ATOM 2590 N N . GLN A 1 332 ? 12.320 -7.865 -3.521 1.00 96.00 332 GLN A N 1
ATOM 2591 C CA . GLN A 1 332 ? 12.604 -6.757 -2.608 1.00 96.00 332 GLN A CA 1
ATOM 2592 C C . GLN A 1 332 ? 14.013 -6.204 -2.827 1.00 96.00 332 GLN A C 1
ATOM 2594 O O . GLN A 1 332 ? 14.180 -4.989 -2.921 1.00 96.00 332 GLN A O 1
ATOM 2599 N N . LYS A 1 333 ? 15.029 -7.070 -2.952 1.00 95.12 333 LYS A N 1
ATOM 2600 C CA . LYS A 1 333 ? 16.397 -6.633 -3.285 1.00 95.12 333 LYS A CA 1
ATOM 2601 C C . LYS A 1 333 ? 16.431 -5.943 -4.646 1.00 95.12 333 LYS A C 1
ATOM 2603 O O . LYS A 1 333 ? 17.052 -4.893 -4.785 1.00 95.12 333 LYS A O 1
ATOM 2608 N N . MET A 1 334 ? 15.730 -6.496 -5.633 1.00 96.06 334 MET A N 1
ATOM 2609 C CA . MET A 1 334 ? 15.636 -5.896 -6.962 1.00 96.06 334 MET A CA 1
ATOM 2610 C C . MET A 1 334 ? 14.943 -4.525 -6.935 1.00 96.06 334 MET A C 1
ATOM 2612 O O . MET A 1 334 ? 15.458 -3.564 -7.502 1.00 96.06 334 MET A O 1
ATOM 2616 N N . ALA A 1 335 ? 13.833 -4.394 -6.206 1.00 96.62 335 ALA A N 1
ATOM 2617 C CA . ALA A 1 335 ? 13.110 -3.139 -6.030 1.00 96.62 335 ALA A CA 1
ATOM 2618 C C . ALA A 1 335 ? 13.960 -2.066 -5.334 1.00 96.62 335 ALA A C 1
ATOM 2620 O O . ALA A 1 335 ? 13.887 -0.897 -5.703 1.00 96.62 335 ALA A O 1
ATOM 2621 N N . LEU A 1 336 ? 14.800 -2.439 -4.360 1.00 96.88 336 LEU A N 1
ATOM 2622 C CA . LEU A 1 336 ? 15.745 -1.504 -3.739 1.00 96.88 336 LEU A CA 1
ATOM 2623 C C . LEU A 1 336 ? 16.812 -1.027 -4.735 1.00 96.88 336 LEU A C 1
ATOM 2625 O O . LEU A 1 336 ? 17.112 0.164 -4.765 1.00 96.88 336 LEU A O 1
ATOM 2629 N N . ARG A 1 337 ? 17.342 -1.922 -5.582 1.00 96.00 337 ARG A N 1
ATOM 2630 C CA . ARG A 1 337 ? 18.326 -1.571 -6.621 1.00 96.00 337 ARG A CA 1
ATOM 2631 C C . ARG A 1 337 ? 17.728 -0.646 -7.685 1.00 96.00 337 ARG A C 1
ATOM 2633 O O . ARG A 1 337 ? 18.281 0.417 -7.935 1.00 96.00 337 ARG A O 1
ATOM 2640 N N . LEU A 1 338 ? 16.576 -0.990 -8.263 1.00 97.12 338 LEU A N 1
ATOM 2641 C CA . LEU A 1 338 ? 15.901 -0.132 -9.249 1.00 97.12 338 LEU A CA 1
ATOM 2642 C C . LEU A 1 338 ? 15.399 1.177 -8.626 1.00 97.12 338 LEU A C 1
ATOM 2644 O O . LEU A 1 338 ? 15.511 2.244 -9.226 1.00 97.12 338 LEU A O 1
ATOM 2648 N N . GLY A 1 339 ? 14.904 1.116 -7.390 1.00 96.69 339 GLY A N 1
ATOM 2649 C CA . GLY A 1 339 ? 14.486 2.287 -6.630 1.00 96.69 339 GLY A CA 1
ATOM 2650 C C . GLY A 1 339 ? 15.641 3.240 -6.327 1.00 96.69 339 GLY A C 1
ATOM 2651 O O . GLY A 1 339 ? 15.426 4.448 -6.322 1.00 96.69 339 GLY A O 1
ATOM 2652 N N . ALA A 1 340 ? 16.866 2.735 -6.136 1.00 96.12 340 ALA A N 1
ATOM 2653 C CA . ALA A 1 340 ? 18.063 3.565 -5.997 1.00 96.12 340 ALA A CA 1
ATOM 2654 C C . ALA A 1 340 ? 18.356 4.371 -7.269 1.00 96.12 340 ALA A C 1
ATOM 2656 O O . ALA A 1 340 ? 18.691 5.552 -7.181 1.00 96.12 340 ALA A O 1
ATOM 2657 N N . ILE A 1 341 ? 18.177 3.749 -8.438 1.00 96.12 341 ILE A N 1
ATOM 2658 C CA . ILE A 1 341 ? 18.354 4.400 -9.740 1.00 96.12 341 ILE A CA 1
ATOM 2659 C C . ILE A 1 341 ? 17.297 5.489 -9.936 1.00 96.12 341 ILE A C 1
ATOM 2661 O O . ILE A 1 341 ? 17.644 6.634 -10.219 1.00 96.12 341 ILE A O 1
ATOM 2665 N N . LEU A 1 342 ? 16.019 5.161 -9.710 1.00 96.12 342 LEU A N 1
ATOM 2666 C CA . LEU A 1 342 ? 14.917 6.121 -9.821 1.00 96.12 342 LEU A CA 1
ATOM 2667 C C . LEU A 1 342 ? 15.077 7.300 -8.849 1.00 96.12 342 LEU A C 1
ATOM 2669 O O . LEU A 1 342 ? 14.888 8.453 -9.227 1.00 96.12 342 LEU A O 1
ATOM 2673 N N . ARG A 1 343 ? 15.456 7.016 -7.598 1.00 95.19 343 ARG A N 1
ATOM 2674 C CA . ARG A 1 343 ? 15.716 8.020 -6.558 1.00 95.19 343 ARG A CA 1
ATOM 2675 C C . ARG A 1 343 ? 16.821 8.990 -6.970 1.00 95.19 343 ARG A C 1
ATOM 2677 O O . ARG A 1 343 ? 16.657 10.192 -6.774 1.00 95.19 343 ARG A O 1
ATOM 2684 N N . LEU A 1 344 ? 17.923 8.483 -7.525 1.00 93.81 344 LEU A N 1
ATOM 2685 C CA . LEU A 1 344 ? 19.022 9.327 -7.987 1.00 93.81 344 LEU A CA 1
ATOM 2686 C C . LEU A 1 344 ? 18.612 10.154 -9.211 1.00 93.81 344 LEU A C 1
ATOM 2688 O O . LEU A 1 344 ? 18.853 11.355 -9.226 1.00 93.81 344 LEU A O 1
ATOM 2692 N N . ALA A 1 345 ? 17.931 9.548 -10.188 1.00 92.38 345 ALA A N 1
ATOM 2693 C CA . ALA A 1 345 ? 17.410 10.256 -11.357 1.00 92.38 345 ALA A CA 1
ATOM 2694 C C . ALA A 1 345 ? 16.480 11.416 -10.965 1.00 92.38 345 ALA A C 1
ATOM 2696 O O . ALA A 1 345 ? 16.650 12.531 -11.450 1.00 92.38 345 ALA A O 1
ATOM 2697 N N . ALA A 1 346 ? 15.549 11.181 -10.037 1.00 91.81 346 ALA A N 1
ATOM 2698 C CA . ALA A 1 346 ? 14.655 12.218 -9.531 1.00 91.81 346 ALA A CA 1
ATOM 2699 C C . ALA A 1 346 ? 15.418 13.361 -8.840 1.00 91.81 346 ALA A C 1
ATOM 2701 O O . ALA A 1 346 ? 15.112 14.526 -9.078 1.00 91.81 346 ALA A O 1
ATOM 2702 N N . ALA A 1 347 ? 16.446 13.044 -8.043 1.00 91.19 347 ALA A N 1
ATOM 2703 C CA . ALA A 1 347 ? 17.285 14.053 -7.393 1.00 91.19 347 ALA A CA 1
ATOM 2704 C C . ALA A 1 347 ? 18.073 14.903 -8.406 1.00 91.19 347 ALA A C 1
ATOM 2706 O O . ALA A 1 347 ? 18.197 16.111 -8.226 1.00 91.19 347 ALA A O 1
ATOM 2707 N N . LEU A 1 348 ? 18.571 14.296 -9.490 1.00 87.88 348 LEU A N 1
ATOM 2708 C CA . LEU A 1 348 ? 19.224 15.026 -10.582 1.00 87.88 348 LEU A CA 1
ATOM 2709 C C . LEU A 1 348 ? 18.250 16.007 -11.251 1.00 87.88 348 LEU A C 1
ATOM 2711 O O . LEU A 1 348 ? 18.588 17.173 -11.448 1.00 87.88 348 LEU A O 1
ATOM 2715 N N . VAL A 1 349 ? 17.023 15.566 -11.546 1.00 86.88 349 VAL A N 1
ATOM 2716 C CA . VAL A 1 349 ? 15.989 16.428 -12.144 1.00 86.88 349 VAL A CA 1
ATOM 2717 C C . VAL A 1 349 ? 15.597 17.583 -11.229 1.00 86.88 349 VAL A C 1
ATOM 2719 O O . VAL A 1 349 ? 15.458 18.706 -11.721 1.00 86.88 349 VAL A O 1
ATOM 2722 N N . GLU A 1 350 ? 15.455 17.319 -9.926 1.00 87.69 350 GLU A N 1
ATOM 2723 C CA . GLU A 1 350 ? 15.142 18.312 -8.888 1.00 87.69 350 GLU A CA 1
ATOM 2724 C C . GLU A 1 350 ? 16.204 19.421 -8.825 1.00 87.69 350 GLU A C 1
ATOM 2726 O O . GLU A 1 350 ? 15.868 20.591 -8.670 1.00 87.69 350 GLU A O 1
ATOM 2731 N N . GLN A 1 351 ? 17.477 19.075 -9.047 1.00 85.81 351 GLN A N 1
ATOM 2732 C CA . GLN A 1 351 ? 18.587 20.030 -9.149 1.00 85.81 351 GLN A CA 1
ATOM 2733 C C . GLN A 1 351 ? 18.761 20.628 -10.554 1.00 85.81 351 GLN A C 1
ATOM 2735 O O . GLN A 1 351 ? 19.810 21.173 -10.883 1.00 85.81 351 GLN A O 1
ATOM 2740 N N . SER A 1 352 ? 17.742 20.527 -11.411 1.00 81.62 352 SER A N 1
ATOM 2741 C CA . SER A 1 352 ? 17.769 21.031 -12.789 1.00 81.62 352 SER A CA 1
ATOM 2742 C C . SER A 1 352 ? 18.876 20.436 -13.673 1.00 81.62 352 SER A C 1
ATOM 2744 O O . SER A 1 352 ? 19.183 20.987 -14.729 1.00 81.62 352 SER A O 1
ATOM 2746 N N . ILE A 1 353 ? 19.433 19.275 -13.309 1.00 76.56 353 ILE A N 1
ATOM 2747 C CA . ILE A 1 353 ? 20.427 18.585 -14.133 1.00 76.56 353 ILE A CA 1
ATOM 2748 C C . ILE A 1 353 ? 19.724 17.977 -15.348 1.00 76.56 353 ILE A C 1
ATOM 2750 O O . ILE A 1 353 ? 18.710 17.282 -15.227 1.00 76.56 353 ILE A O 1
ATOM 2754 N N . ARG A 1 354 ? 20.255 18.276 -16.537 1.00 71.31 354 ARG A N 1
ATOM 2755 C CA . ARG A 1 354 ? 19.720 17.820 -17.835 1.00 71.31 354 ARG A CA 1
ATOM 2756 C C . ARG A 1 354 ? 20.722 17.001 -18.640 1.00 71.31 354 ARG A C 1
ATOM 2758 O O . ARG A 1 354 ? 20.322 16.263 -19.534 1.00 71.31 354 ARG A O 1
ATOM 2765 N N . THR A 1 355 ? 22.009 17.121 -18.323 1.00 63.91 355 THR A N 1
ATOM 2766 C CA . TH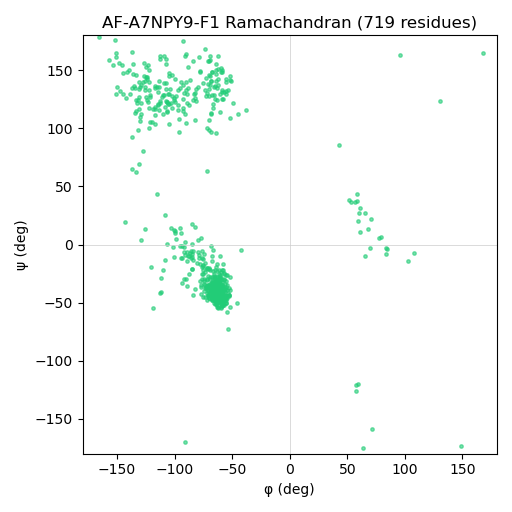R A 1 355 ? 23.083 16.394 -19.002 1.00 63.91 355 THR A CA 1
ATOM 2767 C C . THR A 1 355 ? 23.948 15.667 -17.985 1.00 63.91 355 THR A C 1
ATOM 2769 O O . THR A 1 355 ? 24.214 16.172 -16.892 1.00 63.91 355 THR A O 1
ATOM 2772 N N . LEU A 1 356 ? 24.337 14.446 -18.340 1.00 75.81 356 LEU A N 1
ATOM 2773 C CA . LEU A 1 356 ? 25.096 13.542 -17.490 1.00 75.81 356 LEU A CA 1
ATOM 2774 C C . LEU A 1 356 ? 26.058 12.735 -18.366 1.00 75.81 356 LEU A C 1
ATOM 2776 O O . LEU A 1 356 ? 25.626 12.098 -19.327 1.00 75.81 356 LEU A O 1
ATOM 2780 N N . ALA A 1 357 ? 27.335 12.698 -17.994 1.00 68.81 357 ALA A N 1
ATOM 2781 C CA . ALA A 1 357 ? 28.260 11.659 -18.432 1.00 68.81 357 ALA A CA 1
ATOM 2782 C C . ALA A 1 357 ? 28.477 10.639 -17.318 1.00 68.81 357 ALA A C 1
ATOM 2784 O O . ALA A 1 357 ? 28.489 10.968 -16.131 1.00 68.81 357 ALA A O 1
ATOM 2785 N N . VAL A 1 358 ? 28.666 9.392 -17.731 1.00 74.38 358 VAL A N 1
ATOM 2786 C CA . VAL A 1 358 ? 28.910 8.269 -16.837 1.00 74.38 358 VAL A CA 1
ATOM 2787 C C . VAL A 1 358 ? 30.242 7.638 -17.200 1.00 74.38 358 VAL A C 1
ATOM 2789 O O . VAL A 1 358 ? 30.467 7.282 -18.356 1.00 74.38 358 VAL A O 1
ATOM 2792 N N . ALA A 1 359 ? 31.110 7.492 -16.209 1.00 68.25 359 ALA A N 1
ATOM 2793 C CA . ALA A 1 359 ? 32.378 6.791 -16.323 1.00 68.25 359 ALA A CA 1
ATOM 2794 C C . ALA A 1 359 ? 32.490 5.719 -15.234 1.00 68.25 359 ALA A C 1
ATOM 2796 O O . ALA A 1 359 ? 31.862 5.809 -14.179 1.00 68.25 359 ALA A O 1
ATOM 2797 N N . HIS A 1 360 ? 33.313 4.706 -15.489 1.00 67.25 360 HIS A N 1
ATOM 2798 C CA . HIS A 1 360 ? 33.610 3.641 -14.534 1.00 67.25 360 HIS A CA 1
ATOM 2799 C C . HIS A 1 360 ? 35.082 3.727 -14.146 1.00 67.25 360 HIS A C 1
ATOM 2801 O O . HIS A 1 360 ? 35.955 3.609 -15.005 1.00 67.25 360 HIS A O 1
ATOM 2807 N N . THR A 1 361 ? 35.363 3.907 -12.857 1.00 56.56 361 THR A N 1
ATOM 2808 C CA . THR A 1 361 ? 36.730 4.040 -12.334 1.00 56.56 361 THR A CA 1
ATOM 2809 C C . THR A 1 361 ? 36.919 3.072 -11.174 1.00 56.56 361 THR A C 1
ATOM 2811 O O . THR A 1 361 ? 36.308 3.239 -10.124 1.00 56.56 361 THR A O 1
ATOM 2814 N N . ASN A 1 362 ? 37.767 2.051 -11.341 1.00 55.66 362 ASN A N 1
ATOM 2815 C CA . ASN A 1 362 ? 38.091 1.064 -10.295 1.00 55.66 362 ASN A CA 1
ATOM 2816 C C . ASN A 1 362 ? 36.858 0.413 -9.625 1.00 55.66 362 ASN A C 1
ATOM 2818 O O . ASN A 1 362 ? 36.846 0.194 -8.416 1.00 55.66 362 ASN A O 1
ATOM 2822 N N . GLY A 1 363 ? 35.807 0.123 -10.401 1.00 59.03 363 GLY A N 1
ATOM 2823 C CA . GLY A 1 363 ? 34.560 -0.464 -9.888 1.00 59.03 363 GLY A CA 1
ATOM 2824 C C . GLY A 1 363 ? 33.605 0.529 -9.212 1.00 59.03 363 GLY A C 1
ATOM 2825 O O . GLY A 1 363 ? 32.595 0.105 -8.656 1.00 59.03 363 GLY A O 1
ATOM 2826 N N . ALA A 1 364 ? 33.902 1.832 -9.263 1.00 67.75 364 ALA A N 1
ATOM 2827 C CA . ALA A 1 364 ? 33.003 2.906 -8.859 1.00 67.75 364 ALA A CA 1
ATOM 2828 C C . ALA A 1 364 ? 32.416 3.631 -10.072 1.00 67.75 364 ALA A C 1
ATOM 2830 O O . ALA A 1 364 ? 33.092 3.836 -11.083 1.00 67.75 364 ALA A O 1
ATOM 2831 N N . VAL A 1 365 ? 31.163 4.056 -9.936 1.00 77.50 365 VAL A N 1
ATOM 2832 C CA . VAL A 1 365 ? 30.471 4.881 -10.928 1.00 77.50 365 VAL A CA 1
ATOM 2833 C C . VAL A 1 365 ? 30.838 6.342 -10.689 1.00 77.50 365 VAL A C 1
ATOM 2835 O O . VAL A 1 365 ? 30.615 6.863 -9.601 1.00 77.50 365 VAL A O 1
ATOM 2838 N N . ALA A 1 366 ? 31.362 7.023 -11.700 1.00 73.38 366 ALA A N 1
ATOM 2839 C CA . ALA A 1 366 ? 31.595 8.460 -11.675 1.00 73.38 366 ALA A CA 1
ATOM 2840 C C . ALA A 1 366 ? 30.563 9.164 -12.564 1.00 73.38 366 ALA A C 1
ATOM 2842 O O . ALA A 1 366 ? 30.452 8.865 -13.754 1.00 73.38 366 ALA A O 1
ATOM 2843 N N . LEU A 1 367 ? 29.802 10.086 -11.976 1.00 79.94 367 LEU A N 1
ATOM 2844 C CA . LEU A 1 367 ? 28.754 10.856 -12.638 1.00 79.94 367 LEU A CA 1
ATOM 2845 C C . LEU A 1 367 ? 29.206 12.310 -12.803 1.00 79.94 367 LEU A C 1
ATOM 2847 O O . LEU A 1 367 ? 29.446 13.010 -11.820 1.00 79.94 367 LEU A O 1
ATOM 2851 N N . THR A 1 368 ? 29.313 12.765 -14.048 1.00 76.12 368 THR A N 1
ATOM 2852 C CA . THR A 1 368 ? 29.686 14.142 -14.391 1.00 76.12 368 THR A CA 1
ATOM 2853 C C . THR A 1 368 ? 28.455 14.908 -14.862 1.00 76.12 368 THR A C 1
ATOM 2855 O O . THR A 1 368 ? 27.812 14.495 -15.823 1.00 76.12 368 THR A O 1
ATOM 2858 N N . LEU A 1 369 ? 28.112 16.002 -14.183 1.00 80.06 369 LEU A N 1
ATOM 2859 C CA . LEU A 1 369 ? 26.833 16.708 -14.300 1.00 80.06 369 LEU A CA 1
ATOM 2860 C C . LEU A 1 369 ? 27.008 18.061 -14.999 1.00 80.06 369 LEU A C 1
ATOM 2862 O O . LEU A 1 369 ? 27.948 18.785 -14.667 1.00 80.06 369 LEU A O 1
ATOM 2866 N N . ALA A 1 370 ? 26.083 18.438 -15.893 1.00 69.62 370 ALA A N 1
ATOM 2867 C CA . ALA A 1 370 ? 26.009 19.814 -16.392 1.00 69.62 370 ALA A CA 1
ATOM 2868 C C . ALA A 1 370 ? 24.577 20.298 -16.746 1.00 69.62 370 ALA A C 1
ATOM 2870 O O . ALA A 1 370 ? 23.696 19.488 -17.080 1.00 69.62 370 ALA A O 1
ATOM 2871 N N . PRO A 1 371 ? 24.349 21.626 -16.736 1.00 61.72 371 PRO A N 1
ATOM 2872 C CA . PRO A 1 371 ? 25.114 22.591 -15.944 1.00 61.72 371 PRO A CA 1
ATOM 2873 C C . PRO A 1 371 ? 24.826 22.359 -14.452 1.00 61.72 371 PRO A C 1
ATOM 2875 O O . PRO A 1 371 ? 23.728 21.949 -14.085 1.00 61.72 371 PRO A O 1
ATOM 2878 N N . GLY A 1 372 ? 25.799 22.617 -13.589 1.00 63.41 372 GLY A N 1
ATOM 2879 C CA . GLY A 1 372 ? 25.592 22.638 -12.146 1.00 63.41 372 GLY A CA 1
ATOM 2880 C C . GLY A 1 372 ? 26.567 23.609 -11.496 1.00 63.41 372 GLY A C 1
ATOM 2881 O O . GLY A 1 372 ? 27.556 24.011 -12.107 1.00 63.41 372 GLY A O 1
ATOM 2882 N N . THR A 1 373 ? 26.305 23.963 -10.252 1.00 64.44 373 THR A N 1
ATOM 2883 C CA . THR A 1 373 ? 27.256 24.607 -9.341 1.00 64.44 373 THR A CA 1
ATOM 2884 C C . THR A 1 373 ? 27.582 23.616 -8.221 1.00 64.44 373 THR A C 1
ATOM 2886 O O . THR A 1 373 ? 26.839 22.659 -8.017 1.00 64.44 373 THR A O 1
ATOM 2889 N N . ASP A 1 374 ? 28.695 23.779 -7.501 1.00 70.62 374 ASP A N 1
ATOM 2890 C CA . ASP A 1 374 ? 29.088 22.812 -6.454 1.00 70.62 374 ASP A CA 1
ATOM 2891 C C . ASP A 1 374 ? 28.025 22.646 -5.345 1.00 70.62 374 ASP A C 1
ATOM 2893 O O . ASP A 1 374 ? 27.963 21.607 -4.687 1.00 70.62 374 ASP A O 1
ATOM 2897 N N . ASP A 1 375 ? 27.147 23.634 -5.166 1.00 79.75 375 ASP A N 1
ATOM 2898 C CA . ASP A 1 375 ? 26.020 23.612 -4.227 1.00 79.75 375 ASP A CA 1
ATOM 2899 C C . ASP A 1 375 ? 24.950 22.547 -4.552 1.00 79.75 375 ASP A C 1
ATOM 2901 O O . ASP A 1 375 ? 24.260 22.088 -3.641 1.00 79.75 375 ASP A O 1
ATOM 2905 N N . VAL A 1 376 ? 24.850 22.067 -5.800 1.00 82.06 376 VAL A N 1
ATOM 2906 C CA . VAL A 1 376 ? 23.913 20.987 -6.170 1.00 82.06 376 VAL A CA 1
ATOM 2907 C C . VAL A 1 376 ? 24.414 19.600 -5.753 1.00 82.06 376 VAL A C 1
ATOM 2909 O O . VAL A 1 376 ? 23.635 18.644 -5.700 1.00 82.06 376 VAL A O 1
ATOM 2912 N N . LEU A 1 377 ? 25.710 19.452 -5.444 1.00 82.38 377 LEU A N 1
ATOM 2913 C CA . LEU A 1 377 ? 26.309 18.152 -5.129 1.00 82.38 377 LEU A CA 1
ATOM 2914 C C . LEU A 1 377 ? 25.874 17.605 -3.772 1.00 82.38 377 LEU A C 1
ATOM 2916 O O . LEU A 1 377 ? 25.714 16.390 -3.637 1.00 82.38 377 LEU A O 1
ATOM 2920 N N . GLU A 1 378 ? 25.676 18.463 -2.772 1.00 86.88 378 GLU A N 1
ATOM 2921 C CA . GLU A 1 378 ? 25.242 18.048 -1.434 1.00 86.88 378 GLU A CA 1
ATOM 2922 C C . GLU A 1 378 ? 23.884 17.314 -1.464 1.00 86.88 378 GLU A C 1
ATOM 2924 O O . GLU A 1 378 ? 23.833 16.157 -1.019 1.00 86.88 378 GLU A O 1
ATOM 2929 N N . PRO A 1 379 ? 22.798 17.881 -2.035 1.00 87.12 379 PRO A N 1
ATOM 2930 C CA . PRO A 1 379 ? 21.512 17.190 -2.094 1.00 87.12 379 PRO A CA 1
ATOM 2931 C C . PRO A 1 379 ? 21.567 15.900 -2.929 1.00 87.12 379 PRO A C 1
ATOM 2933 O O . PRO A 1 379 ? 20.980 14.892 -2.529 1.00 87.12 379 PRO A O 1
ATOM 2936 N N . ILE A 1 380 ? 22.319 15.865 -4.035 1.00 88.44 380 ILE A N 1
ATOM 2937 C CA . ILE A 1 380 ? 22.492 14.652 -4.859 1.00 88.44 380 ILE A CA 1
ATOM 2938 C C . ILE A 1 380 ? 23.258 13.562 -4.083 1.00 88.44 380 ILE A C 1
ATOM 2940 O O . ILE A 1 380 ? 22.876 12.386 -4.076 1.00 88.44 380 ILE A O 1
ATOM 2944 N N . THR A 1 381 ? 24.312 13.943 -3.360 1.00 86.88 381 THR A N 1
ATOM 2945 C CA . THR A 1 381 ? 25.122 13.028 -2.539 1.00 86.88 381 THR A CA 1
ATOM 2946 C C . THR A 1 381 ? 24.319 12.454 -1.370 1.00 86.88 381 THR A C 1
ATOM 2948 O O . THR A 1 381 ? 24.445 11.264 -1.049 1.00 86.88 381 THR A O 1
ATOM 2951 N N . ALA A 1 382 ? 23.444 13.259 -0.764 1.00 87.12 382 ALA A N 1
ATOM 2952 C CA . ALA A 1 382 ? 22.519 12.802 0.268 1.00 87.12 382 ALA A CA 1
ATOM 2953 C C . ALA A 1 382 ? 21.489 11.796 -0.281 1.00 87.12 382 ALA A C 1
ATOM 2955 O O . ALA A 1 382 ? 21.125 10.848 0.412 1.00 87.12 382 ALA A O 1
ATOM 2956 N N . ARG A 1 383 ? 21.052 11.957 -1.539 1.00 89.81 383 ARG A N 1
ATOM 2957 C CA . ARG A 1 383 ? 20.069 11.085 -2.214 1.00 89.81 383 ARG A CA 1
ATOM 2958 C C . ARG A 1 383 ? 20.651 9.817 -2.847 1.00 89.81 383 ARG A C 1
ATOM 2960 O O . ARG A 1 383 ? 19.883 8.972 -3.302 1.00 89.81 383 ARG A O 1
ATOM 2967 N N . SER A 1 384 ? 21.971 9.647 -2.842 1.00 89.62 384 SER A N 1
ATOM 2968 C CA . SER A 1 384 ? 22.661 8.441 -3.334 1.00 89.62 384 SER A CA 1
ATOM 2969 C C . SER A 1 384 ? 22.978 7.413 -2.240 1.00 89.62 384 SER A C 1
ATOM 2971 O O . SER A 1 384 ? 23.681 6.438 -2.494 1.00 89.62 384 SER A O 1
ATOM 2973 N N . ASP A 1 385 ? 22.435 7.590 -1.034 1.00 91.38 385 ASP A N 1
ATOM 2974 C CA . ASP A 1 385 ? 22.527 6.646 0.084 1.00 91.38 385 ASP A CA 1
ATOM 2975 C C . ASP A 1 385 ? 22.105 5.225 -0.317 1.00 91.38 385 ASP A C 1
ATOM 2977 O O . ASP A 1 385 ? 22.897 4.289 -0.224 1.00 91.38 385 ASP A O 1
ATOM 2981 N N . LEU A 1 386 ? 20.905 5.084 -0.886 1.00 93.06 386 LEU A N 1
ATOM 2982 C CA . LEU A 1 386 ? 20.398 3.782 -1.315 1.00 93.06 386 LEU A CA 1
ATOM 2983 C C . LEU A 1 386 ? 21.227 3.181 -2.464 1.00 93.06 386 LEU A C 1
ATOM 2985 O O . LEU A 1 386 ? 21.370 1.964 -2.546 1.00 93.06 386 LEU A O 1
ATOM 2989 N N . TRP A 1 387 ? 21.796 4.015 -3.341 1.00 93.56 387 TRP A N 1
ATOM 2990 C CA . TRP A 1 387 ? 22.680 3.551 -4.416 1.00 93.56 387 TRP A CA 1
ATOM 2991 C C . TRP A 1 387 ? 23.957 2.935 -3.844 1.00 93.56 387 TRP A C 1
ATOM 2993 O O . TRP A 1 387 ? 24.324 1.824 -4.225 1.00 93.56 387 TRP A O 1
ATOM 3003 N N . ARG A 1 388 ? 24.602 3.619 -2.891 1.00 92.19 388 ARG A N 1
ATOM 3004 C CA . ARG A 1 388 ? 25.805 3.109 -2.216 1.00 92.19 388 ARG A CA 1
ATOM 3005 C C . ARG A 1 388 ? 25.549 1.780 -1.515 1.00 92.19 388 ARG A C 1
ATOM 3007 O O . ARG A 1 388 ? 26.381 0.883 -1.610 1.00 92.19 388 ARG A O 1
ATOM 3014 N N . ASP A 1 389 ? 24.388 1.646 -0.883 1.00 90.00 389 ASP A N 1
ATOM 3015 C CA . ASP A 1 389 ? 24.026 0.444 -0.133 1.00 90.00 389 ASP A CA 1
ATOM 3016 C C . ASP A 1 389 ? 23.663 -0.750 -1.030 1.00 90.00 389 ASP A C 1
ATOM 3018 O O . ASP A 1 389 ? 23.885 -1.897 -0.644 1.00 90.00 389 ASP A O 1
ATOM 3022 N N . GLN A 1 390 ? 23.049 -0.510 -2.195 1.00 92.75 390 GLN A N 1
ATOM 3023 C CA . GLN A 1 390 ? 22.425 -1.569 -3.007 1.00 92.75 390 GLN A CA 1
ATOM 3024 C C . GLN A 1 390 ? 23.152 -1.874 -4.319 1.00 92.75 390 GLN A C 1
ATOM 3026 O O . GLN A 1 390 ? 22.953 -2.946 -4.893 1.00 92.75 390 GLN A O 1
ATOM 3031 N N . ILE A 1 391 ? 23.945 -0.933 -4.827 1.00 89.75 391 ILE A N 1
ATOM 3032 C CA . ILE A 1 391 ? 24.619 -1.037 -6.126 1.00 89.75 391 ILE A CA 1
ATOM 3033 C C . ILE A 1 391 ? 26.130 -0.975 -5.932 1.00 89.75 391 ILE A C 1
ATOM 3035 O O . ILE A 1 391 ? 26.831 -1.885 -6.365 1.00 89.75 391 ILE A O 1
ATOM 3039 N N . GLY A 1 392 ? 26.629 0.070 -5.270 1.00 86.50 392 GLY A N 1
ATOM 3040 C CA . GLY A 1 392 ? 28.060 0.250 -5.045 1.00 86.50 392 GLY A CA 1
ATOM 3041 C C . GLY A 1 392 ? 28.490 1.717 -4.994 1.00 86.50 392 GLY A C 1
ATOM 3042 O O . GLY A 1 392 ? 27.648 2.617 -4.996 1.00 86.50 392 GLY A O 1
ATOM 3043 N N . PRO A 1 393 ? 29.804 1.987 -4.925 1.00 82.19 393 PRO A N 1
ATOM 3044 C CA . PRO A 1 393 ? 30.319 3.345 -4.793 1.00 82.19 393 PRO A CA 1
ATOM 3045 C C . PRO A 1 393 ? 29.952 4.221 -6.000 1.00 82.19 393 PRO A C 1
ATOM 3047 O O . PRO A 1 393 ? 30.057 3.797 -7.152 1.00 82.19 393 PRO A O 1
ATOM 3050 N N . VAL A 1 394 ? 29.553 5.464 -5.714 1.00 84.50 394 VAL A N 1
ATOM 3051 C CA . VAL A 1 394 ? 29.241 6.495 -6.711 1.00 84.50 394 VAL A CA 1
ATOM 3052 C C . VAL A 1 394 ? 29.872 7.827 -6.311 1.00 84.50 394 VAL A C 1
ATOM 3054 O O . VAL A 1 394 ? 29.824 8.205 -5.138 1.00 84.50 394 VAL A O 1
ATOM 3057 N N . THR A 1 395 ? 30.470 8.525 -7.273 1.00 80.25 395 THR A N 1
ATOM 3058 C CA . THR A 1 395 ? 31.060 9.860 -7.111 1.00 80.25 395 THR A CA 1
ATOM 3059 C C . THR A 1 395 ? 30.445 10.844 -8.097 1.00 80.25 395 THR A C 1
ATOM 3061 O O . THR A 1 395 ? 29.952 10.455 -9.156 1.00 80.25 395 THR A O 1
ATOM 3064 N N . PHE A 1 396 ? 30.469 12.127 -7.741 1.00 82.50 396 PHE A N 1
ATOM 3065 C CA . PHE A 1 396 ? 29.862 13.199 -8.522 1.00 82.50 396 PHE A CA 1
ATOM 3066 C C . PHE A 1 396 ? 30.893 14.286 -8.817 1.00 82.50 396 PHE A C 1
ATOM 3068 O O . PHE A 1 396 ? 31.697 14.625 -7.949 1.00 82.50 396 PHE A O 1
ATOM 3075 N N . ALA A 1 397 ? 30.852 14.831 -10.027 1.00 75.69 397 ALA A N 1
ATOM 3076 C CA . ALA A 1 397 ? 31.623 15.997 -10.438 1.00 75.69 397 ALA A CA 1
ATOM 3077 C C . ALA A 1 397 ? 30.750 16.906 -11.307 1.00 75.69 397 ALA A C 1
ATOM 3079 O O . ALA A 1 397 ? 29.865 16.423 -12.012 1.00 75.69 397 ALA A O 1
ATOM 3080 N N . VAL A 1 398 ? 31.003 18.208 -11.278 1.00 71.69 398 VAL A N 1
ATOM 3081 C CA . VAL A 1 398 ? 30.252 19.201 -12.052 1.00 71.69 398 VAL A CA 1
ATOM 3082 C C . VAL A 1 398 ? 31.161 19.817 -13.110 1.00 71.69 398 VAL A C 1
ATOM 3084 O O . VAL A 1 398 ? 32.343 20.041 -12.852 1.00 71.69 398 VAL A O 1
ATOM 3087 N N . VAL A 1 399 ? 30.625 20.054 -14.308 1.00 69.75 399 VAL A N 1
ATOM 3088 C CA . VAL A 1 399 ? 31.338 20.683 -15.432 1.00 69.75 399 VAL A CA 1
ATOM 3089 C C . VAL A 1 399 ? 30.456 21.715 -16.140 1.00 69.75 399 VAL A C 1
ATOM 3091 O O . VAL A 1 399 ? 29.239 21.754 -15.951 1.00 69.75 399 VAL A O 1
ATOM 3094 N N . GLU A 1 400 ? 31.071 22.555 -16.974 1.00 60.94 400 GLU A N 1
ATOM 3095 C CA . GLU A 1 400 ? 30.352 23.497 -17.839 1.00 60.94 400 GLU A CA 1
ATOM 3096 C C . GLU A 1 400 ? 29.542 22.768 -18.934 1.00 60.94 400 GLU A C 1
ATOM 3098 O O . GLU A 1 400 ? 29.921 21.693 -19.402 1.00 60.94 400 GLU A O 1
ATOM 3103 N N . HIS A 1 401 ? 28.407 23.356 -19.337 1.00 55.69 401 HIS A N 1
ATOM 3104 C CA . HIS A 1 401 ? 27.380 22.720 -20.180 1.00 55.69 401 HIS A CA 1
ATOM 3105 C C . HIS A 1 401 ? 27.887 22.232 -21.544 1.00 55.69 401 HIS A C 1
ATOM 3107 O O . HIS A 1 401 ? 27.491 21.157 -21.991 1.00 55.69 401 HIS A O 1
ATOM 3113 N N . ASP A 1 402 ? 28.810 22.970 -22.162 1.00 51.22 402 ASP A N 1
ATOM 3114 C CA . ASP A 1 402 ? 29.321 22.694 -23.512 1.00 51.22 402 ASP A CA 1
ATOM 3115 C C . ASP A 1 402 ? 30.143 21.392 -23.600 1.00 51.22 402 ASP A C 1
ATOM 3117 O O . ASP A 1 402 ? 30.470 20.926 -24.692 1.00 51.22 402 ASP A O 1
ATOM 3121 N N . ALA A 1 403 ? 30.468 20.776 -22.457 1.00 47.12 403 ALA A N 1
ATOM 3122 C CA . ALA A 1 403 ? 31.228 19.533 -22.383 1.00 47.12 403 ALA A CA 1
ATOM 3123 C C . ALA A 1 403 ? 30.370 18.258 -22.522 1.00 47.12 403 ALA A C 1
ATOM 3125 O O . ALA A 1 403 ? 30.938 17.172 -22.658 1.00 47.12 403 ALA A O 1
ATOM 3126 N N . LEU A 1 404 ? 29.031 18.350 -22.476 1.00 54.41 404 LEU A N 1
ATOM 3127 C CA . LEU A 1 404 ? 28.133 17.187 -22.448 1.00 54.41 404 LEU A CA 1
ATOM 3128 C C . LEU A 1 404 ? 27.017 17.275 -23.499 1.00 54.41 404 LEU A C 1
ATOM 3130 O O . LEU A 1 404 ? 26.348 18.292 -23.647 1.00 54.41 404 LEU A O 1
ATOM 3134 N N . ALA A 1 405 ? 26.772 16.167 -24.205 1.00 49.69 405 ALA A N 1
ATOM 3135 C CA . ALA A 1 405 ? 25.660 16.069 -25.148 1.00 49.69 405 ALA A CA 1
ATOM 3136 C C . ALA A 1 405 ? 24.303 15.963 -24.412 1.00 49.69 405 ALA A C 1
ATOM 3138 O O . ALA A 1 405 ? 24.222 15.288 -23.378 1.00 49.69 405 ALA A O 1
ATOM 3139 N N . PRO A 1 406 ? 23.224 16.575 -24.942 1.00 53.94 406 PRO A N 1
ATOM 3140 C CA . PRO A 1 406 ? 21.882 16.431 -24.388 1.00 53.94 406 PRO A CA 1
ATOM 3141 C C . PRO A 1 406 ? 21.380 14.987 -24.494 1.00 53.94 406 PRO A C 1
ATOM 3143 O O . PRO A 1 406 ? 21.691 14.268 -25.445 1.00 53.94 406 PRO A O 1
ATOM 3146 N N . LEU A 1 407 ? 20.590 14.563 -23.505 1.00 52.62 407 LEU A N 1
ATOM 3147 C CA . LEU A 1 407 ? 19.998 13.228 -23.492 1.00 52.62 407 LEU A CA 1
ATOM 3148 C C . LEU A 1 407 ? 18.894 13.119 -24.565 1.00 52.62 407 LEU A C 1
ATOM 3150 O O . LEU A 1 407 ? 18.103 14.054 -24.714 1.00 52.62 407 LEU A O 1
ATOM 3154 N N . PRO A 1 408 ? 18.811 12.000 -25.308 1.00 47.75 408 PRO A N 1
ATOM 3155 C CA . PRO A 1 408 ? 17.783 11.804 -26.328 1.00 47.75 408 PRO A CA 1
ATOM 3156 C C . PRO A 1 408 ? 16.391 11.714 -25.689 1.00 47.75 408 PRO A C 1
ATOM 3158 O O . PRO A 1 408 ? 16.183 10.934 -24.768 1.00 47.75 408 PRO A O 1
ATOM 3161 N N . VAL A 1 409 ? 15.427 12.498 -26.172 1.00 48.09 409 VAL A N 1
ATOM 3162 C CA . VAL A 1 409 ? 14.058 12.509 -25.633 1.00 48.09 409 VAL A CA 1
ATOM 3163 C C . VAL A 1 409 ? 13.215 11.440 -26.329 1.00 48.09 409 VAL A C 1
ATOM 3165 O O . VAL A 1 409 ? 13.015 11.503 -27.540 1.00 48.09 409 VAL A O 1
ATOM 3168 N N . GLU A 1 410 ? 12.686 10.486 -25.564 1.00 46.31 410 GLU A N 1
ATOM 3169 C CA . GLU A 1 410 ? 11.630 9.579 -26.032 1.00 46.31 410 GLU A CA 1
ATOM 3170 C C . GLU A 1 410 ? 10.244 10.179 -25.725 1.00 46.31 410 GLU A C 1
ATOM 3172 O O . GLU A 1 410 ? 10.063 10.746 -24.642 1.00 46.31 410 GLU A O 1
ATOM 3177 N N . PRO A 1 411 ? 9.255 10.062 -26.633 1.00 42.94 411 PRO A N 1
ATOM 3178 C CA . PRO A 1 411 ? 7.885 10.473 -26.346 1.00 42.94 411 PRO A CA 1
ATOM 3179 C C . PRO A 1 411 ? 7.276 9.617 -25.217 1.00 42.94 411 PRO A C 1
ATOM 3181 O O . PRO A 1 411 ? 7.642 8.446 -25.069 1.00 42.94 411 PRO A O 1
ATOM 3184 N N . PRO A 1 412 ? 6.347 10.172 -24.416 1.00 47.81 412 PRO A N 1
ATOM 3185 C CA . PRO A 1 412 ? 5.669 9.413 -23.374 1.00 47.81 412 PRO A CA 1
ATOM 3186 C C . PRO A 1 412 ? 4.867 8.259 -23.984 1.00 47.81 412 PRO A C 1
ATOM 3188 O O . PRO A 1 412 ? 4.257 8.403 -25.044 1.00 47.81 412 PRO A O 1
ATOM 3191 N N . ASP A 1 413 ? 4.852 7.119 -23.294 1.00 48.59 413 ASP A N 1
ATOM 3192 C CA . ASP A 1 413 ? 4.056 5.965 -23.704 1.00 48.59 413 ASP A CA 1
ATOM 3193 C C . ASP A 1 413 ? 2.550 6.310 -23.580 1.00 48.59 413 ASP A C 1
ATOM 3195 O O . ASP A 1 413 ? 2.082 6.672 -22.490 1.00 48.59 413 ASP A O 1
ATOM 3199 N N . PRO A 1 414 ? 1.777 6.241 -24.682 1.00 47.31 414 PRO A N 1
ATOM 3200 C CA . PRO A 1 414 ? 0.365 6.615 -24.697 1.00 47.31 414 PRO A CA 1
ATOM 3201 C C . PRO A 1 414 ? -0.515 5.744 -23.789 1.00 47.31 414 PRO A C 1
ATOM 3203 O O . PRO A 1 414 ? -1.608 6.189 -23.429 1.00 47.31 414 PRO A O 1
ATOM 3206 N N . ALA A 1 415 ? -0.048 4.567 -23.346 1.00 46.62 415 ALA A N 1
ATOM 3207 C CA . ALA A 1 415 ? -0.752 3.726 -22.373 1.00 46.62 415 ALA A CA 1
ATOM 3208 C C . ALA A 1 415 ? -1.039 4.444 -21.034 1.00 46.62 415 ALA A C 1
ATOM 3210 O O . ALA A 1 415 ? -1.913 4.019 -20.277 1.00 46.62 415 ALA A O 1
ATOM 3211 N N . PHE A 1 416 ? -0.359 5.564 -20.750 1.00 48.62 416 PHE A N 1
ATOM 3212 C CA . PHE A 1 416 ? -0.479 6.316 -19.493 1.00 48.62 416 PHE A CA 1
ATOM 3213 C C . PHE A 1 416 ? -1.247 7.637 -19.604 1.00 48.62 416 PHE A C 1
ATOM 3215 O O . PHE A 1 416 ? -1.446 8.308 -18.591 1.00 48.62 416 PHE A O 1
ATOM 3222 N N . ALA A 1 417 ? -1.744 7.999 -20.792 1.00 43.53 417 ALA A N 1
ATOM 3223 C CA . ALA A 1 417 ? -2.498 9.239 -21.004 1.00 43.53 417 ALA A CA 1
ATOM 3224 C C . ALA A 1 417 ? -3.869 9.269 -20.286 1.00 43.53 417 ALA A C 1
ATOM 3226 O O . ALA A 1 417 ? -4.563 10.286 -20.308 1.00 43.53 417 ALA A O 1
ATOM 3227 N N . VAL A 1 418 ? -4.282 8.169 -19.642 1.00 43.28 418 VAL A N 1
ATOM 3228 C CA . VAL A 1 418 ? -5.637 7.994 -19.099 1.00 43.28 418 VAL A CA 1
ATOM 3229 C C . VAL A 1 418 ? -5.615 7.440 -17.673 1.00 43.28 418 VAL A C 1
ATOM 3231 O O . VAL A 1 418 ? -6.152 6.373 -17.398 1.00 43.28 418 VAL A O 1
ATOM 3234 N N . LEU A 1 419 ? -5.043 8.173 -16.717 1.00 48.00 419 LEU A N 1
ATOM 3235 C CA . LEU A 1 419 ? -5.292 7.898 -15.297 1.00 48.00 419 LEU A CA 1
ATOM 3236 C C . LEU A 1 419 ? -5.668 9.190 -14.573 1.00 48.00 419 LEU A C 1
ATOM 3238 O O . LEU A 1 419 ? -4.839 10.060 -14.318 1.00 48.00 419 LEU A O 1
ATOM 3242 N N . LYS A 1 420 ? -6.961 9.323 -14.245 1.00 51.12 420 LYS A N 1
ATOM 3243 C CA . LYS A 1 420 ? -7.452 10.416 -13.400 1.00 51.12 420 LYS A CA 1
ATOM 3244 C C . LYS A 1 420 ? -6.914 10.221 -11.986 1.00 51.12 420 LYS A C 1
ATOM 3246 O O . LYS A 1 420 ? -7.307 9.295 -11.280 1.00 51.12 420 LYS A O 1
ATOM 3251 N N . LEU A 1 421 ? -6.027 11.120 -11.582 1.00 55.41 421 LEU A N 1
ATOM 3252 C CA . LEU A 1 421 ? -5.517 11.228 -10.224 1.00 55.41 421 LEU A CA 1
ATOM 3253 C C . LEU A 1 421 ? -6.634 11.731 -9.315 1.00 55.41 421 LEU A C 1
ATOM 3255 O O . LEU A 1 421 ? -7.022 12.895 -9.382 1.00 55.41 421 LEU A O 1
ATOM 3259 N N . THR A 1 422 ? -7.182 10.856 -8.476 1.00 56.12 422 THR A N 1
ATOM 3260 C CA . THR A 1 422 ? -8.165 11.268 -7.471 1.00 56.12 422 THR A CA 1
ATOM 3261 C C . THR A 1 422 ? -7.810 10.684 -6.121 1.00 56.12 422 THR A C 1
ATOM 3263 O O . THR A 1 422 ? -7.712 9.466 -5.955 1.00 56.12 422 THR A O 1
ATOM 3266 N N . ASP A 1 423 ? -7.627 11.567 -5.141 1.00 64.44 423 ASP A N 1
ATOM 3267 C CA . ASP A 1 423 ? -7.313 11.160 -3.778 1.00 64.44 423 ASP A CA 1
ATOM 3268 C C . ASP A 1 423 ? -8.480 10.450 -3.086 1.00 64.44 423 ASP A C 1
ATOM 3270 O O . ASP A 1 423 ? -8.289 9.486 -2.342 1.00 64.44 423 ASP A O 1
ATOM 3274 N N . GLY A 1 424 ? -9.698 10.894 -3.357 1.00 74.44 424 GLY A N 1
ATOM 3275 C CA . GLY A 1 424 ? -10.903 10.298 -2.803 1.00 74.44 424 GLY A CA 1
ATOM 3276 C C . GLY A 1 424 ? -11.533 9.231 -3.683 1.00 74.44 424 GLY A C 1
ATOM 3277 O O . GLY A 1 424 ? -11.112 9.016 -4.824 1.00 74.44 424 GLY A O 1
ATOM 3278 N N . LEU A 1 425 ? -12.581 8.594 -3.157 1.00 85.38 425 LEU A N 1
ATOM 3279 C CA . LEU A 1 425 ? -13.514 7.848 -3.998 1.00 85.38 425 LEU A CA 1
ATOM 3280 C C . LEU A 1 425 ? -14.351 8.810 -4.845 1.00 85.38 425 LEU A C 1
ATOM 3282 O O . LEU A 1 425 ? -14.906 9.771 -4.323 1.00 85.38 425 LEU A O 1
ATOM 3286 N N . GLN A 1 426 ? -14.489 8.524 -6.133 1.00 86.19 426 GLN A N 1
ATOM 3287 C CA . GLN A 1 426 ? -15.333 9.274 -7.058 1.00 86.19 426 GLN A CA 1
ATOM 3288 C C . GLN A 1 426 ? -16.576 8.471 -7.422 1.00 86.19 426 GLN A C 1
ATOM 3290 O O . GLN A 1 426 ? -16.486 7.290 -7.740 1.00 86.19 426 GLN A O 1
ATOM 3295 N N . GLY A 1 427 ? -17.742 9.118 -7.495 1.00 85.56 427 GLY A N 1
ATOM 3296 C CA . GLY A 1 427 ? -18.998 8.421 -7.804 1.00 85.56 427 GLY A CA 1
ATOM 3297 C C . GLY A 1 427 ? -18.985 7.653 -9.137 1.00 85.56 427 GLY A C 1
ATOM 3298 O O . GLY A 1 427 ? -19.682 6.653 -9.290 1.00 85.56 427 GLY A O 1
ATOM 3299 N N . GLY A 1 428 ? -18.213 8.103 -10.134 1.00 86.38 428 GLY A N 1
ATOM 3300 C CA . GLY A 1 428 ? -18.131 7.463 -11.457 1.00 86.38 428 GLY A CA 1
ATOM 3301 C C . GLY A 1 428 ? -17.107 6.342 -11.608 1.00 86.38 428 GLY A C 1
ATOM 3302 O O . GLY A 1 428 ? -17.125 5.688 -12.646 1.00 86.38 428 GLY A O 1
ATOM 3303 N N . GLU A 1 429 ? -16.217 6.135 -10.638 1.00 85.69 429 GLU A N 1
ATOM 3304 C CA . GLU A 1 429 ? -15.140 5.154 -10.792 1.00 85.69 429 GLU A CA 1
ATOM 3305 C C . GLU A 1 429 ? -15.593 3.724 -10.435 1.00 85.69 429 GLU A C 1
ATOM 3307 O O . GLU A 1 429 ? -16.558 3.559 -9.676 1.00 85.69 429 GLU A O 1
ATOM 3312 N N . PRO A 1 430 ? -14.896 2.685 -10.939 1.00 87.44 430 PRO A N 1
ATOM 3313 C CA . PRO A 1 430 ? -15.123 1.304 -10.526 1.00 87.44 430 PRO A CA 1
ATOM 3314 C C . PRO A 1 430 ? -14.928 1.117 -9.017 1.00 87.44 430 PRO A C 1
ATOM 3316 O O . PRO A 1 430 ? -13.872 1.420 -8.456 1.00 87.44 430 PRO A O 1
ATOM 3319 N N . LEU A 1 431 ? -15.944 0.567 -8.352 1.00 88.94 431 LEU A N 1
ATOM 3320 C CA . LEU A 1 431 ? -15.972 0.395 -6.902 1.00 88.94 431 LEU A CA 1
ATOM 3321 C C . LEU A 1 431 ? -14.868 -0.536 -6.394 1.00 88.94 431 LEU A C 1
ATOM 3323 O O . LEU A 1 431 ? -14.324 -0.291 -5.323 1.00 88.94 431 LEU A O 1
ATOM 3327 N N . THR A 1 432 ? -14.535 -1.592 -7.133 1.00 89.38 432 THR A N 1
ATOM 3328 C CA . THR A 1 432 ? -13.530 -2.594 -6.742 1.00 89.38 432 THR A CA 1
ATOM 3329 C C . THR A 1 432 ? -12.142 -1.973 -6.587 1.00 89.38 432 THR A C 1
ATOM 3331 O O . THR A 1 432 ? -11.536 -2.064 -5.516 1.00 89.38 432 THR A O 1
ATOM 3334 N N . GLU A 1 433 ? -11.655 -1.283 -7.618 1.00 86.31 433 GLU A N 1
ATOM 3335 C CA . GLU A 1 433 ? -10.329 -0.658 -7.600 1.00 86.31 433 GLU A CA 1
ATOM 3336 C C . GLU A 1 433 ? -10.291 0.592 -6.715 1.00 86.31 433 GLU A C 1
ATOM 3338 O O . GLU A 1 433 ? -9.340 0.770 -5.947 1.00 86.31 433 GLU A O 1
ATOM 3343 N N . GLY A 1 434 ? -11.362 1.396 -6.708 1.00 88.94 434 GLY A N 1
ATOM 3344 C CA . GLY A 1 434 ? -11.505 2.503 -5.762 1.00 88.94 434 GLY A CA 1
ATOM 3345 C C . GLY A 1 434 ? -11.456 2.016 -4.307 1.00 88.94 434 GLY A C 1
ATOM 3346 O O . GLY A 1 434 ? -10.705 2.543 -3.479 1.00 88.94 434 GLY A O 1
ATOM 3347 N N . ALA A 1 435 ? -12.197 0.954 -3.977 1.00 90.81 435 ALA A N 1
ATOM 3348 C CA . ALA A 1 435 ? -12.193 0.362 -2.644 1.00 90.81 435 ALA A CA 1
ATOM 3349 C C . ALA A 1 435 ? -10.818 -0.192 -2.263 1.00 90.81 435 ALA A C 1
ATOM 3351 O O . ALA A 1 435 ? -10.354 0.044 -1.142 1.00 90.81 435 ALA A O 1
ATOM 3352 N N . ARG A 1 436 ? -10.139 -0.897 -3.178 1.00 91.25 436 ARG A N 1
ATOM 3353 C CA . ARG A 1 436 ? -8.780 -1.398 -2.940 1.00 91.25 436 ARG A CA 1
ATOM 3354 C C . ARG A 1 436 ? -7.809 -0.246 -2.676 1.00 91.25 436 ARG A C 1
ATOM 3356 O O . ARG A 1 436 ? -7.032 -0.333 -1.723 1.00 91.25 436 ARG A O 1
ATOM 3363 N N . ARG A 1 437 ? -7.907 0.860 -3.426 1.00 90.00 437 ARG A N 1
ATOM 3364 C CA . ARG A 1 437 ? -7.131 2.094 -3.194 1.00 90.00 437 ARG A CA 1
ATOM 3365 C C . ARG A 1 437 ? -7.373 2.654 -1.788 1.00 90.00 437 ARG A C 1
ATOM 3367 O O . ARG A 1 437 ? -6.414 2.915 -1.059 1.00 90.00 437 ARG A O 1
ATOM 3374 N N . MET A 1 438 ? -8.627 2.753 -1.344 1.00 90.69 438 MET A N 1
ATOM 3375 C CA . MET A 1 438 ? -8.961 3.229 0.010 1.00 90.69 438 MET A CA 1
ATOM 3376 C C . MET A 1 438 ? -8.469 2.307 1.132 1.00 90.69 438 MET A C 1
ATOM 3378 O O . MET A 1 438 ? -7.962 2.765 2.167 1.00 90.69 438 MET A O 1
ATOM 3382 N N . LEU A 1 439 ? -8.591 0.994 0.938 1.00 93.88 439 LEU A N 1
ATOM 3383 C CA . LEU A 1 439 ? -8.075 -0.001 1.874 1.00 93.88 439 LEU A CA 1
ATOM 3384 C C . LEU A 1 439 ? -6.547 0.073 1.969 1.00 93.88 439 LEU A C 1
ATOM 3386 O O . LEU A 1 439 ? -6.009 0.088 3.077 1.00 93.88 439 LEU A O 1
ATOM 3390 N N . ARG A 1 440 ? -5.856 0.210 0.831 1.00 93.19 440 ARG A N 1
ATOM 3391 C CA . ARG A 1 440 ? -4.399 0.381 0.746 1.00 93.19 440 ARG A CA 1
ATOM 3392 C C . ARG A 1 440 ? -3.922 1.619 1.503 1.00 93.19 440 ARG A C 1
ATOM 3394 O O . ARG A 1 440 ? -3.023 1.501 2.331 1.00 93.19 440 ARG A O 1
ATOM 3401 N N . ARG A 1 441 ? -4.602 2.761 1.350 1.00 89.81 441 ARG A N 1
ATOM 3402 C CA . ARG A 1 441 ? -4.322 3.994 2.117 1.00 89.81 441 ARG A CA 1
ATOM 3403 C C . ARG A 1 441 ? -4.443 3.785 3.625 1.00 89.81 441 ARG A C 1
ATOM 3405 O O . ARG A 1 441 ? -3.605 4.237 4.404 1.00 89.81 441 ARG A O 1
ATOM 3412 N N . THR A 1 442 ? -5.486 3.084 4.063 1.00 91.88 442 THR A N 1
ATOM 3413 C CA . THR A 1 442 ? -5.679 2.802 5.494 1.00 91.88 442 THR A CA 1
ATOM 3414 C C . THR A 1 442 ? -4.629 1.812 6.013 1.00 91.88 442 THR A C 1
ATOM 3416 O O . THR A 1 442 ? -4.167 1.938 7.148 1.00 91.88 442 THR A O 1
ATOM 3419 N N . PHE A 1 443 ? -4.209 0.863 5.175 1.00 95.88 443 PHE A N 1
ATOM 3420 C CA . PHE A 1 443 ? -3.140 -0.082 5.480 1.00 95.88 443 PHE A CA 1
ATOM 3421 C C . PHE A 1 443 ? -1.763 0.594 5.575 1.00 95.88 443 PHE A C 1
ATOM 3423 O O . PHE A 1 443 ? -1.037 0.326 6.525 1.00 95.88 443 PHE A O 1
ATOM 3430 N N . GLU A 1 444 ? -1.426 1.543 4.698 1.00 92.94 444 GLU A N 1
ATOM 3431 C CA . GLU A 1 444 ? -0.212 2.372 4.829 1.00 92.94 444 GLU A CA 1
ATOM 3432 C C . GLU A 1 444 ? -0.156 3.125 6.153 1.00 92.94 444 GLU A C 1
ATOM 3434 O O . GLU A 1 444 ? 0.881 3.140 6.818 1.00 92.94 444 GLU A O 1
ATOM 3439 N N . ARG A 1 445 ? -1.278 3.736 6.558 1.00 92.31 445 ARG A N 1
ATOM 3440 C CA . ARG A 1 445 ? -1.373 4.413 7.857 1.00 92.31 445 ARG A CA 1
ATOM 3441 C C . ARG A 1 445 ? -1.097 3.430 8.990 1.00 92.31 445 ARG A C 1
ATOM 3443 O O . ARG A 1 445 ? -0.326 3.748 9.885 1.00 92.31 445 ARG A O 1
ATOM 3450 N N . LEU A 1 446 ? -1.660 2.223 8.926 1.00 94.62 446 LEU A N 1
ATOM 3451 C CA . LEU A 1 446 ? -1.375 1.171 9.900 1.00 94.62 446 LEU A CA 1
ATOM 3452 C C . LEU A 1 446 ? 0.121 0.809 9.928 1.00 94.62 446 LEU A C 1
ATOM 3454 O O . LEU A 1 446 ? 0.710 0.808 11.004 1.00 94.62 446 LEU A O 1
ATOM 3458 N N . LEU A 1 447 ? 0.752 0.567 8.775 1.00 94.31 447 LEU A N 1
ATOM 3459 C CA . LEU A 1 447 ? 2.186 0.253 8.684 1.00 94.31 447 LEU A CA 1
ATOM 3460 C C . LEU A 1 447 ? 3.061 1.365 9.276 1.00 94.31 447 LEU A C 1
ATOM 3462 O O . LEU A 1 447 ? 4.003 1.089 10.017 1.00 94.31 447 LEU A O 1
ATOM 3466 N N . ALA A 1 448 ? 2.732 2.626 8.985 1.00 91.44 448 ALA A N 1
ATOM 3467 C CA . ALA A 1 448 ? 3.449 3.774 9.525 1.00 91.44 448 ALA A CA 1
ATOM 3468 C C . ALA A 1 448 ? 3.356 3.854 11.056 1.00 91.44 448 ALA A C 1
ATOM 3470 O O . ALA A 1 448 ? 4.348 4.201 11.694 1.00 91.44 448 ALA A O 1
ATOM 3471 N N . ARG A 1 449 ? 2.195 3.510 11.631 1.00 92.50 449 ARG A N 1
ATOM 3472 C CA . ARG A 1 449 ? 1.980 3.498 13.085 1.00 92.50 449 ARG A CA 1
ATOM 3473 C C . ARG A 1 449 ? 2.599 2.294 13.775 1.00 92.50 449 ARG A C 1
ATOM 3475 O O . ARG A 1 449 ? 3.142 2.455 14.853 1.00 92.50 449 ARG A O 1
ATOM 3482 N N . ILE A 1 450 ? 2.612 1.121 13.147 1.00 92.12 450 ILE A N 1
ATOM 3483 C CA . ILE A 1 450 ? 3.348 -0.043 13.671 1.00 92.12 450 ILE A CA 1
ATOM 3484 C C . ILE A 1 450 ? 4.846 0.267 13.791 1.00 92.12 450 ILE A C 1
ATOM 3486 O O . ILE A 1 450 ? 5.451 -0.032 14.815 1.00 92.12 450 ILE A O 1
ATOM 3490 N N . ASP A 1 451 ? 5.435 0.896 12.768 1.00 88.94 451 ASP A N 1
ATOM 3491 C CA . ASP A 1 451 ? 6.844 1.314 12.796 1.00 88.94 451 ASP A CA 1
ATOM 3492 C C . ASP A 1 451 ? 7.120 2.369 13.883 1.00 88.94 451 ASP A C 1
ATOM 3494 O O . ASP A 1 451 ? 8.213 2.398 14.431 1.00 88.94 451 ASP A O 1
ATOM 3498 N N . ALA A 1 452 ? 6.143 3.220 14.209 1.00 89.56 452 ALA A N 1
ATOM 3499 C CA . ALA A 1 452 ? 6.260 4.201 15.291 1.00 89.56 452 ALA A CA 1
ATOM 3500 C C . ALA A 1 452 ? 6.138 3.542 16.682 1.00 89.56 452 ALA A C 1
ATOM 3502 O O . ALA A 1 452 ? 7.013 3.715 17.526 1.00 89.56 452 ALA A O 1
ATOM 3503 N N . VAL A 1 453 ? 5.158 2.644 16.868 1.00 90.56 453 VAL A N 1
ATOM 3504 C CA . VAL A 1 453 ? 4.990 1.836 18.095 1.00 90.56 453 VAL A CA 1
ATOM 3505 C C . VAL A 1 453 ? 6.268 1.080 18.463 1.00 90.56 453 VAL A C 1
ATOM 3507 O O . VAL A 1 453 ? 6.623 1.019 19.642 1.00 90.56 453 VAL A O 1
ATOM 3510 N N . ALA A 1 454 ? 6.955 0.514 17.466 1.00 85.62 454 ALA A N 1
ATOM 3511 C CA . ALA A 1 454 ? 8.202 -0.220 17.662 1.00 85.62 454 ALA A CA 1
ATOM 3512 C C . ALA A 1 454 ? 9.362 0.666 18.155 1.00 85.62 454 ALA A C 1
ATOM 3514 O O . ALA A 1 454 ? 10.261 0.162 18.820 1.00 85.62 454 ALA A O 1
ATOM 3515 N N . LYS A 1 455 ? 9.345 1.969 17.847 1.00 82.88 455 LYS A N 1
ATOM 3516 C CA . LYS A 1 455 ? 10.388 2.927 18.250 1.00 82.88 455 LYS A CA 1
ATOM 3517 C C . LYS A 1 455 ? 10.130 3.589 19.599 1.00 82.88 455 LYS A C 1
ATOM 3519 O O . LYS A 1 455 ? 11.059 4.156 20.157 1.00 82.88 455 LYS A O 1
ATOM 3524 N N . ASP A 1 456 ? 8.905 3.480 20.113 1.00 76.12 456 ASP A N 1
ATOM 3525 C CA . ASP A 1 456 ? 8.486 4.064 21.396 1.00 76.12 456 ASP A CA 1
ATOM 3526 C C . ASP A 1 456 ? 8.697 5.585 21.478 1.00 76.12 456 ASP A C 1
ATOM 3528 O O . ASP A 1 456 ? 9.088 6.115 22.514 1.00 76.12 456 ASP A O 1
ATOM 3532 N N . GLU A 1 457 ? 8.482 6.288 20.363 1.00 69.56 457 GLU A N 1
ATOM 3533 C CA . GLU A 1 457 ? 8.693 7.739 20.287 1.00 69.56 457 GLU A CA 1
ATOM 3534 C C . GLU A 1 457 ? 7.540 8.513 20.955 1.00 69.56 457 GLU A C 1
ATOM 3536 O O . GLU A 1 457 ? 7.793 9.521 21.615 1.00 69.56 457 GLU A O 1
ATOM 3541 N N . ASP A 1 458 ? 6.293 8.033 20.830 1.00 78.69 458 ASP A N 1
ATOM 3542 C CA . ASP A 1 458 ? 5.096 8.679 21.382 1.00 78.69 458 ASP A CA 1
ATOM 3543 C C . ASP A 1 458 ? 4.116 7.651 22.007 1.00 78.69 458 ASP A C 1
ATOM 3545 O O . ASP A 1 458 ? 3.727 6.679 21.347 1.00 78.69 458 ASP A O 1
ATOM 3549 N N . PRO A 1 459 ? 3.649 7.847 23.260 1.00 69.88 459 PRO A N 1
ATOM 3550 C CA . PRO A 1 459 ? 2.562 7.059 23.851 1.00 69.88 459 PRO A CA 1
ATOM 3551 C C . PRO A 1 459 ? 1.282 6.972 22.995 1.00 69.88 459 PRO A C 1
ATOM 3553 O O . PRO A 1 459 ? 0.559 5.973 23.075 1.00 69.88 459 PRO A O 1
ATOM 3556 N N . GLU A 1 460 ? 1.001 7.967 22.148 1.00 86.88 460 GLU A N 1
ATOM 3557 C CA . GLU A 1 460 ? -0.150 7.968 21.236 1.00 86.88 460 GLU A CA 1
ATOM 3558 C C . GLU A 1 460 ? 0.033 7.057 20.009 1.00 86.88 460 GLU A C 1
ATOM 3560 O O . GLU A 1 460 ? -0.944 6.713 19.338 1.00 86.88 460 GLU A O 1
ATOM 3565 N N . ASP A 1 461 ? 1.232 6.537 19.735 1.00 89.19 461 ASP A N 1
ATOM 3566 C CA . ASP A 1 461 ? 1.447 5.655 18.581 1.00 89.19 461 ASP A CA 1
ATOM 3567 C C . ASP A 1 461 ? 0.621 4.362 18.667 1.00 89.19 461 ASP A C 1
ATOM 3569 O O . ASP A 1 461 ? 0.097 3.871 17.658 1.00 89.19 461 ASP A O 1
ATOM 3573 N N . VAL A 1 462 ? 0.441 3.818 19.878 1.00 91.50 462 VAL A N 1
ATOM 3574 C CA . VAL A 1 462 ? -0.404 2.632 20.109 1.00 91.50 462 VAL A CA 1
ATOM 3575 C C . VAL A 1 462 ? -1.875 2.967 19.856 1.00 91.50 462 VAL A C 1
ATOM 3577 O O . VAL A 1 462 ? -2.604 2.159 19.261 1.00 91.50 462 VAL A O 1
ATOM 3580 N N . HIS A 1 463 ? -2.315 4.162 20.264 1.00 91.44 463 HIS A N 1
ATOM 3581 C CA . HIS A 1 463 ? -3.656 4.660 19.974 1.00 91.44 463 HIS A CA 1
ATOM 3582 C C . HIS A 1 463 ? -3.889 4.729 18.469 1.00 91.44 463 HIS A C 1
ATOM 3584 O O . HIS A 1 463 ? -4.832 4.118 17.953 1.00 91.44 463 HIS A O 1
ATOM 3590 N N . ASP A 1 464 ? -2.989 5.392 17.754 1.00 92.56 464 ASP A N 1
ATOM 3591 C CA . ASP A 1 464 ? -3.096 5.599 16.320 1.00 92.56 464 ASP A CA 1
ATOM 3592 C C . ASP A 1 464 ? -3.020 4.285 15.532 1.00 92.56 464 ASP A C 1
ATOM 3594 O O . ASP A 1 464 ? -3.810 4.068 14.604 1.00 92.56 464 ASP A O 1
ATOM 3598 N N . ALA A 1 465 ? -2.150 3.348 15.928 1.00 93.81 465 ALA A N 1
ATOM 3599 C CA . ALA A 1 465 ? -2.098 2.007 15.344 1.00 93.81 465 ALA A CA 1
ATOM 3600 C C . ALA A 1 465 ? -3.423 1.252 15.545 1.00 93.81 465 ALA A C 1
ATOM 3602 O O . ALA A 1 465 ? -3.945 0.609 14.620 1.00 93.81 465 ALA A O 1
ATOM 3603 N N . ARG A 1 466 ? -4.023 1.353 16.739 1.00 93.50 466 ARG A N 1
ATOM 3604 C CA . ARG A 1 466 ? -5.328 0.747 17.036 1.00 93.50 466 ARG A CA 1
ATOM 3605 C C . ARG A 1 466 ? -6.439 1.408 16.222 1.00 93.50 466 ARG A C 1
ATOM 3607 O O . ARG A 1 466 ? -7.307 0.704 15.693 1.00 93.50 466 ARG A O 1
ATOM 3614 N N . VAL A 1 467 ? -6.422 2.733 16.081 1.00 92.06 467 VAL A N 1
ATOM 3615 C CA . VAL A 1 467 ? -7.378 3.477 15.253 1.00 92.06 467 VAL A CA 1
ATOM 3616 C C . VAL A 1 467 ? -7.270 3.046 13.793 1.00 92.06 467 VAL A C 1
ATOM 3618 O O . VAL A 1 467 ? -8.301 2.710 13.204 1.00 92.06 467 VAL A O 1
ATOM 3621 N N . ALA A 1 468 ? -6.062 2.978 13.230 1.00 93.69 468 ALA A N 1
ATOM 3622 C CA . ALA A 1 468 ? -5.825 2.537 11.856 1.00 93.69 468 ALA A CA 1
ATOM 3623 C C . ALA A 1 468 ? -6.290 1.088 11.631 1.00 93.69 468 ALA A C 1
ATOM 3625 O O . ALA A 1 468 ? -7.024 0.814 10.680 1.00 93.69 468 ALA A O 1
ATOM 3626 N N . THR A 1 469 ? -5.977 0.175 12.560 1.00 95.50 469 THR A N 1
ATOM 3627 C CA . THR A 1 469 ? -6.439 -1.224 12.511 1.00 95.50 469 THR A CA 1
ATOM 3628 C C . THR A 1 469 ? -7.966 -1.314 12.522 1.00 95.50 469 THR A C 1
ATOM 3630 O O . THR A 1 469 ? -8.569 -2.042 11.730 1.00 95.50 469 THR A O 1
ATOM 3633 N N . ARG A 1 470 ? -8.626 -0.561 13.411 1.00 92.56 470 ARG A N 1
ATOM 3634 C CA . ARG A 1 470 ? -10.092 -0.505 13.498 1.00 92.56 470 ARG A CA 1
ATOM 3635 C C . ARG A 1 470 ? -10.707 0.048 12.214 1.00 92.56 470 ARG A C 1
ATOM 3637 O O . ARG A 1 470 ? -11.685 -0.531 11.746 1.00 92.56 470 ARG A O 1
ATOM 3644 N N . ARG A 1 471 ? -10.152 1.133 11.661 1.00 92.00 471 ARG A N 1
ATOM 3645 C CA . ARG A 1 471 ? -10.618 1.732 10.402 1.00 92.00 471 ARG A CA 1
ATOM 3646 C C . ARG A 1 471 ? -10.493 0.734 9.255 1.00 92.00 471 ARG A C 1
ATOM 3648 O O . ARG A 1 471 ? -11.485 0.490 8.589 1.00 92.00 471 ARG A O 1
ATOM 3655 N N . LEU A 1 472 ? -9.356 0.051 9.110 1.00 94.75 472 LEU A N 1
ATOM 3656 C CA . LEU A 1 472 ? -9.170 -0.949 8.052 1.00 94.75 472 LEU A CA 1
ATOM 3657 C C . LEU A 1 472 ? -10.172 -2.112 8.165 1.00 94.75 472 LEU A C 1
ATOM 3659 O O . LEU A 1 472 ? -10.763 -2.529 7.172 1.00 94.75 472 LEU A O 1
ATOM 3663 N N . ARG A 1 473 ? -10.437 -2.597 9.388 1.00 94.94 473 ARG A N 1
ATOM 3664 C CA . ARG A 1 473 ? -11.472 -3.620 9.641 1.00 94.94 473 ARG A CA 1
ATOM 3665 C C . ARG A 1 473 ? -12.875 -3.148 9.283 1.00 94.94 473 ARG A C 1
ATOM 3667 O O . ARG A 1 473 ? -13.684 -3.962 8.843 1.00 94.94 473 ARG A O 1
ATOM 3674 N N . ALA A 1 474 ? -13.174 -1.881 9.554 1.00 91.44 474 ALA A N 1
ATOM 3675 C CA . ALA A 1 474 ? -14.458 -1.284 9.234 1.00 91.44 474 ALA A CA 1
ATOM 3676 C C . ALA A 1 474 ? -14.616 -1.094 7.724 1.00 91.44 474 ALA A C 1
ATOM 3678 O O . ALA A 1 474 ? -15.637 -1.498 7.185 1.00 91.44 474 ALA A O 1
ATOM 3679 N N . SER A 1 475 ? -13.590 -0.594 7.035 1.00 93.50 475 SER A N 1
ATOM 3680 C CA . SER A 1 475 ? -13.583 -0.460 5.578 1.00 93.50 475 SER A CA 1
ATOM 3681 C C . SER A 1 475 ? -13.807 -1.807 4.889 1.00 93.50 475 SER A C 1
ATOM 3683 O O . SER A 1 475 ? -14.676 -1.905 4.034 1.00 93.50 475 SER A O 1
ATOM 3685 N N . LEU A 1 476 ? -13.138 -2.882 5.336 1.00 93.38 476 LEU A N 1
ATOM 3686 C CA . LEU A 1 476 ? -13.384 -4.246 4.834 1.00 93.38 476 LEU A CA 1
ATOM 3687 C C . LEU A 1 476 ? -14.825 -4.733 5.061 1.00 93.38 476 LEU A C 1
ATOM 3689 O O . LEU A 1 476 ? -15.315 -5.568 4.312 1.00 93.38 476 LEU A O 1
ATOM 3693 N N . GLN A 1 477 ? -15.501 -4.241 6.101 1.00 90.25 477 GLN A N 1
ATOM 3694 C CA . GLN A 1 477 ? -16.911 -4.545 6.351 1.00 90.25 477 GLN A CA 1
ATOM 3695 C C . GLN A 1 477 ? -17.854 -3.730 5.452 1.00 90.25 477 GLN A C 1
ATOM 3697 O O . GLN A 1 477 ? -18.954 -4.191 5.149 1.00 90.25 477 GLN A O 1
ATOM 3702 N N . VAL A 1 478 ? -17.471 -2.509 5.069 1.00 90.50 478 VAL A N 1
ATOM 3703 C CA . VAL A 1 478 ? -18.255 -1.677 4.140 1.00 90.50 478 VAL A CA 1
ATOM 3704 C C . VAL A 1 478 ? -18.320 -2.343 2.770 1.00 90.50 478 VAL A C 1
ATOM 3706 O O . VAL A 1 478 ? -19.384 -2.370 2.162 1.00 90.50 478 VAL A O 1
ATOM 3709 N N . VAL A 1 479 ? -17.206 -2.936 2.340 1.00 86.44 479 VAL A N 1
ATOM 3710 C CA . VAL A 1 479 ? -17.064 -3.558 1.016 1.00 86.44 479 VAL A CA 1
ATOM 3711 C C . VAL A 1 479 ? -17.329 -5.070 1.006 1.00 86.44 479 VAL A C 1
ATOM 3713 O O . VAL A 1 479 ? -16.986 -5.776 0.060 1.00 86.44 479 VAL A O 1
ATOM 3716 N N . GLU A 1 480 ? -17.932 -5.586 2.077 1.00 80.88 480 GLU A N 1
ATOM 3717 C CA . GLU A 1 480 ? -18.346 -6.984 2.186 1.00 80.88 480 GLU A CA 1
ATOM 3718 C C . GLU A 1 480 ? -19.418 -7.289 1.122 1.00 80.88 480 GLU A C 1
ATOM 3720 O O . GLU A 1 480 ? -20.436 -6.600 1.054 1.00 80.88 480 GLU A O 1
ATOM 3725 N N . GLY A 1 481 ? -19.173 -8.298 0.279 1.00 82.19 481 GLY A N 1
ATOM 3726 C CA . GLY A 1 481 ? -20.020 -8.646 -0.873 1.00 82.19 481 GLY A CA 1
ATOM 3727 C C . GLY A 1 481 ? -19.470 -8.199 -2.233 1.00 82.19 481 GLY A C 1
ATOM 3728 O O . GLY A 1 481 ? -19.924 -8.710 -3.247 1.00 82.19 481 GLY A O 1
ATOM 3729 N N . ILE A 1 482 ? -18.473 -7.307 -2.260 1.00 87.56 482 ILE A N 1
ATOM 3730 C CA . ILE A 1 482 ? -17.743 -6.924 -3.489 1.00 87.56 482 ILE A CA 1
ATOM 3731 C C . ILE A 1 482 ? -16.537 -7.845 -3.705 1.00 87.56 482 ILE A C 1
ATOM 3733 O O . ILE A 1 482 ? -16.183 -8.191 -4.833 1.00 87.56 482 ILE A O 1
ATOM 3737 N N . PHE A 1 483 ? -15.910 -8.237 -2.596 1.00 91.69 483 PHE A N 1
ATOM 3738 C CA . PHE A 1 483 ? -14.787 -9.160 -2.572 1.00 91.69 483 PHE A CA 1
ATOM 3739 C C . PHE A 1 483 ? -15.178 -10.511 -1.974 1.00 91.69 483 PHE A C 1
ATOM 3741 O O . PHE A 1 483 ? -16.170 -10.614 -1.245 1.00 91.69 483 PHE A O 1
ATOM 3748 N N . ASP A 1 484 ? -14.345 -11.515 -2.242 1.00 91.81 484 ASP A N 1
ATOM 3749 C CA . ASP A 1 484 ? -14.495 -12.888 -1.784 1.00 91.81 484 ASP A CA 1
ATOM 3750 C C . ASP A 1 484 ? -14.775 -12.933 -0.267 1.00 91.81 484 ASP A C 1
ATOM 3752 O O . ASP A 1 484 ? -13.987 -12.401 0.532 1.00 91.81 484 ASP A O 1
ATOM 3756 N N . PRO A 1 485 ? -15.908 -13.527 0.160 1.00 91.56 485 PRO A N 1
ATOM 3757 C CA . PRO A 1 485 ? -16.295 -13.542 1.565 1.00 91.56 485 PRO A CA 1
ATOM 3758 C C . PRO A 1 485 ? -15.289 -14.246 2.478 1.00 91.56 485 PRO A C 1
ATOM 3760 O O . PRO A 1 485 ? -15.173 -13.877 3.651 1.00 91.56 485 PRO A O 1
ATOM 3763 N N . ASP A 1 486 ? -14.581 -15.260 1.985 1.00 93.06 486 ASP A N 1
ATOM 3764 C CA . ASP A 1 486 ? -13.598 -16.015 2.754 1.00 93.06 486 ASP A CA 1
ATOM 3765 C C . ASP A 1 486 ? -12.302 -15.221 2.900 1.00 93.06 486 ASP A C 1
ATOM 3767 O O . ASP A 1 486 ? -11.804 -15.082 4.024 1.00 93.06 486 ASP A O 1
ATOM 3771 N N . LEU A 1 487 ? -11.845 -14.580 1.822 1.00 93.75 487 LEU A N 1
ATOM 3772 C CA . LEU A 1 487 ? -10.728 -13.636 1.838 1.00 93.75 487 LEU A CA 1
ATOM 3773 C C . LEU A 1 487 ? -10.979 -12.487 2.823 1.00 93.75 487 LEU A C 1
ATOM 3775 O O . LEU A 1 487 ? -10.166 -12.229 3.716 1.00 93.75 487 LEU A O 1
ATOM 3779 N N . VAL A 1 488 ? -12.131 -11.813 2.722 1.00 94.12 488 VAL A N 1
ATOM 3780 C CA . VAL A 1 488 ? -12.495 -10.707 3.625 1.00 94.12 488 VAL A CA 1
ATOM 3781 C C . VAL A 1 488 ? -12.540 -11.189 5.076 1.00 94.12 488 VAL A C 1
ATOM 3783 O O . VAL A 1 488 ? -12.047 -10.505 5.984 1.00 94.12 488 VAL A O 1
ATOM 3786 N N . ARG A 1 489 ? -13.099 -12.378 5.327 1.00 93.62 489 ARG A N 1
ATOM 3787 C CA . ARG A 1 489 ? -13.169 -12.963 6.672 1.00 93.62 489 ARG A CA 1
ATOM 3788 C C . ARG A 1 489 ? -11.782 -13.262 7.226 1.00 93.62 489 ARG A C 1
ATOM 3790 O O . ARG A 1 489 ? -11.533 -12.987 8.403 1.00 93.62 489 ARG A O 1
ATOM 3797 N N . GLU A 1 490 ? -10.878 -13.790 6.411 1.00 95.12 490 GLU A N 1
ATOM 3798 C CA . GLU A 1 490 ? -9.503 -14.081 6.804 1.00 95.12 490 GLU A CA 1
ATOM 3799 C C . GLU A 1 490 ? -8.724 -12.805 7.151 1.00 95.12 490 GLU A C 1
ATOM 3801 O O . GLU A 1 490 ? -8.170 -12.703 8.254 1.00 95.12 490 GLU A O 1
ATOM 3806 N N . LEU A 1 491 ? -8.780 -11.782 6.292 1.00 96.12 491 LEU A N 1
ATOM 3807 C CA . LEU A 1 491 ? -8.150 -10.482 6.544 1.00 96.12 491 LEU A CA 1
ATOM 3808 C C . LEU A 1 491 ? -8.694 -9.841 7.829 1.00 96.12 491 LEU A C 1
ATOM 3810 O O . LEU A 1 491 ? -7.930 -9.399 8.694 1.00 96.12 491 LEU A O 1
ATOM 3814 N N . ARG A 1 492 ? -10.019 -9.860 8.033 1.00 95.69 492 ARG A N 1
ATOM 3815 C CA . ARG A 1 492 ? -10.651 -9.336 9.257 1.00 95.69 492 ARG A CA 1
ATOM 3816 C C . ARG A 1 492 ? -10.248 -10.117 10.509 1.00 95.69 492 ARG A C 1
ATOM 3818 O O . ARG A 1 492 ? -10.116 -9.501 11.571 1.00 95.69 492 ARG A O 1
ATOM 3825 N N . ARG A 1 493 ? -10.040 -11.438 10.420 1.00 95.50 493 ARG A N 1
ATOM 3826 C CA . ARG A 1 493 ? -9.505 -12.265 11.523 1.00 95.50 493 ARG A CA 1
ATOM 3827 C C . ARG A 1 493 ? -8.058 -11.892 11.840 1.00 95.50 493 ARG A C 1
ATOM 3829 O O . ARG A 1 493 ? -7.716 -11.748 13.013 1.00 95.50 493 ARG A O 1
ATOM 3836 N N . GLY A 1 494 ? -7.223 -11.691 10.822 1.00 96.38 494 GLY A N 1
ATOM 3837 C CA . GLY A 1 494 ? -5.854 -11.206 10.985 1.00 96.38 494 GLY A CA 1
ATOM 3838 C C . GLY A 1 494 ? -5.799 -9.852 11.694 1.00 96.38 494 GLY A C 1
ATOM 3839 O O . GLY A 1 494 ? -5.188 -9.747 12.757 1.00 96.38 494 GLY A O 1
ATOM 3840 N N . LEU A 1 495 ? -6.555 -8.867 11.205 1.00 96.81 495 LEU A N 1
ATOM 3841 C CA . LEU A 1 495 ? -6.659 -7.544 11.830 1.00 96.81 495 LEU A CA 1
ATOM 3842 C C . LEU A 1 495 ? -7.276 -7.584 13.230 1.00 96.81 495 LEU A C 1
ATOM 3844 O O . LEU A 1 495 ? -6.958 -6.743 14.065 1.00 96.81 495 LEU A O 1
ATOM 3848 N N . ARG A 1 496 ? -8.177 -8.535 13.515 1.00 95.75 496 ARG A N 1
ATOM 3849 C CA . ARG A 1 496 ? -8.707 -8.727 14.873 1.00 95.75 496 ARG A CA 1
ATOM 3850 C C . ARG A 1 496 ? -7.591 -9.104 15.842 1.00 95.75 496 ARG A C 1
ATOM 3852 O O . ARG A 1 496 ? -7.580 -8.560 16.937 1.00 95.75 496 ARG A O 1
ATOM 3859 N N . ARG A 1 497 ? -6.662 -9.976 15.439 1.00 95.06 497 ARG A N 1
ATOM 3860 C CA . ARG A 1 497 ? -5.499 -10.334 16.266 1.00 95.06 497 ARG A CA 1
ATOM 3861 C C . ARG A 1 497 ? -4.608 -9.120 16.518 1.00 95.06 497 ARG A C 1
ATOM 3863 O O . ARG A 1 497 ? -4.292 -8.851 17.665 1.00 95.06 497 ARG A O 1
ATOM 3870 N N . VAL A 1 498 ? -4.313 -8.332 15.480 1.00 94.88 498 VAL A N 1
ATOM 3871 C CA . VAL A 1 498 ? -3.558 -7.070 15.627 1.00 94.88 498 VAL A CA 1
ATOM 3872 C C . VAL A 1 498 ? -4.262 -6.115 16.597 1.00 94.88 498 VAL A C 1
ATOM 3874 O O . VAL A 1 498 ? -3.645 -5.581 17.513 1.00 94.88 498 VAL A O 1
ATOM 3877 N N . ALA A 1 499 ? -5.580 -5.954 16.454 1.00 94.50 499 ALA A N 1
ATOM 3878 C CA . ALA A 1 499 ? -6.377 -5.113 17.343 1.00 94.50 499 ALA A CA 1
ATOM 3879 C C . ALA A 1 499 ? -6.406 -5.625 18.791 1.00 94.50 499 ALA A C 1
ATOM 3881 O O . ALA A 1 499 ? -6.506 -4.813 19.702 1.00 94.50 499 ALA A O 1
ATOM 3882 N N . GLN A 1 500 ? -6.348 -6.942 19.009 1.00 93.81 500 GLN A N 1
ATOM 3883 C CA . GLN A 1 500 ? -6.275 -7.537 20.345 1.00 93.81 500 GLN A CA 1
ATOM 3884 C C . GLN A 1 500 ? -4.914 -7.265 20.993 1.00 93.81 500 GLN A C 1
ATOM 3886 O O . GLN A 1 500 ? -4.891 -6.812 22.132 1.00 93.81 500 GLN A O 1
ATOM 3891 N N . SER A 1 501 ? -3.811 -7.452 20.259 1.00 92.88 501 SER A N 1
ATOM 3892 C CA . SER A 1 501 ? -2.458 -7.164 20.757 1.00 92.88 501 SER A CA 1
ATOM 3893 C C . SER A 1 501 ? -2.295 -5.686 21.132 1.00 92.88 501 SER A C 1
ATOM 3895 O O . SER A 1 501 ? -1.852 -5.373 22.232 1.00 92.88 501 SER A O 1
ATOM 3897 N N . LEU A 1 502 ? -2.730 -4.768 20.258 1.00 94.38 502 LEU A N 1
ATOM 3898 C CA . LEU A 1 502 ? -2.726 -3.321 20.532 1.00 94.38 502 LEU A CA 1
ATOM 3899 C C . LEU A 1 502 ? -3.717 -2.928 21.635 1.00 94.38 502 LEU A C 1
ATOM 3901 O O . LEU A 1 502 ? -3.507 -1.957 22.359 1.00 94.38 502 LEU A O 1
ATOM 3905 N N . GLY A 1 503 ? -4.833 -3.656 21.723 1.00 93.00 503 GLY A N 1
ATOM 3906 C CA . GLY A 1 503 ? -5.950 -3.341 22.600 1.00 93.00 503 GLY A CA 1
ATOM 3907 C C . GLY A 1 503 ? -5.558 -3.360 24.063 1.00 93.00 503 GLY A C 1
ATOM 3908 O O . GLY A 1 503 ? -5.829 -2.386 24.746 1.00 93.00 503 GLY A O 1
ATOM 3909 N N . VAL A 1 504 ? -4.845 -4.398 24.506 1.00 91.94 504 VAL A N 1
ATOM 3910 C CA . VAL A 1 504 ? -4.445 -4.523 25.914 1.00 91.94 504 VAL A CA 1
ATOM 3911 C C . VAL A 1 504 ? -3.603 -3.326 26.358 1.00 91.94 504 VAL A C 1
ATOM 3913 O O . VAL A 1 504 ? -3.892 -2.743 27.394 1.00 91.94 504 VAL A O 1
ATOM 3916 N N . VAL A 1 505 ? -2.606 -2.915 25.565 1.00 93.44 505 VAL A N 1
ATOM 3917 C CA . VAL A 1 505 ? -1.758 -1.759 25.905 1.00 93.44 505 VAL A CA 1
ATOM 3918 C C . VAL A 1 505 ? -2.592 -0.480 25.971 1.00 93.44 505 VAL A C 1
ATOM 3920 O O . VAL A 1 505 ? -2.561 0.202 26.993 1.00 93.44 505 VAL A O 1
ATOM 3923 N N . ARG A 1 506 ? -3.411 -0.204 24.942 1.00 93.19 506 ARG A N 1
ATOM 3924 C CA . ARG A 1 506 ? -4.222 1.024 24.912 1.00 93.19 506 ARG A CA 1
ATOM 3925 C C . ARG A 1 506 ? -5.286 1.065 26.004 1.00 93.19 506 ARG A C 1
ATOM 3927 O O . ARG A 1 506 ? -5.580 2.141 26.512 1.00 93.19 506 ARG A O 1
ATOM 3934 N N . ASP A 1 507 ? -5.889 -0.069 26.338 1.00 91.94 507 ASP A N 1
ATOM 3935 C CA . ASP A 1 507 ? -6.907 -0.125 27.384 1.00 91.94 507 ASP A CA 1
ATOM 3936 C C . ASP A 1 507 ? -6.276 0.273 28.742 1.00 91.94 507 ASP A C 1
ATOM 3938 O O . ASP A 1 507 ? -6.865 1.066 29.475 1.00 91.94 507 ASP A O 1
ATOM 3942 N N . TYR A 1 508 ? -5.032 -0.147 29.025 1.00 92.94 508 TYR A N 1
ATOM 3943 C CA . TYR A 1 508 ? -4.287 0.309 30.209 1.00 92.94 508 TYR A CA 1
ATOM 3944 C C . TYR A 1 508 ? -3.719 1.734 30.092 1.00 92.94 508 TYR A C 1
ATOM 3946 O O . TYR A 1 508 ? -3.638 2.404 31.116 1.00 92.94 508 TYR A O 1
ATOM 3954 N N . ASP A 1 509 ? -3.374 2.234 28.896 1.00 92.19 509 ASP A N 1
ATOM 3955 C CA . ASP A 1 509 ? -3.025 3.656 28.693 1.00 92.19 509 ASP A CA 1
ATOM 3956 C C . ASP A 1 509 ? -4.185 4.570 29.105 1.00 92.19 509 ASP A C 1
ATOM 3958 O O . ASP A 1 509 ? -4.017 5.469 29.926 1.00 92.19 509 ASP A O 1
ATOM 3962 N N . VAL A 1 510 ? -5.380 4.299 28.565 1.00 91.44 510 VAL A N 1
ATOM 3963 C CA . VAL A 1 510 ? -6.596 5.076 28.855 1.00 91.44 510 VAL A CA 1
ATOM 3964 C C . VAL A 1 510 ? -6.974 4.945 30.325 1.00 91.44 510 VAL A C 1
ATOM 3966 O O . VAL A 1 510 ? -7.364 5.925 30.959 1.00 91.44 510 VAL A O 1
ATOM 3969 N N . PHE A 1 511 ? -6.842 3.743 30.891 1.00 93.38 511 PHE A N 1
ATOM 3970 C CA . PHE A 1 511 ? -7.132 3.532 32.302 1.00 93.38 511 PHE A CA 1
ATOM 3971 C C . PHE A 1 511 ? -6.160 4.314 33.203 1.00 93.38 511 PHE A C 1
ATOM 3973 O O . PHE A 1 511 ? -6.599 4.982 34.138 1.00 93.38 511 PHE A O 1
ATOM 3980 N N . LEU A 1 512 ? -4.861 4.310 32.887 1.00 94.19 512 LEU A N 1
ATOM 3981 C CA . LEU A 1 512 ? -3.849 5.080 33.610 1.00 94.19 512 LEU A CA 1
ATOM 3982 C C . LEU A 1 512 ? -4.112 6.588 33.535 1.00 94.19 512 LEU A C 1
ATOM 3984 O O . LEU A 1 512 ? -4.033 7.273 34.555 1.00 94.19 512 LEU A O 1
ATOM 3988 N N . GLU A 1 513 ? -4.436 7.101 32.347 1.00 93.81 513 GLU A N 1
ATOM 3989 C CA . GLU A 1 513 ? -4.795 8.505 32.132 1.00 93.81 513 GLU A CA 1
ATOM 3990 C C . GLU A 1 513 ? -6.013 8.899 32.978 1.00 93.81 513 GLU A C 1
ATOM 3992 O O . GLU A 1 513 ? -5.971 9.888 33.709 1.00 93.81 513 GLU A O 1
ATOM 3997 N N . SER A 1 514 ? -7.064 8.074 32.964 1.00 93.25 514 SER A N 1
ATOM 3998 C CA . SER A 1 514 ? -8.283 8.308 33.742 1.00 93.25 514 SER A CA 1
ATOM 3999 C C . SER A 1 514 ? -8.031 8.308 35.256 1.00 93.25 514 SER A C 1
ATOM 4001 O O . SER A 1 514 ? -8.518 9.195 35.960 1.00 93.25 514 SER A O 1
ATOM 4003 N N . VAL A 1 515 ? -7.233 7.364 35.770 1.00 95.25 515 VAL A N 1
ATOM 4004 C CA . VAL A 1 515 ? -6.880 7.302 37.201 1.00 95.25 515 VAL A CA 1
ATOM 4005 C C . VAL A 1 515 ? -6.003 8.488 37.611 1.00 95.25 515 VAL A C 1
ATOM 4007 O O . VAL A 1 515 ? -6.202 9.046 38.690 1.00 95.25 515 VAL A O 1
ATOM 4010 N N . ARG A 1 516 ? -5.067 8.927 36.759 1.00 95.81 516 ARG A N 1
ATOM 4011 C CA . ARG A 1 516 ? -4.249 10.126 37.015 1.00 95.81 516 ARG A CA 1
ATOM 4012 C C . ARG A 1 516 ? -5.099 11.398 37.024 1.00 95.81 516 ARG A C 1
ATOM 4014 O O . ARG A 1 516 ? -4.950 12.205 37.935 1.00 95.81 516 ARG A O 1
ATOM 4021 N N . ALA A 1 517 ? -6.039 11.534 36.089 1.00 94.94 517 ALA A N 1
ATOM 4022 C CA . ALA A 1 517 ? -6.980 12.652 36.076 1.00 94.94 517 ALA A CA 1
ATOM 4023 C C . ALA A 1 517 ? -7.860 12.681 37.338 1.00 94.94 517 ALA A C 1
ATOM 4025 O O . ALA A 1 517 ? -8.104 13.750 37.893 1.00 94.94 517 ALA A O 1
ATOM 4026 N N . PHE A 1 518 ? -8.297 11.515 37.828 1.00 94.88 518 PHE A N 1
ATOM 4027 C CA . PHE A 1 518 ? -9.005 11.407 39.104 1.00 94.88 518 PHE A CA 1
ATOM 4028 C C . PHE A 1 518 ? -8.119 11.802 40.292 1.00 94.88 518 PHE A C 1
ATOM 4030 O O . PHE A 1 518 ? -8.530 12.617 41.115 1.00 94.88 518 PHE A O 1
ATOM 4037 N N . ARG A 1 519 ? -6.882 11.290 40.361 1.00 96.25 519 ARG A N 1
ATOM 4038 C CA . ARG A 1 519 ? -5.898 11.676 41.385 1.00 96.25 519 ARG A CA 1
ATOM 4039 C C . ARG A 1 519 ? -5.716 13.192 41.434 1.00 96.25 519 ARG A C 1
ATOM 4041 O O . ARG A 1 519 ? -5.673 13.758 42.519 1.00 96.25 519 ARG A O 1
ATOM 4048 N N . ASP A 1 520 ? -5.619 13.852 40.285 1.00 96.12 520 ASP A N 1
ATOM 4049 C CA . ASP A 1 520 ? -5.352 15.292 40.222 1.00 96.12 520 ASP A CA 1
ATOM 4050 C C . ASP A 1 520 ? -6.540 16.145 40.708 1.00 96.12 520 ASP A C 1
ATOM 4052 O O . ASP A 1 520 ? -6.334 17.277 41.148 1.00 96.12 520 ASP A O 1
ATOM 4056 N N . GLN A 1 521 ? -7.756 15.582 40.714 1.00 94.69 521 GLN A N 1
ATOM 4057 C CA . GLN A 1 521 ? -8.956 16.186 41.310 1.00 94.69 521 GLN A CA 1
ATOM 4058 C C . GLN A 1 521 ? -9.029 16.009 42.836 1.00 94.69 521 GLN A C 1
ATOM 4060 O O . GLN A 1 521 ? -9.808 16.703 43.491 1.00 94.69 521 GLN A O 1
ATOM 4065 N N . LEU A 1 522 ? -8.243 15.096 43.418 1.00 93.94 522 LEU A N 1
ATOM 4066 C CA . LEU A 1 522 ? -8.181 14.910 44.866 1.00 93.94 522 LEU A CA 1
ATOM 4067 C C . LEU A 1 522 ? -7.324 16.006 45.532 1.00 93.94 522 LEU A C 1
ATOM 4069 O O . LEU A 1 522 ? -6.338 16.466 44.938 1.00 93.94 522 LEU A O 1
ATOM 4073 N N . PRO A 1 523 ? -7.639 16.373 46.793 1.00 95.12 523 PRO A N 1
ATOM 4074 C CA . PRO A 1 523 ? -6.743 17.166 47.634 1.00 95.12 523 PRO A CA 1
ATOM 4075 C C . PRO A 1 523 ? -5.343 16.549 47.690 1.00 95.12 523 PRO A C 1
ATOM 4077 O O . PRO A 1 523 ? -5.210 15.321 47.676 1.00 95.12 523 PRO A O 1
ATOM 4080 N N . GLU A 1 524 ? -4.308 17.388 47.751 1.00 93.75 524 GLU A N 1
ATOM 4081 C CA . GLU A 1 524 ? -2.907 16.967 47.635 1.00 93.75 524 GLU A CA 1
ATOM 4082 C C . GLU A 1 524 ? -2.537 15.869 48.644 1.00 93.75 524 GLU A C 1
ATOM 4084 O O . GLU A 1 524 ? -1.895 14.884 48.277 1.00 93.75 524 GLU A O 1
ATOM 4089 N N . GLU A 1 525 ? -3.052 15.962 49.870 1.00 93.31 525 GLU A N 1
ATOM 4090 C CA . GLU A 1 525 ? -2.810 15.016 50.964 1.00 93.31 525 GLU A CA 1
ATOM 4091 C C . GLU A 1 525 ? -3.401 13.625 50.697 1.00 93.31 525 GLU A C 1
ATOM 4093 O O . GLU A 1 525 ? -2.960 12.633 51.279 1.00 93.31 525 GLU A O 1
ATOM 4098 N N . ARG A 1 526 ? -4.405 13.535 49.815 1.00 93.88 526 ARG A N 1
ATOM 4099 C CA . ARG A 1 526 ? -5.125 12.293 49.495 1.00 93.88 526 ARG A CA 1
ATOM 4100 C C . ARG A 1 526 ? -4.664 11.645 48.197 1.00 93.88 526 ARG A C 1
ATOM 4102 O O . ARG A 1 526 ? -5.016 10.497 47.950 1.00 93.88 526 ARG A O 1
ATOM 4109 N N . ARG A 1 527 ? -3.854 12.321 47.376 1.00 93.88 527 ARG A N 1
ATOM 4110 C CA . ARG A 1 527 ? -3.400 11.796 46.071 1.00 93.88 527 ARG A CA 1
ATOM 4111 C C . ARG A 1 527 ? -2.682 10.447 46.181 1.00 93.88 527 ARG A C 1
ATOM 4113 O O . ARG A 1 527 ? -2.791 9.621 45.272 1.00 93.88 527 ARG A O 1
ATOM 4120 N N . SER A 1 528 ? -2.000 10.203 47.302 1.00 94.31 528 SER A N 1
ATOM 4121 C CA . SER A 1 528 ? -1.275 8.959 47.595 1.00 94.31 528 SER A CA 1
ATOM 4122 C C . SER A 1 528 ? -2.169 7.715 47.644 1.00 94.31 528 SER A C 1
ATOM 4124 O O . SER A 1 528 ? -1.671 6.620 47.392 1.00 94.31 528 SER A O 1
ATOM 4126 N N . ILE A 1 529 ? -3.483 7.865 47.871 1.00 95.25 529 ILE A N 1
ATOM 4127 C CA . ILE A 1 529 ? -4.431 6.740 47.912 1.00 95.25 529 ILE A CA 1
ATOM 4128 C C . ILE A 1 529 ? -4.484 5.970 46.584 1.00 95.25 529 ILE A C 1
ATOM 4130 O O . ILE A 1 529 ? -4.756 4.777 46.567 1.00 95.25 529 ILE A O 1
ATOM 4134 N N . THR A 1 530 ? -4.183 6.638 45.465 1.00 96.06 530 THR A N 1
ATOM 4135 C CA . THR A 1 530 ? -4.199 6.042 44.118 1.00 96.06 530 THR A CA 1
ATOM 4136 C C . THR A 1 530 ? -2.882 5.359 43.734 1.00 96.06 530 THR A C 1
ATOM 4138 O O . THR A 1 530 ? -2.814 4.708 42.690 1.00 96.06 530 THR A O 1
ATOM 4141 N N . ALA A 1 531 ? -1.825 5.487 44.547 1.00 95.31 531 ALA A N 1
ATOM 4142 C CA . ALA A 1 531 ? -0.490 5.004 44.198 1.00 95.31 531 ALA A CA 1
ATOM 4143 C C . ALA A 1 531 ? -0.415 3.478 43.963 1.00 95.31 531 ALA A C 1
ATOM 4145 O O . ALA A 1 531 ? 0.188 3.089 42.959 1.00 95.31 531 ALA A O 1
ATOM 4146 N N . PRO A 1 532 ? -1.045 2.607 44.786 1.00 95.69 532 PRO A N 1
ATOM 4147 C CA . PRO A 1 532 ? -1.056 1.164 44.528 1.00 95.69 532 PRO A CA 1
ATOM 4148 C C . PRO A 1 532 ? -1.732 0.808 43.199 1.00 95.69 532 PRO A C 1
ATOM 4150 O O . PRO A 1 532 ? -1.209 -0.001 42.430 1.00 95.69 532 PRO A O 1
ATOM 4153 N N . LEU A 1 533 ? -2.857 1.464 42.892 1.00 95.81 533 LEU A N 1
ATOM 4154 C CA . LEU A 1 533 ? -3.586 1.271 41.641 1.00 95.81 533 LEU A CA 1
ATOM 4155 C C . LEU A 1 533 ? -2.754 1.699 40.425 1.00 95.81 533 LEU A C 1
ATOM 4157 O O . LEU A 1 533 ? -2.652 0.943 39.459 1.00 95.81 533 LEU A O 1
ATOM 4161 N N . ILE A 1 534 ? -2.119 2.873 40.481 1.00 97.19 534 ILE A N 1
ATOM 4162 C CA . ILE A 1 534 ? -1.240 3.373 39.412 1.00 97.19 534 ILE A CA 1
ATOM 4163 C C . ILE A 1 534 ? -0.072 2.407 39.170 1.00 97.19 534 ILE A C 1
ATOM 4165 O O . ILE A 1 534 ? 0.162 2.021 38.026 1.00 97.19 534 ILE A O 1
ATOM 4169 N N . ALA A 1 535 ? 0.609 1.957 40.229 1.00 96.25 535 ALA A N 1
ATOM 4170 C CA . ALA A 1 535 ? 1.741 1.036 40.113 1.00 96.25 535 ALA A CA 1
ATOM 4171 C C . ALA A 1 535 ? 1.336 -0.315 39.491 1.00 96.25 535 ALA A C 1
ATOM 4173 O O . ALA A 1 535 ? 2.045 -0.855 38.637 1.00 96.25 535 ALA A O 1
ATOM 4174 N N . ALA A 1 536 ? 0.169 -0.848 39.869 1.00 96.31 536 ALA A N 1
ATOM 4175 C CA . ALA A 1 536 ? -0.361 -2.080 39.291 1.00 96.31 536 ALA A CA 1
ATOM 4176 C C . ALA A 1 536 ? -0.696 -1.921 37.795 1.00 96.31 536 ALA A C 1
ATOM 4178 O O . ALA A 1 536 ? -0.363 -2.794 36.989 1.00 96.31 536 ALA A O 1
ATOM 4179 N N . ILE A 1 537 ? -1.304 -0.793 37.407 1.00 96.06 537 ILE A N 1
ATOM 4180 C CA . ILE A 1 537 ? -1.597 -0.468 36.003 1.00 96.06 537 ILE A CA 1
ATOM 4181 C C . ILE A 1 537 ? -0.303 -0.373 35.184 1.00 96.06 537 ILE A C 1
ATOM 4183 O O . ILE A 1 537 ? -0.210 -0.979 34.115 1.00 96.06 537 ILE A O 1
ATOM 4187 N N . GLU A 1 538 ? 0.706 0.342 35.686 1.00 96.00 538 GLU A N 1
ATOM 4188 C CA . GLU A 1 538 ? 1.997 0.520 35.010 1.00 96.00 538 GLU A CA 1
ATOM 4189 C C . GLU A 1 538 ? 2.725 -0.816 34.799 1.00 96.00 538 GLU A C 1
ATOM 4191 O O . GLU A 1 538 ? 3.223 -1.080 33.700 1.00 96.00 538 GLU A O 1
ATOM 4196 N N . SER A 1 539 ? 2.710 -1.703 35.799 1.00 95.50 539 SER A N 1
ATOM 4197 C CA . SER A 1 539 ? 3.307 -3.041 35.704 1.00 95.50 539 SER A CA 1
ATOM 4198 C C . SER A 1 539 ? 2.642 -3.914 34.628 1.00 95.50 539 SER A C 1
ATOM 4200 O O . SER A 1 539 ? 3.321 -4.512 33.780 1.00 95.50 539 SER A O 1
ATOM 4202 N N . VAL A 1 540 ? 1.303 -3.956 34.597 1.00 95.25 540 VAL A N 1
ATOM 4203 C CA . VAL A 1 540 ? 0.573 -4.743 33.590 1.00 95.25 540 VAL A CA 1
ATOM 4204 C C . VAL A 1 540 ? 0.737 -4.151 32.194 1.00 95.25 540 VAL A C 1
ATOM 4206 O O . VAL A 1 540 ? 0.917 -4.903 31.231 1.00 95.25 540 VAL A O 1
ATOM 4209 N N . ARG A 1 541 ? 0.731 -2.820 32.076 1.00 94.12 541 ARG A N 1
ATOM 4210 C CA . ARG A 1 541 ? 0.994 -2.113 30.820 1.00 94.12 541 ARG A CA 1
ATOM 4211 C C . ARG A 1 541 ? 2.376 -2.455 30.263 1.00 94.12 541 ARG A C 1
ATOM 4213 O O . ARG A 1 541 ? 2.469 -2.780 29.081 1.00 94.12 541 ARG A O 1
ATOM 4220 N N . ALA A 1 542 ? 3.423 -2.429 31.091 1.00 93.06 542 ALA A N 1
ATOM 4221 C CA . ALA A 1 542 ? 4.783 -2.786 30.678 1.00 93.06 542 ALA A CA 1
ATOM 4222 C C . ALA A 1 542 ? 4.838 -4.222 30.128 1.00 93.06 542 ALA A C 1
ATOM 4224 O O . ALA A 1 542 ? 5.263 -4.445 28.995 1.00 93.06 542 ALA A O 1
ATOM 4225 N N . SER A 1 543 ? 4.255 -5.174 30.861 1.00 94.94 543 SER A N 1
ATOM 4226 C CA . SER A 1 543 ? 4.160 -6.574 30.423 1.00 94.94 543 SER A CA 1
ATOM 4227 C C . SER A 1 543 ? 3.349 -6.740 29.127 1.00 94.94 543 SER A C 1
ATOM 4229 O O . SER A 1 543 ? 3.631 -7.602 28.294 1.00 94.94 543 SER A O 1
ATOM 4231 N N . ALA A 1 544 ? 2.290 -5.945 28.943 1.00 93.81 544 ALA A N 1
ATOM 4232 C CA . ALA A 1 544 ? 1.488 -5.953 27.721 1.00 93.81 544 ALA A CA 1
ATOM 4233 C C . ALA A 1 544 ? 2.259 -5.384 26.525 1.00 93.81 544 ALA A C 1
ATOM 4235 O O . ALA A 1 544 ? 2.125 -5.909 25.419 1.00 93.81 544 ALA A O 1
ATOM 4236 N N . ARG A 1 545 ? 3.085 -4.357 26.749 1.00 92.88 545 ARG A N 1
ATOM 4237 C CA . ARG A 1 545 ? 3.950 -3.762 25.728 1.00 92.88 545 ARG A CA 1
ATOM 4238 C C . ARG A 1 545 ? 4.994 -4.760 25.237 1.00 92.88 545 ARG A C 1
ATOM 4240 O O . ARG A 1 545 ? 5.124 -4.929 24.030 1.00 92.88 545 ARG A O 1
ATOM 4247 N N . GLU A 1 546 ? 5.654 -5.486 26.135 1.00 94.19 546 GLU A N 1
ATOM 4248 C CA . GLU A 1 546 ? 6.604 -6.545 25.756 1.00 94.19 546 GLU A CA 1
ATOM 4249 C C . GLU A 1 546 ? 5.949 -7.606 24.860 1.00 94.19 546 GLU A C 1
ATOM 4251 O O . GLU A 1 546 ? 6.476 -7.957 23.803 1.00 94.19 546 GLU A O 1
ATOM 4256 N N . ARG A 1 547 ? 4.744 -8.066 25.225 1.00 95.56 547 ARG A N 1
ATOM 4257 C CA . ARG A 1 547 ? 3.975 -9.016 24.403 1.00 95.56 547 ARG A CA 1
ATOM 4258 C C . ARG A 1 547 ? 3.565 -8.434 23.052 1.00 95.56 547 ARG A C 1
ATOM 4260 O O . ARG A 1 547 ? 3.568 -9.162 22.062 1.00 95.56 547 ARG A O 1
ATOM 4267 N N . LEU A 1 548 ? 3.195 -7.154 23.006 1.00 95.00 548 LEU A N 1
ATOM 4268 C CA . LEU A 1 548 ? 2.870 -6.462 21.760 1.00 95.00 548 LEU A CA 1
ATOM 4269 C C . LEU A 1 548 ? 4.088 -6.425 20.830 1.00 95.00 548 LEU A C 1
ATOM 4271 O O . LEU A 1 548 ? 3.955 -6.804 19.670 1.00 95.00 548 LEU A O 1
ATOM 4275 N N . LEU A 1 549 ? 5.260 -6.023 21.327 1.00 94.56 549 LEU A N 1
ATOM 4276 C CA . LEU A 1 549 ? 6.486 -5.961 20.525 1.00 94.56 549 LEU A CA 1
ATOM 4277 C C . LEU A 1 549 ? 6.878 -7.347 19.996 1.00 94.56 549 LEU A C 1
ATOM 4279 O O . LEU A 1 549 ? 7.070 -7.506 18.790 1.00 94.56 549 LEU A O 1
ATOM 4283 N N . ALA A 1 550 ? 6.853 -8.374 20.852 1.00 95.31 550 ALA A N 1
ATOM 4284 C CA . ALA A 1 550 ? 7.107 -9.754 20.437 1.00 95.31 550 ALA A CA 1
ATOM 4285 C C . ALA A 1 550 ? 6.121 -10.244 19.356 1.00 95.31 550 ALA A C 1
ATOM 4287 O O . ALA A 1 550 ? 6.491 -10.995 18.450 1.00 95.31 550 ALA A O 1
ATOM 4288 N N . ASP A 1 551 ? 4.855 -9.816 19.419 1.00 95.12 551 ASP A N 1
ATOM 4289 C CA . ASP A 1 551 ? 3.860 -10.150 18.401 1.00 95.12 551 ASP A CA 1
ATOM 4290 C C . ASP A 1 551 ? 4.123 -9.443 17.063 1.00 95.12 551 ASP A C 1
ATOM 4292 O O . ASP A 1 551 ? 4.033 -10.077 16.006 1.00 95.12 551 ASP A O 1
ATOM 4296 N N . LEU A 1 552 ? 4.480 -8.154 17.102 1.00 93.00 552 LEU A N 1
ATOM 4297 C CA . LEU A 1 552 ? 4.817 -7.350 15.922 1.00 93.00 552 LEU A CA 1
ATOM 4298 C C . LEU A 1 552 ? 6.094 -7.844 15.223 1.00 93.00 552 LEU A C 1
ATOM 4300 O O . LEU A 1 552 ? 6.205 -7.740 14.003 1.00 93.00 552 LEU A O 1
ATOM 4304 N N . GLU A 1 553 ? 7.025 -8.449 15.957 1.00 93.62 553 GLU A N 1
ATOM 4305 C CA . GLU A 1 553 ? 8.240 -9.066 15.403 1.00 93.62 553 GLU A CA 1
ATOM 4306 C C . GLU A 1 553 ? 8.021 -10.508 14.913 1.00 93.62 553 GLU A C 1
ATOM 4308 O O . GLU A 1 553 ? 8.882 -11.113 14.267 1.00 93.62 553 GLU A O 1
ATOM 4313 N N . SER A 1 554 ? 6.850 -11.091 15.178 1.00 96.06 554 SER A N 1
ATOM 4314 C CA . SER A 1 554 ? 6.593 -12.492 14.864 1.00 96.06 554 SER A CA 1
ATOM 4315 C C . SER A 1 554 ? 6.502 -12.763 13.353 1.00 96.06 554 SER A C 1
ATOM 4317 O O . SER A 1 554 ? 5.889 -12.027 12.572 1.00 96.06 554 SER A O 1
ATOM 4319 N N . LYS A 1 555 ? 6.987 -13.940 12.922 1.00 95.56 555 LYS A N 1
ATOM 4320 C CA . LYS A 1 555 ? 6.796 -14.434 11.538 1.00 95.56 555 LYS A CA 1
ATOM 4321 C C . LYS A 1 555 ? 5.317 -14.489 11.136 1.00 95.56 555 LYS A C 1
ATOM 4323 O O . LYS A 1 555 ? 4.983 -14.335 9.962 1.00 95.56 555 LYS A O 1
ATOM 4328 N N . ARG A 1 556 ? 4.425 -14.736 12.105 1.00 95.38 556 ARG A N 1
ATOM 4329 C CA . ARG A 1 556 ? 2.968 -14.754 11.914 1.00 95.38 556 ARG A CA 1
ATOM 4330 C C . ARG A 1 556 ? 2.465 -13.386 11.464 1.00 95.38 556 ARG A C 1
ATOM 4332 O O . ARG A 1 556 ? 1.696 -13.321 10.507 1.00 95.38 556 ARG A O 1
ATOM 4339 N N . PHE A 1 557 ? 2.887 -12.326 12.145 1.00 95.62 557 PHE A N 1
ATOM 4340 C CA . PHE A 1 557 ? 2.517 -10.963 11.798 1.00 95.62 557 PHE A CA 1
ATOM 4341 C C . PHE A 1 557 ? 3.079 -10.562 10.431 1.00 95.62 557 PHE A C 1
ATOM 4343 O O . PHE A 1 557 ? 2.320 -10.104 9.581 1.00 95.62 557 PHE A O 1
ATOM 4350 N N . GLY A 1 558 ? 4.351 -10.874 10.155 1.00 94.44 558 GLY A N 1
ATOM 4351 C CA . GLY A 1 558 ? 4.954 -10.648 8.837 1.00 94.44 558 GLY A CA 1
ATOM 4352 C C . GLY A 1 558 ? 4.199 -11.334 7.687 1.00 94.44 558 GLY A C 1
ATOM 4353 O O . GLY A 1 558 ? 3.926 -10.702 6.669 1.00 94.44 558 GLY A O 1
ATOM 4354 N N . ARG A 1 559 ? 3.778 -12.600 7.854 1.00 95.25 559 ARG A N 1
ATOM 4355 C CA . ARG A 1 559 ? 2.931 -13.296 6.860 1.00 95.25 559 ARG A CA 1
ATOM 4356 C C . ARG A 1 559 ? 1.584 -12.606 6.655 1.00 95.25 559 ARG A C 1
ATOM 4358 O O . ARG A 1 559 ? 1.136 -12.478 5.522 1.00 95.25 559 ARG A O 1
ATOM 4365 N N . PHE A 1 560 ? 0.957 -12.150 7.736 1.00 96.75 560 PHE A N 1
ATOM 4366 C CA . PHE A 1 560 ? -0.313 -11.435 7.662 1.00 96.75 560 PHE A CA 1
ATOM 4367 C C . PHE A 1 560 ? -0.185 -10.091 6.921 1.00 96.75 560 PHE A C 1
ATOM 4369 O O . PHE A 1 560 ? -1.048 -9.763 6.106 1.00 96.75 560 PHE A O 1
ATOM 4376 N N . LEU A 1 561 ? 0.903 -9.341 7.140 1.00 95.94 561 LEU A N 1
ATOM 4377 C CA . LEU A 1 561 ? 1.170 -8.114 6.384 1.00 95.94 561 LEU A CA 1
ATOM 4378 C C . LEU A 1 561 ? 1.357 -8.399 4.890 1.00 95.94 561 LEU A C 1
ATOM 4380 O O . LEU A 1 561 ? 0.787 -7.680 4.075 1.00 95.94 561 LEU A O 1
ATOM 4384 N N . ARG A 1 562 ? 2.082 -9.468 4.528 1.00 94.94 562 ARG A N 1
ATOM 4385 C CA . ARG A 1 562 ? 2.241 -9.893 3.125 1.00 94.94 562 ARG A CA 1
ATOM 4386 C C . ARG A 1 562 ? 0.928 -10.287 2.467 1.00 94.94 562 ARG A C 1
ATOM 4388 O O . ARG A 1 562 ? 0.687 -9.901 1.333 1.00 94.94 562 ARG A O 1
ATOM 4395 N N . GLN A 1 563 ? 0.061 -10.993 3.185 1.00 95.62 563 GLN A N 1
ATOM 4396 C CA . GLN A 1 563 ? -1.268 -11.345 2.691 1.00 95.62 563 GLN A CA 1
ATOM 4397 C C . GLN A 1 563 ? -2.132 -10.103 2.431 1.00 95.62 563 GLN A C 1
ATOM 4399 O O . GLN A 1 563 ? -2.752 -9.996 1.375 1.00 95.62 563 GLN A O 1
ATOM 4404 N N . CYS A 1 564 ? -2.149 -9.145 3.368 1.00 96.44 564 CYS A N 1
ATOM 4405 C CA . CYS A 1 564 ? -2.830 -7.865 3.159 1.00 96.44 564 CYS A CA 1
ATOM 4406 C C . CYS A 1 564 ? -2.256 -7.134 1.945 1.00 96.44 564 CYS A C 1
ATOM 4408 O O . CYS A 1 564 ? -3.007 -6.693 1.084 1.00 96.44 564 CYS A O 1
ATOM 4410 N N . ALA A 1 565 ? -0.931 -7.027 1.875 1.00 96.50 565 ALA A N 1
ATOM 4411 C CA . ALA A 1 565 ? -0.225 -6.375 0.786 1.00 96.50 565 ALA A CA 1
ATOM 4412 C C . ALA A 1 565 ? -0.574 -6.994 -0.575 1.00 96.50 565 ALA A C 1
ATOM 4414 O O . ALA A 1 565 ? -1.008 -6.264 -1.457 1.00 96.50 565 ALA A O 1
ATOM 4415 N N . ALA A 1 566 ? -0.489 -8.321 -0.709 1.00 95.00 566 ALA A N 1
ATOM 4416 C CA . ALA A 1 566 ? -0.811 -9.040 -1.939 1.00 95.00 566 ALA A CA 1
ATOM 4417 C C . ALA A 1 566 ? -2.237 -8.753 -2.425 1.00 95.00 566 ALA A C 1
ATOM 4419 O O . ALA A 1 566 ? -2.435 -8.398 -3.584 1.00 95.00 566 ALA A O 1
ATOM 4420 N N . PHE A 1 567 ? -3.233 -8.819 -1.537 1.00 95.00 567 PHE A N 1
ATOM 4421 C CA . PHE A 1 567 ? -4.607 -8.462 -1.894 1.00 95.00 567 PHE A CA 1
ATOM 4422 C C . PHE A 1 567 ? -4.738 -6.992 -2.327 1.00 95.00 567 PHE A C 1
ATOM 4424 O O . PHE A 1 567 ? -5.429 -6.680 -3.295 1.00 95.00 567 PHE A O 1
ATOM 4431 N N . LEU A 1 568 ? -4.078 -6.078 -1.615 1.00 94.38 568 LEU A N 1
ATOM 4432 C CA . LEU A 1 568 ? -4.213 -4.636 -1.826 1.00 94.38 568 LEU A CA 1
ATOM 4433 C C . LEU A 1 568 ? -3.417 -4.104 -3.021 1.00 94.38 568 LEU A C 1
ATOM 4435 O O . LEU A 1 568 ? -3.638 -2.958 -3.414 1.00 94.38 568 LEU A O 1
ATOM 4439 N N . THR A 1 569 ? -2.516 -4.895 -3.599 1.00 93.00 569 THR A N 1
ATOM 4440 C CA . THR A 1 569 ? -1.678 -4.497 -4.741 1.00 93.00 569 THR A CA 1
ATOM 4441 C C . THR A 1 569 ? -1.777 -5.447 -5.933 1.00 93.00 569 THR A C 1
ATOM 4443 O O . THR A 1 569 ? -0.957 -5.360 -6.835 1.00 93.00 569 THR A O 1
ATOM 4446 N N . THR A 1 570 ? -2.767 -6.343 -5.967 1.00 90.81 570 THR A N 1
ATOM 4447 C CA . THR A 1 570 ? -3.092 -7.128 -7.170 1.00 90.81 570 THR A CA 1
ATOM 4448 C C . THR A 1 570 ? -4.391 -6.606 -7.784 1.00 90.81 570 THR A C 1
ATOM 4450 O O . THR A 1 570 ? -5.429 -6.768 -7.136 1.00 90.81 570 THR A O 1
ATOM 4453 N N . PRO A 1 571 ? -4.374 -6.027 -8.997 1.00 84.12 571 PRO A N 1
ATOM 4454 C CA . PRO A 1 571 ? -5.590 -5.694 -9.746 1.00 84.12 571 PRO A CA 1
ATOM 4455 C C . PRO A 1 571 ? -6.532 -6.901 -9.854 1.00 84.12 571 PRO A C 1
ATOM 4457 O O . PRO A 1 571 ? -6.074 -8.034 -9.974 1.00 84.12 571 PRO A O 1
ATOM 4460 N N . GLY A 1 572 ? -7.849 -6.703 -9.753 1.00 85.38 572 GLY A N 1
ATOM 4461 C CA . GLY A 1 572 ? -8.828 -7.800 -9.863 1.00 85.38 572 GLY A CA 1
ATOM 4462 C C . GLY A 1 572 ? -8.811 -8.889 -8.767 1.00 85.38 572 GLY A C 1
ATOM 4463 O O . GLY A 1 572 ? -9.763 -9.660 -8.674 1.00 85.38 572 GLY A O 1
ATOM 4464 N N . ALA A 1 573 ? -7.818 -8.945 -7.870 1.00 89.38 573 ALA A N 1
ATOM 4465 C CA . ALA A 1 573 ? -7.753 -9.995 -6.850 1.00 89.38 573 ALA A CA 1
ATOM 4466 C C . ALA A 1 573 ? -8.957 -10.010 -5.902 1.00 89.38 573 ALA A C 1
ATOM 4468 O O . ALA A 1 573 ? -9.307 -8.998 -5.283 1.00 89.38 573 ALA A O 1
ATOM 4469 N N . GLY A 1 574 ? -9.537 -11.201 -5.751 1.00 88.38 574 GLY A N 1
ATOM 4470 C CA . GLY A 1 574 ? -10.653 -11.464 -4.852 1.00 88.38 574 GLY A CA 1
ATOM 4471 C C . GLY A 1 574 ? -11.956 -10.785 -5.260 1.00 88.38 574 GLY A C 1
ATOM 4472 O O . GLY A 1 574 ? -12.838 -10.698 -4.419 1.00 88.38 574 GLY A O 1
ATOM 4473 N N . VAL A 1 575 ? -12.083 -10.262 -6.483 1.00 89.06 575 VAL A N 1
ATOM 4474 C CA . VAL A 1 575 ? -13.334 -9.674 -6.983 1.00 89.06 575 VAL A CA 1
ATOM 4475 C C . VAL A 1 575 ? -14.333 -10.793 -7.296 1.00 89.06 575 VAL A C 1
ATOM 4477 O O . VAL A 1 575 ? -13.977 -11.775 -7.938 1.00 89.06 575 VAL A O 1
ATOM 4480 N N . VAL A 1 576 ? -15.581 -10.642 -6.846 1.00 83.81 576 VAL A N 1
ATOM 4481 C CA . VAL A 1 576 ? -16.672 -11.619 -7.067 1.00 83.81 576 VAL A CA 1
ATOM 4482 C C . VAL A 1 576 ? -17.759 -10.990 -7.937 1.00 83.81 576 VAL A C 1
ATOM 4484 O O . VAL A 1 576 ? -18.928 -11.065 -7.590 1.00 83.81 576 VAL A O 1
ATOM 4487 N N . ASP A 1 577 ? -17.369 -10.274 -8.996 1.00 65.12 577 ASP A N 1
ATOM 4488 C CA . ASP A 1 577 ? -18.237 -9.369 -9.766 1.00 65.12 577 ASP A CA 1
ATOM 4489 C C . ASP A 1 577 ? -19.672 -9.908 -9.940 1.00 65.12 577 ASP A C 1
ATOM 4491 O O . ASP A 1 577 ? -19.892 -10.966 -10.526 1.00 65.12 577 ASP A O 1
ATOM 4495 N N . GLN A 1 578 ? -20.639 -9.188 -9.358 1.00 60.91 578 GLN A N 1
ATOM 4496 C CA . GLN A 1 578 ? -22.063 -9.550 -9.339 1.00 60.91 578 GLN A CA 1
ATOM 4497 C C . GLN A 1 578 ? -22.858 -8.794 -10.411 1.00 60.91 578 GLN A C 1
ATOM 4499 O O . GLN A 1 578 ? -24.088 -8.791 -10.386 1.00 60.91 578 GLN A O 1
ATOM 4504 N N . SER A 1 579 ? -22.177 -8.100 -11.324 1.00 67.31 579 SER A N 1
ATOM 4505 C CA . SER A 1 579 ? -22.829 -7.338 -12.379 1.00 67.31 579 SER A CA 1
ATOM 4506 C C . SER A 1 579 ? -23.527 -8.251 -13.384 1.00 67.31 579 SER A C 1
ATOM 4508 O O . SER A 1 579 ? -22.879 -8.922 -14.185 1.00 67.31 579 SER A O 1
ATOM 4510 N N . GLU A 1 580 ? -24.861 -8.201 -13.424 1.00 65.56 580 GLU A N 1
ATOM 4511 C CA . GLU A 1 580 ? -25.652 -8.846 -14.487 1.00 65.56 580 GLU A CA 1
ATOM 4512 C C . GLU A 1 580 ? -25.304 -8.296 -15.884 1.00 65.56 580 GLU A C 1
ATOM 4514 O O . GLU A 1 580 ? -25.495 -8.970 -16.892 1.00 65.56 580 GLU A O 1
ATOM 4519 N N . THR A 1 581 ? -24.773 -7.070 -15.947 1.00 71.19 581 THR A N 1
ATOM 4520 C CA . THR A 1 581 ? -24.432 -6.374 -17.198 1.00 71.19 581 THR A CA 1
ATOM 4521 C C . THR A 1 581 ? -23.016 -6.661 -17.703 1.00 71.19 581 THR A C 1
ATOM 4523 O O . THR A 1 581 ? -22.668 -6.224 -18.797 1.00 71.19 581 THR A O 1
ATOM 4526 N N . GLY A 1 582 ? -22.172 -7.327 -16.904 1.00 73.44 582 GLY A N 1
ATOM 4527 C CA . GLY A 1 582 ? -20.740 -7.496 -17.180 1.00 73.44 582 GLY A CA 1
ATOM 4528 C C . GLY A 1 582 ? -19.903 -6.212 -17.056 1.00 73.44 582 GLY A C 1
ATOM 4529 O O . GLY A 1 582 ? -18.686 -6.260 -17.212 1.00 73.44 582 GLY A O 1
ATOM 4530 N N . ALA A 1 583 ? -20.523 -5.060 -16.773 1.00 76.12 583 ALA A N 1
ATOM 4531 C CA . ALA A 1 583 ? -19.817 -3.815 -16.486 1.00 76.12 583 ALA A CA 1
ATOM 4532 C C . ALA A 1 583 ? -19.464 -3.711 -14.989 1.00 76.12 583 ALA A C 1
ATOM 4534 O O . ALA A 1 583 ? -20.316 -4.035 -14.157 1.00 76.12 583 ALA A O 1
ATOM 4535 N N . PRO A 1 584 ? -18.280 -3.187 -14.613 1.00 81.38 584 PRO A N 1
ATOM 4536 C CA . PRO A 1 584 ? -17.915 -3.015 -13.209 1.00 81.38 584 PRO A CA 1
ATOM 4537 C C . PRO A 1 584 ? -18.909 -2.118 -12.460 1.00 81.38 584 PRO A C 1
ATOM 4539 O O . PRO A 1 584 ? -19.231 -1.018 -12.918 1.00 81.38 584 PRO A O 1
ATOM 4542 N N . THR A 1 585 ? -19.346 -2.553 -11.274 1.00 87.56 585 THR A N 1
ATOM 4543 C CA . THR A 1 585 ? -20.177 -1.727 -10.377 1.00 87.56 585 THR A CA 1
ATOM 4544 C C . THR A 1 585 ? -19.434 -0.438 -10.018 1.00 87.56 585 THR A C 1
ATOM 4546 O O . THR A 1 585 ? -18.272 -0.496 -9.603 1.00 87.56 585 THR A O 1
ATOM 4549 N N . ARG A 1 586 ? -20.079 0.730 -10.142 1.00 89.75 586 ARG A N 1
ATOM 4550 C CA . ARG A 1 586 ? -19.466 2.019 -9.780 1.00 89.75 586 ARG A CA 1
ATOM 4551 C C . ARG A 1 586 ? -19.762 2.379 -8.332 1.00 89.75 586 ARG A C 1
ATOM 4553 O O . ARG A 1 586 ? -20.699 1.871 -7.719 1.00 89.75 586 ARG A O 1
ATOM 4560 N N . VAL A 1 587 ? -18.983 3.307 -7.780 1.00 91.44 587 VAL A N 1
ATOM 4561 C CA . VAL A 1 587 ? -19.182 3.794 -6.405 1.00 91.44 587 VAL A CA 1
ATOM 4562 C C . VAL A 1 587 ? -20.604 4.322 -6.191 1.00 91.44 587 VAL A C 1
ATOM 4564 O O . VAL A 1 587 ? -21.244 3.944 -5.205 1.00 91.44 587 VAL A O 1
ATOM 4567 N N . ARG A 1 588 ? -21.124 5.133 -7.125 1.00 90.69 588 ARG A N 1
ATOM 4568 C CA . ARG A 1 588 ? -22.475 5.711 -7.019 1.00 90.69 588 ARG A CA 1
ATOM 4569 C C . ARG A 1 588 ? -23.592 4.665 -7.011 1.00 90.69 588 ARG A C 1
ATOM 4571 O O . ARG A 1 588 ? -24.603 4.859 -6.346 1.00 90.69 588 ARG A O 1
ATOM 4578 N N . ASP A 1 589 ? -23.372 3.534 -7.678 1.00 88.38 589 ASP A N 1
ATOM 4579 C CA . ASP A 1 589 ? -24.371 2.471 -7.828 1.00 88.38 589 ASP A CA 1
ATOM 4580 C C . ASP A 1 589 ? -24.520 1.637 -6.540 1.00 88.38 589 ASP A C 1
ATOM 4582 O O . ASP A 1 589 ? -25.531 0.970 -6.334 1.00 88.38 589 ASP A O 1
ATOM 4586 N N . PHE A 1 590 ? -23.522 1.681 -5.647 1.00 90.44 590 PHE A N 1
ATOM 4587 C CA . PHE A 1 590 ? -23.476 0.864 -4.430 1.00 90.44 590 PHE A CA 1
ATOM 4588 C C . PHE A 1 590 ? -23.608 1.674 -3.137 1.00 90.44 590 PHE A C 1
ATOM 4590 O O . PHE A 1 590 ? -24.279 1.245 -2.190 1.00 90.44 590 PHE A O 1
ATOM 4597 N N . ALA A 1 591 ? -22.946 2.832 -3.056 1.00 92.81 591 ALA A N 1
ATOM 4598 C CA . ALA A 1 591 ? -22.765 3.540 -1.792 1.00 92.81 591 ALA A CA 1
ATOM 4599 C C . ALA A 1 591 ? -24.099 3.968 -1.158 1.00 92.81 591 ALA A C 1
ATOM 4601 O O . ALA A 1 591 ? -24.277 3.798 0.050 1.00 92.81 591 ALA A O 1
ATOM 4602 N N . GLY A 1 592 ? -25.071 4.417 -1.960 1.00 93.06 592 GLY A N 1
ATOM 4603 C CA . GLY A 1 592 ? -26.399 4.805 -1.477 1.00 93.06 592 GLY A CA 1
ATOM 4604 C C . GLY A 1 592 ? -27.124 3.668 -0.752 1.00 93.06 592 GLY A C 1
ATOM 4605 O O . GLY A 1 592 ? -27.546 3.821 0.398 1.00 93.06 592 GLY A O 1
ATOM 4606 N N . SER A 1 593 ? -27.196 2.488 -1.376 1.00 90.88 593 SER A N 1
ATOM 4607 C CA . SER A 1 593 ? -27.819 1.298 -0.783 1.00 90.88 593 SER A CA 1
ATOM 4608 C C . SER A 1 593 ? -27.068 0.802 0.454 1.00 90.88 593 SER A C 1
ATOM 4610 O O . SER A 1 593 ? -27.693 0.389 1.436 1.00 90.88 593 SER A O 1
ATOM 4612 N N . ALA A 1 594 ? -25.733 0.863 0.444 1.00 92.56 594 ALA A N 1
ATOM 4613 C CA . ALA A 1 594 ? -24.916 0.485 1.592 1.00 92.56 594 ALA A CA 1
ATOM 4614 C C . ALA A 1 594 ? -25.173 1.401 2.800 1.00 92.56 594 ALA A C 1
ATOM 4616 O O . ALA A 1 594 ? -25.388 0.906 3.910 1.00 92.56 594 ALA A O 1
ATOM 4617 N N . ILE A 1 595 ? -25.205 2.721 2.590 1.00 95.00 595 ILE A N 1
ATOM 4618 C CA . ILE A 1 595 ? -25.488 3.716 3.634 1.00 95.00 595 ILE A CA 1
ATOM 4619 C C . ILE A 1 595 ? -26.899 3.519 4.186 1.00 95.00 595 ILE A C 1
ATOM 4621 O O . ILE A 1 595 ? -27.070 3.415 5.404 1.00 95.00 595 ILE A O 1
ATOM 4625 N N . TRP A 1 596 ? -27.897 3.405 3.306 1.00 94.38 596 TRP A N 1
ATOM 4626 C CA . TRP A 1 596 ? -29.292 3.260 3.714 1.00 94.38 596 TRP A CA 1
ATOM 4627 C C . TRP A 1 596 ? -29.516 2.012 4.572 1.00 94.38 596 TRP A C 1
ATOM 4629 O O . TRP A 1 596 ? -30.075 2.098 5.665 1.00 94.38 596 TRP A O 1
ATOM 4639 N N . ARG A 1 597 ? -28.960 0.866 4.163 1.00 93.88 597 ARG A N 1
ATOM 4640 C CA . ARG A 1 597 ? -29.026 -0.383 4.935 1.00 93.88 597 ARG A CA 1
ATOM 4641 C C . ARG A 1 597 ? -28.434 -0.235 6.341 1.00 93.88 597 ARG A C 1
ATOM 4643 O O . ARG A 1 597 ? -28.967 -0.786 7.304 1.00 93.88 597 ARG A O 1
ATOM 4650 N N . ARG A 1 598 ? -27.312 0.479 6.491 1.00 95.00 598 ARG A N 1
ATOM 4651 C CA . ARG A 1 598 ? -26.699 0.720 7.813 1.00 95.00 598 ARG A CA 1
ATOM 4652 C C . ARG A 1 598 ? -27.526 1.677 8.659 1.00 95.00 598 ARG A C 1
ATOM 4654 O O . ARG A 1 598 ? -27.616 1.473 9.868 1.00 95.00 598 ARG A O 1
ATOM 4661 N N . TYR A 1 599 ? -28.137 2.676 8.031 1.00 95.19 599 TYR A N 1
ATOM 4662 C CA . TYR A 1 599 ? -29.066 3.577 8.695 1.00 95.19 599 TYR A CA 1
ATOM 4663 C C . TYR A 1 599 ? -30.297 2.825 9.218 1.00 95.19 599 TYR A C 1
ATOM 4665 O O . TYR A 1 599 ? -30.639 2.981 10.386 1.00 95.19 599 TYR A O 1
ATOM 4673 N N . GLU A 1 600 ? -30.898 1.937 8.422 1.00 94.19 600 GLU A N 1
ATOM 4674 C CA . GLU A 1 600 ? -32.027 1.089 8.839 1.00 94.19 600 GLU A CA 1
ATOM 4675 C C . GLU A 1 600 ? -31.695 0.176 10.023 1.00 94.19 600 GLU A C 1
ATOM 4677 O O . GLU A 1 600 ? -32.450 0.095 10.990 1.00 94.19 600 GLU A O 1
ATOM 4682 N N . GLN A 1 601 ? -30.528 -0.467 9.992 1.00 94.19 601 GLN A N 1
ATOM 4683 C CA . GLN A 1 601 ? -30.065 -1.314 11.095 1.00 94.19 601 GLN A CA 1
ATOM 4684 C C . GLN A 1 601 ? -29.860 -0.528 12.391 1.00 94.19 601 GLN A C 1
ATOM 4686 O O . GLN A 1 601 ? -30.030 -1.070 13.480 1.00 94.19 601 GLN A O 1
ATOM 4691 N N . TRP A 1 602 ? -29.448 0.732 12.284 1.00 94.69 602 TRP A N 1
ATOM 4692 C CA . TRP A 1 602 ? -29.184 1.565 13.444 1.00 94.69 602 TRP A CA 1
ATOM 4693 C C . TRP A 1 602 ? -30.446 2.237 13.993 1.00 94.69 602 TRP A C 1
ATOM 4695 O O . TRP A 1 602 ? -30.673 2.198 15.199 1.00 94.69 602 TRP A O 1
ATOM 4705 N N . ARG A 1 603 ? -31.310 2.781 13.129 1.00 91.94 603 ARG A N 1
ATOM 4706 C CA . ARG A 1 603 ? -32.585 3.391 13.543 1.00 91.94 603 ARG A CA 1
ATOM 4707 C C . ARG A 1 603 ? -33.541 2.381 14.180 1.00 91.94 603 ARG A C 1
ATOM 4709 O O . ARG A 1 603 ? -34.396 2.779 14.953 1.00 91.94 603 ARG A O 1
ATOM 4716 N N . ALA A 1 604 ? -33.394 1.085 13.895 1.00 92.50 604 ALA A N 1
ATOM 4717 C CA . ALA A 1 604 ? -34.189 0.035 14.533 1.00 92.50 604 ALA A CA 1
ATOM 4718 C C . ALA A 1 604 ? -34.055 0.023 16.070 1.00 92.50 604 ALA A C 1
ATOM 4720 O O . ALA A 1 604 ? -34.945 -0.474 16.754 1.00 92.50 604 ALA A O 1
ATOM 4721 N N . PHE A 1 605 ? -32.973 0.592 16.617 1.00 91.62 605 PHE A N 1
ATOM 4722 C CA . PHE A 1 605 ? -32.793 0.731 18.061 1.00 91.62 605 PHE A CA 1
ATOM 4723 C C . PHE A 1 605 ? -33.677 1.814 18.692 1.00 91.62 605 PHE A C 1
ATOM 4725 O O . PHE A 1 605 ? -33.855 1.790 19.904 1.00 91.62 605 PHE A O 1
ATOM 4732 N N . ASP A 1 606 ? -34.257 2.726 17.907 1.00 89.19 606 ASP A N 1
ATOM 4733 C CA . ASP A 1 606 ? -35.118 3.806 18.407 1.00 89.19 606 ASP A CA 1
ATOM 4734 C C . ASP A 1 606 ? -36.250 3.280 19.304 1.00 89.19 606 ASP A C 1
ATOM 4736 O O . ASP A 1 606 ? -36.454 3.761 20.414 1.00 89.19 606 ASP A O 1
ATOM 4740 N N . ALA A 1 607 ? -36.888 2.183 18.887 1.00 87.44 607 ALA A N 1
ATOM 4741 C CA . ALA A 1 607 ? -37.995 1.562 19.609 1.00 87.44 607 ALA A CA 1
ATOM 4742 C C . ALA A 1 607 ? -37.611 0.925 20.960 1.00 87.44 607 ALA A C 1
ATOM 4744 O O . ALA A 1 607 ? -38.497 0.565 21.731 1.00 87.44 607 ALA A O 1
ATOM 4745 N N . VAL A 1 608 ? -36.318 0.722 21.232 1.00 89.00 608 VAL A N 1
ATOM 4746 C CA . VAL A 1 608 ? -35.835 -0.056 22.389 1.00 89.00 608 VAL A CA 1
ATOM 4747 C C . VAL A 1 608 ? -34.782 0.672 23.221 1.00 89.00 608 VAL A C 1
ATOM 4749 O O . VAL A 1 608 ? -34.227 0.072 24.135 1.00 89.00 608 VAL A O 1
ATOM 4752 N N . LEU A 1 609 ? -34.457 1.927 22.892 1.00 84.50 609 LEU A N 1
ATOM 4753 C CA . LEU A 1 609 ? -33.388 2.680 23.555 1.00 84.50 609 L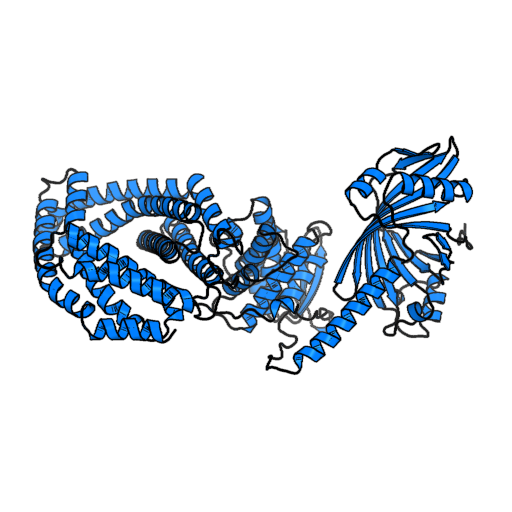EU A CA 1
ATOM 4754 C C . LEU A 1 609 ? -33.838 3.437 24.803 1.00 84.50 609 LEU A C 1
ATOM 4756 O O . LEU A 1 609 ? -33.010 3.684 25.686 1.00 84.50 609 LEU A O 1
ATOM 4760 N N . ASP A 1 610 ? -35.118 3.788 24.891 1.00 80.44 610 ASP A N 1
ATOM 4761 C CA . ASP A 1 610 ? -35.666 4.399 26.097 1.00 80.44 610 ASP A CA 1
ATOM 4762 C C . ASP A 1 610 ? -35.661 3.391 27.258 1.00 80.44 610 ASP A C 1
ATOM 4764 O O . ASP A 1 610 ? -36.077 2.244 27.105 1.00 80.44 610 ASP A O 1
ATOM 4768 N N . GLY A 1 611 ? -35.102 3.786 28.405 1.00 78.38 611 GLY A N 1
ATOM 4769 C CA . GLY A 1 611 ? -34.925 2.903 29.568 1.00 78.38 611 GLY A CA 1
ATOM 4770 C C . GLY A 1 611 ? -34.032 1.667 29.348 1.00 78.38 611 GLY A C 1
ATOM 4771 O O . GLY A 1 611 ? -34.002 0.781 30.199 1.00 78.38 611 GLY A O 1
ATOM 4772 N N . ALA A 1 612 ? -33.307 1.583 28.229 1.00 84.88 612 ALA A N 1
ATOM 4773 C CA . ALA A 1 612 ? -32.579 0.381 27.829 1.00 84.88 612 ALA A CA 1
ATOM 4774 C C . ALA A 1 612 ? -31.445 -0.018 28.787 1.00 84.88 612 ALA A C 1
ATOM 4776 O O . ALA A 1 612 ? -30.847 0.829 29.447 1.00 84.88 612 ALA A O 1
ATOM 4777 N N . SER A 1 613 ? -31.077 -1.301 28.801 1.00 85.25 613 SER A N 1
ATOM 4778 C CA . SER A 1 613 ? -29.865 -1.756 29.491 1.00 85.25 613 SER A CA 1
ATOM 4779 C C . SER A 1 613 ? -28.592 -1.263 28.791 1.00 85.25 613 SER A C 1
ATOM 4781 O O . SER A 1 613 ? -28.595 -0.924 27.600 1.00 85.25 613 SER A O 1
ATOM 4783 N N . ASP A 1 614 ? -27.466 -1.288 29.505 1.00 81.06 614 ASP A N 1
ATOM 4784 C CA . ASP A 1 614 ? -26.157 -0.942 28.936 1.00 81.06 614 ASP A CA 1
ATOM 4785 C C . ASP A 1 614 ? -25.772 -1.836 27.753 1.00 81.06 614 ASP A C 1
ATOM 4787 O O . ASP A 1 614 ? -25.154 -1.370 26.795 1.00 81.06 614 ASP A O 1
ATOM 4791 N N . GLU A 1 615 ? -26.201 -3.099 27.757 1.00 84.88 615 GLU A N 1
ATOM 4792 C CA . GLU A 1 615 ? -25.986 -4.027 26.644 1.00 84.88 615 GLU A CA 1
ATOM 4793 C C . GLU A 1 615 ? -26.693 -3.562 25.363 1.00 84.88 615 GLU A C 1
ATOM 4795 O O . GLU A 1 615 ? -26.090 -3.542 24.286 1.00 84.88 615 GLU A O 1
ATOM 4800 N N . VAL A 1 616 ? -27.953 -3.125 25.462 1.00 89.06 616 VAL A N 1
ATOM 4801 C CA . VAL A 1 616 ? -28.716 -2.617 24.309 1.00 89.06 616 VAL A CA 1
ATOM 4802 C C . VAL A 1 616 ? -28.106 -1.315 23.788 1.00 89.06 616 VAL A C 1
ATOM 4804 O O . VAL A 1 616 ? -27.902 -1.171 22.578 1.00 89.06 616 VAL A O 1
ATOM 4807 N N . ARG A 1 617 ? -27.712 -0.398 24.682 1.00 86.81 617 ARG A N 1
ATOM 4808 C CA . ARG A 1 617 ? -26.991 0.835 24.311 1.00 86.81 617 ARG A CA 1
ATOM 4809 C C . ARG A 1 617 ? -25.657 0.526 23.627 1.00 86.81 617 ARG A C 1
ATOM 4811 O O . ARG A 1 617 ? -25.291 1.181 22.646 1.00 86.81 617 ARG A O 1
ATOM 4818 N N . HIS A 1 618 ? -24.948 -0.506 24.082 1.00 87.06 618 HIS A N 1
ATOM 4819 C CA . HIS A 1 618 ? -23.712 -0.975 23.461 1.00 87.06 618 HIS A CA 1
ATOM 4820 C C . HIS A 1 618 ? -23.944 -1.507 22.038 1.00 87.06 618 HIS A C 1
ATOM 4822 O O . HIS A 1 618 ? -23.197 -1.168 21.114 1.00 87.06 618 HIS A O 1
ATOM 4828 N N . MET A 1 619 ? -25.003 -2.293 21.820 1.00 90.31 619 MET A N 1
ATOM 4829 C CA . MET A 1 619 ? -25.377 -2.757 20.480 1.00 90.31 619 MET A CA 1
ATOM 4830 C C . MET A 1 619 ? -25.732 -1.592 19.546 1.00 90.31 619 MET A C 1
ATOM 4832 O O . MET A 1 619 ? -25.229 -1.544 18.416 1.00 90.31 619 MET A O 1
ATOM 4836 N N . ALA A 1 620 ? -26.505 -0.614 20.028 1.00 90.38 620 ALA A N 1
ATOM 4837 C CA . ALA A 1 620 ? -26.829 0.597 19.275 1.00 90.38 620 ALA A CA 1
ATOM 4838 C C . ALA A 1 620 ? -25.563 1.385 18.902 1.00 90.38 620 ALA A C 1
ATOM 4840 O O . ALA A 1 620 ? -25.410 1.825 17.760 1.00 90.38 620 ALA A O 1
ATOM 4841 N N . ARG A 1 621 ? -24.590 1.487 19.820 1.00 90.12 621 ARG A N 1
ATOM 4842 C CA . ARG A 1 621 ? -23.273 2.088 19.553 1.00 90.12 621 ARG A CA 1
ATOM 4843 C C . ARG A 1 621 ? -22.515 1.350 18.450 1.00 90.12 621 ARG A C 1
ATOM 4845 O O . ARG A 1 621 ? -21.893 1.993 17.601 1.00 90.12 621 ARG A O 1
ATOM 4852 N N . ILE A 1 622 ? -22.527 0.015 18.445 1.00 90.69 622 ILE A N 1
ATOM 4853 C CA . ILE A 1 622 ? -21.888 -0.784 17.386 1.00 90.69 622 ILE A CA 1
ATOM 4854 C C . ILE A 1 622 ? -22.560 -0.514 16.034 1.00 90.69 622 ILE A C 1
ATOM 4856 O O . ILE A 1 622 ? -21.854 -0.301 15.044 1.00 90.69 622 ILE A O 1
ATOM 4860 N N . ALA A 1 623 ? -23.893 -0.502 15.981 1.00 92.44 623 ALA A N 1
ATOM 4861 C CA . ALA A 1 623 ? -24.640 -0.208 14.759 1.00 92.44 623 ALA A CA 1
ATOM 4862 C C . ALA A 1 623 ? -24.365 1.220 14.252 1.00 92.44 623 ALA A C 1
ATOM 4864 O O . ALA A 1 623 ? -24.017 1.396 13.084 1.00 92.44 623 ALA A O 1
ATOM 4865 N N . GLY A 1 624 ? -24.370 2.216 15.142 1.00 92.62 624 GLY A N 1
ATOM 4866 C CA . GLY A 1 624 ? -24.031 3.599 14.807 1.00 92.62 624 GLY A CA 1
ATOM 4867 C C . GLY A 1 624 ? -22.597 3.742 14.291 1.00 92.62 624 GLY A C 1
ATOM 4868 O O . GLY A 1 624 ? -22.358 4.427 13.298 1.00 92.62 624 GLY A O 1
ATOM 4869 N N . LYS A 1 625 ? -21.626 3.035 14.892 1.00 92.25 625 LYS A N 1
ATOM 4870 C CA . LYS A 1 625 ? -20.241 2.992 14.387 1.00 92.25 625 LYS A CA 1
ATOM 4871 C C . LYS A 1 625 ? -20.184 2.466 12.954 1.00 92.25 625 LYS A C 1
ATOM 4873 O O . LYS A 1 625 ? -19.442 3.018 12.151 1.00 92.25 625 LYS A O 1
ATOM 4878 N N . ARG A 1 626 ? -20.961 1.429 12.622 1.00 92.94 626 ARG A N 1
ATOM 4879 C CA . ARG A 1 626 ? -21.020 0.881 11.254 1.00 92.94 626 ARG A CA 1
ATOM 4880 C C . ARG A 1 626 ? -21.576 1.901 10.260 1.00 92.94 626 ARG A C 1
ATOM 4882 O O . ARG A 1 626 ? -21.003 2.028 9.181 1.00 92.94 626 ARG A O 1
ATOM 4889 N N . LEU A 1 627 ? -22.626 2.641 10.624 1.00 95.00 627 LEU A N 1
ATOM 4890 C CA . LEU A 1 627 ? -23.133 3.747 9.804 1.00 95.00 627 LEU A CA 1
ATOM 4891 C C . LEU A 1 627 ? -22.056 4.821 9.605 1.00 95.00 627 LEU A C 1
ATOM 4893 O O . LEU A 1 627 ? -21.744 5.155 8.466 1.00 95.00 627 LEU A O 1
ATOM 4897 N N . ARG A 1 628 ? -21.419 5.280 10.693 1.00 95.31 628 ARG A N 1
ATOM 4898 C CA . ARG A 1 628 ? -20.353 6.293 10.630 1.00 95.31 628 ARG A CA 1
ATOM 4899 C C . ARG A 1 628 ? -19.223 5.872 9.696 1.00 95.31 628 ARG A C 1
ATOM 4901 O O . ARG A 1 628 ? -18.872 6.632 8.810 1.00 95.31 628 ARG A O 1
ATOM 4908 N N . TYR A 1 629 ? -18.685 4.663 9.850 1.00 94.31 629 TYR A N 1
ATOM 4909 C CA . TYR A 1 629 ? -17.591 4.203 8.990 1.00 94.31 629 TYR A CA 1
ATOM 4910 C C . TYR A 1 629 ? -17.998 4.057 7.524 1.00 94.31 629 TYR A C 1
ATOM 4912 O O . TYR A 1 629 ? -17.154 4.214 6.653 1.00 94.31 629 TYR A O 1
ATOM 4920 N N . THR A 1 630 ? -19.270 3.755 7.245 1.00 94.81 630 THR A N 1
ATOM 4921 C CA . THR A 1 630 ? -19.777 3.688 5.866 1.00 94.81 630 THR A CA 1
ATOM 4922 C C . THR A 1 630 ? -19.829 5.085 5.247 1.00 94.81 630 THR A C 1
ATOM 4924 O O . THR A 1 630 ? -19.375 5.262 4.123 1.00 94.81 630 THR A O 1
ATOM 4927 N N . LEU A 1 631 ? -20.303 6.083 6.001 1.00 95.06 631 LEU A N 1
ATOM 4928 C CA . LEU A 1 631 ? -20.283 7.488 5.583 1.00 95.06 631 LEU A CA 1
ATOM 4929 C C . LEU A 1 631 ? -18.851 8.011 5.400 1.00 95.06 631 LEU A C 1
ATOM 4931 O O . LEU A 1 631 ? -18.559 8.619 4.381 1.00 95.06 631 LEU A O 1
ATOM 4935 N N . GLU A 1 632 ? -17.948 7.727 6.343 1.00 93.81 632 GLU A N 1
ATOM 4936 C CA . GLU A 1 632 ? -16.529 8.105 6.248 1.00 93.81 632 GLU A CA 1
ATOM 4937 C C . GLU A 1 632 ? -15.839 7.464 5.037 1.00 93.81 632 GLU A C 1
ATOM 4939 O O . GLU A 1 632 ? -14.998 8.097 4.410 1.00 93.81 632 GLU A O 1
ATOM 4944 N N . PHE A 1 633 ? -16.180 6.215 4.703 1.00 93.00 633 PHE A N 1
ATOM 4945 C CA . PHE A 1 633 ? -15.584 5.509 3.569 1.00 93.00 633 PHE A CA 1
ATOM 4946 C C . PHE A 1 633 ? -15.966 6.141 2.225 1.00 93.00 633 PHE A C 1
ATOM 4948 O O . PHE A 1 633 ? -15.122 6.218 1.340 1.00 93.00 633 PHE A O 1
ATOM 4955 N N . PHE A 1 634 ? -17.209 6.613 2.084 1.00 93.62 634 PHE A N 1
ATOM 4956 C CA . PHE A 1 634 ? -17.720 7.242 0.860 1.00 93.62 634 PHE A CA 1
ATOM 4957 C C . PHE A 1 634 ? -17.738 8.776 0.915 1.00 93.62 634 PHE A C 1
ATOM 4959 O O . PHE A 1 634 ? -18.348 9.397 0.050 1.00 93.62 634 PHE A O 1
ATOM 4966 N N . ALA A 1 635 ? -17.085 9.396 1.902 1.00 92.31 635 ALA A N 1
ATOM 4967 C CA . ALA A 1 635 ? -17.178 10.834 2.156 1.00 92.31 635 ALA A CA 1
ATOM 4968 C C . ALA A 1 635 ? -16.880 11.689 0.912 1.00 92.31 635 ALA A C 1
ATOM 4970 O O . ALA A 1 635 ? -17.654 12.588 0.595 1.00 92.31 635 ALA A O 1
ATOM 4971 N N . ASP A 1 636 ? -15.826 11.349 0.166 1.00 90.06 636 ASP A N 1
ATOM 4972 C CA . ASP A 1 636 ? -15.436 12.083 -1.044 1.00 90.06 636 ASP A CA 1
ATOM 4973 C C . ASP A 1 636 ? -16.466 11.950 -2.178 1.00 90.06 636 ASP A C 1
ATOM 4975 O O . ASP A 1 636 ? -16.742 12.920 -2.880 1.00 90.06 636 ASP A O 1
ATOM 4979 N N . ALA A 1 637 ? -17.091 10.775 -2.317 1.00 90.50 637 ALA A N 1
ATOM 4980 C CA . ALA A 1 637 ? -18.116 10.522 -3.329 1.00 90.50 637 ALA A CA 1
ATOM 4981 C C . ALA A 1 637 ? -19.459 11.183 -2.975 1.00 90.50 637 ALA A C 1
ATOM 4983 O O . ALA A 1 637 ? -20.195 11.591 -3.868 1.00 90.50 637 ALA A O 1
ATOM 4984 N N . LEU A 1 638 ? -19.767 11.304 -1.679 1.00 90.88 638 LEU A N 1
ATOM 4985 C CA . LEU A 1 638 ? -20.946 12.015 -1.171 1.00 90.88 638 LEU A CA 1
ATOM 4986 C C . LEU A 1 638 ? -20.793 13.540 -1.280 1.00 90.88 638 LEU A C 1
ATOM 4988 O O . LEU A 1 638 ? -21.789 14.266 -1.323 1.00 90.88 638 LEU A O 1
ATOM 4992 N N . GLY A 1 639 ? -19.550 14.023 -1.324 1.00 87.75 639 GLY A N 1
ATOM 4993 C CA . GLY A 1 639 ? -19.227 15.425 -1.515 1.00 87.75 639 GLY A CA 1
ATOM 4994 C C . GLY A 1 639 ? -19.559 16.311 -0.302 1.00 87.75 639 GLY A C 1
ATOM 4995 O O . GLY A 1 639 ? -19.644 15.848 0.843 1.00 87.75 639 GLY A O 1
ATOM 4996 N N . PRO A 1 640 ? -19.713 17.629 -0.521 1.00 86.25 640 PRO A N 1
ATOM 4997 C CA . PRO A 1 640 ? -19.849 18.588 0.565 1.00 86.25 640 PRO A CA 1
ATOM 4998 C C . PRO A 1 640 ? -21.148 18.377 1.352 1.00 86.25 640 PRO A C 1
ATOM 5000 O O . PRO A 1 640 ? -22.236 18.247 0.789 1.00 86.25 640 PRO A O 1
ATOM 5003 N N . GLY A 1 641 ? -21.039 18.419 2.682 1.00 87.19 641 GLY A N 1
ATOM 5004 C CA . GLY A 1 641 ? -22.168 18.268 3.605 1.00 87.19 641 GLY A CA 1
ATOM 5005 C C . GLY A 1 641 ? -22.201 16.940 4.361 1.00 87.19 641 GLY A C 1
ATOM 5006 O O . GLY A 1 641 ? -22.991 16.820 5.298 1.00 87.19 641 GLY A O 1
ATOM 5007 N N . VAL A 1 642 ? -21.322 15.982 4.034 1.00 92.69 642 VAL A N 1
ATOM 5008 C CA . VAL A 1 642 ? -21.189 14.716 4.781 1.00 92.69 642 VAL A CA 1
ATOM 5009 C C . VAL A 1 642 ? -20.938 14.947 6.278 1.00 92.69 642 VAL A C 1
ATOM 5011 O O . VAL A 1 642 ? -21.516 14.255 7.119 1.00 92.69 642 VAL A O 1
ATOM 5014 N N . ASP A 1 643 ? -20.196 15.999 6.634 1.00 92.44 643 ASP A N 1
ATOM 5015 C CA . ASP A 1 643 ? -19.928 16.385 8.025 1.00 92.44 643 ASP A CA 1
ATOM 5016 C C . ASP A 1 643 ? -21.200 16.716 8.815 1.00 92.44 643 ASP A C 1
ATOM 5018 O O . ASP A 1 643 ? -21.272 16.474 10.019 1.00 92.44 643 ASP A O 1
ATOM 5022 N N . GLN A 1 644 ? -22.253 17.197 8.146 1.00 91.44 644 GLN A N 1
ATOM 5023 C CA . GLN A 1 644 ? -23.536 17.485 8.793 1.00 91.44 644 GLN A CA 1
ATOM 5024 C C . GLN A 1 644 ? -24.298 16.209 9.182 1.00 91.44 644 GLN A C 1
ATOM 5026 O O . GLN A 1 644 ? -25.184 16.271 10.038 1.00 91.44 644 GLN A O 1
ATOM 5031 N N . ALA A 1 645 ? -23.968 15.069 8.564 1.00 92.44 645 ALA A N 1
ATOM 5032 C CA . ALA A 1 645 ? -24.463 13.747 8.939 1.00 92.44 645 ALA A CA 1
ATOM 5033 C C . ALA A 1 645 ? -23.509 13.026 9.913 1.00 92.44 645 ALA A C 1
ATOM 5035 O O . ALA A 1 645 ? -23.967 12.287 10.789 1.00 92.44 645 ALA A O 1
ATOM 5036 N N . LEU A 1 646 ? -22.195 13.250 9.796 1.00 94.44 646 LEU A N 1
ATOM 5037 C CA . LEU A 1 646 ? -21.186 12.659 10.682 1.00 94.44 646 LEU A CA 1
ATOM 5038 C C . LEU A 1 646 ? -21.174 13.298 12.076 1.00 94.44 646 LEU A C 1
ATOM 5040 O O . LEU A 1 646 ? -21.162 12.565 13.062 1.00 94.44 646 LEU A O 1
ATOM 5044 N N . GLY A 1 647 ? -21.229 14.628 12.176 1.00 94.44 647 GLY A N 1
ATOM 5045 C CA . GLY A 1 647 ? -21.086 15.369 13.436 1.00 94.44 647 GLY A CA 1
ATOM 5046 C C . GLY A 1 647 ? -22.059 14.923 14.536 1.00 94.44 647 GLY A C 1
ATOM 5047 O O . GLY A 1 647 ? -21.607 14.436 15.574 1.00 94.44 647 GLY A O 1
ATOM 5048 N N . PRO A 1 648 ? -23.389 14.972 14.313 1.00 93.62 648 PRO A N 1
ATOM 5049 C CA . PRO A 1 648 ? -24.365 14.525 15.312 1.00 93.62 648 PRO A CA 1
ATOM 5050 C C . PRO A 1 648 ? -24.191 13.053 15.723 1.00 93.62 648 PRO A C 1
ATOM 5052 O O . PRO A 1 648 ? -24.391 12.690 16.882 1.00 93.62 648 PRO A O 1
ATOM 5055 N N . LEU A 1 649 ? -23.786 12.199 14.777 1.00 92.75 649 LEU A N 1
ATOM 5056 C CA . LEU A 1 649 ? -23.524 10.783 15.025 1.00 92.75 649 LEU A CA 1
ATOM 5057 C C . LEU A 1 649 ? -22.248 10.576 15.859 1.00 92.75 649 LEU A C 1
ATOM 5059 O O . LEU A 1 649 ? -22.206 9.666 16.687 1.00 92.75 649 LEU A O 1
ATOM 5063 N N . MET A 1 650 ? -21.221 11.403 15.659 1.00 93.19 650 MET A N 1
ATOM 5064 C CA . MET A 1 650 ? -19.989 11.398 16.451 1.00 93.19 650 MET A CA 1
ATOM 5065 C C . MET A 1 650 ? -20.243 11.852 17.891 1.00 93.19 650 MET A C 1
ATOM 5067 O O . MET A 1 650 ? -19.832 11.136 18.800 1.00 93.19 650 MET A O 1
ATOM 5071 N N . GLU A 1 651 ? -20.992 12.942 18.099 1.00 92.50 651 GLU A N 1
ATOM 5072 C CA . GLU A 1 651 ? -21.374 13.426 19.440 1.00 92.50 651 GLU A CA 1
ATOM 5073 C C . GLU A 1 651 ? -22.090 12.334 20.254 1.00 92.50 651 GLU A C 1
ATOM 5075 O O . GLU A 1 651 ? -21.746 12.048 21.402 1.00 92.50 651 GLU A O 1
ATOM 5080 N N . LEU A 1 652 ? -23.076 11.664 19.647 1.00 90.62 652 LEU A N 1
ATOM 5081 C CA . LEU A 1 652 ? -23.792 10.572 20.304 1.00 90.62 652 LEU A CA 1
ATOM 5082 C C . LEU A 1 652 ? -22.873 9.373 20.597 1.00 90.62 652 LEU A C 1
ATOM 5084 O O . LEU A 1 652 ? -22.989 8.732 21.643 1.00 90.62 652 LEU A O 1
ATOM 5088 N N . GLN A 1 653 ? -21.958 9.046 19.680 1.00 89.00 653 GLN A N 1
ATOM 5089 C CA . GLN A 1 653 ? -21.010 7.944 19.865 1.00 89.00 653 GLN A CA 1
ATOM 5090 C C . GLN A 1 653 ? -19.960 8.210 20.942 1.00 89.00 653 GLN A C 1
ATOM 5092 O O . GLN A 1 653 ? -19.460 7.236 21.514 1.00 89.00 653 GLN A O 1
ATOM 5097 N N . GLU A 1 654 ? -19.612 9.472 21.180 1.00 89.31 654 GLU A N 1
ATOM 5098 C CA . GLU A 1 654 ? -18.738 9.908 22.267 1.00 89.31 654 GLU A CA 1
ATOM 5099 C C . GLU A 1 654 ? -19.434 9.742 23.619 1.00 89.31 654 GLU A C 1
ATOM 5101 O O . GLU A 1 654 ? -18.882 9.104 24.510 1.00 89.31 654 GLU A O 1
ATOM 5106 N N . LEU A 1 655 ? -20.700 10.159 23.739 1.00 88.75 655 LEU A N 1
ATOM 5107 C CA . LEU A 1 655 ? -21.485 9.932 24.958 1.00 88.75 655 LEU A CA 1
ATOM 5108 C C . LEU A 1 655 ? -21.658 8.431 25.256 1.00 88.75 655 LEU A C 1
ATOM 5110 O O . LEU A 1 655 ? -21.357 7.975 26.357 1.00 88.75 655 LEU A O 1
ATOM 5114 N N . LEU A 1 656 ? -22.059 7.632 24.258 1.00 83.75 656 LEU A N 1
ATOM 5115 C CA . LEU A 1 656 ? -22.102 6.160 24.360 1.00 83.75 656 LEU A CA 1
ATOM 5116 C C . LEU A 1 656 ? -20.703 5.537 24.554 1.00 83.75 656 LEU A C 1
ATOM 5118 O O . LEU A 1 656 ? -20.566 4.373 24.938 1.00 83.75 656 LEU A O 1
ATOM 5122 N N . GLY A 1 657 ? -19.661 6.297 24.213 1.00 84.88 657 GLY A N 1
ATOM 5123 C CA . GLY A 1 657 ? -18.262 6.116 24.581 1.00 84.88 657 GLY A CA 1
ATOM 5124 C C . GLY A 1 657 ? -18.095 5.992 26.070 1.00 84.88 657 GLY A C 1
ATOM 5125 O O . GLY A 1 657 ? -17.894 4.889 26.576 1.00 84.88 657 GLY A O 1
ATOM 5126 N N . ASN A 1 658 ? -18.273 7.140 26.699 1.00 82.94 658 ASN A N 1
ATOM 5127 C CA . ASN A 1 658 ? -17.968 7.405 28.090 1.00 82.94 658 ASN A CA 1
ATOM 5128 C C . ASN A 1 658 ? -18.834 6.564 29.041 1.00 82.94 658 ASN A C 1
ATOM 5130 O O . ASN A 1 658 ? -18.359 6.118 30.081 1.00 82.94 658 ASN A O 1
ATOM 5134 N N . LEU A 1 659 ? -20.081 6.255 28.660 1.00 80.81 659 LEU A N 1
ATOM 5135 C CA . LEU A 1 659 ? -20.943 5.353 29.438 1.00 80.81 659 LEU A CA 1
ATOM 5136 C C . LEU A 1 659 ? -20.355 3.938 29.589 1.00 80.81 659 LEU A C 1
ATOM 5138 O O . LEU A 1 659 ? -20.535 3.307 30.627 1.00 80.81 659 LEU A O 1
ATOM 5142 N N . GLN A 1 660 ? -19.627 3.442 28.583 1.00 79.31 660 GLN A N 1
ATOM 5143 C CA . GLN A 1 660 ? -19.020 2.105 28.621 1.00 79.31 660 GLN A CA 1
ATOM 5144 C C . GLN A 1 660 ? -17.760 2.053 29.499 1.00 79.31 660 GLN A C 1
ATOM 5146 O O . GLN A 1 660 ? -17.407 0.978 29.993 1.00 79.31 660 GLN A O 1
ATOM 5151 N N . ASP A 1 661 ? -17.074 3.180 29.684 1.00 79.06 661 ASP A N 1
ATOM 5152 C CA . ASP A 1 661 ? -15.746 3.215 30.301 1.00 79.06 661 ASP A CA 1
ATOM 5153 C C . ASP A 1 661 ? -15.790 2.801 31.780 1.00 79.06 661 ASP A C 1
ATOM 5155 O O . ASP A 1 661 ? -14.896 2.093 32.245 1.00 79.06 661 ASP A O 1
ATOM 5159 N N . ALA A 1 662 ? -16.883 3.106 32.491 1.00 78.06 662 ALA A N 1
ATOM 5160 C CA . ALA A 1 662 ? -17.089 2.670 33.875 1.00 78.06 662 ALA A CA 1
ATOM 5161 C C . ALA A 1 662 ? -17.115 1.134 34.019 1.00 78.06 662 ALA A C 1
ATOM 5163 O O . ALA A 1 662 ? -16.476 0.566 34.909 1.00 78.06 662 ALA A O 1
ATOM 5164 N N . ALA A 1 663 ? -17.801 0.432 33.111 1.00 81.50 663 ALA A N 1
ATOM 5165 C CA . ALA A 1 663 ? -17.847 -1.031 33.116 1.00 81.50 663 ALA A CA 1
ATOM 5166 C C . ALA A 1 663 ? -16.469 -1.652 32.818 1.00 81.50 663 ALA A C 1
ATOM 5168 O O . ALA A 1 663 ? -16.096 -2.667 33.413 1.00 81.50 663 ALA A O 1
ATOM 5169 N N . VAL A 1 664 ? -15.698 -1.023 31.922 1.00 87.06 664 VAL A N 1
ATOM 5170 C CA . VAL A 1 664 ? -14.334 -1.441 31.563 1.00 87.06 664 VAL A CA 1
ATOM 5171 C C . VAL A 1 664 ? -13.377 -1.243 32.744 1.00 87.06 664 VAL A C 1
ATOM 5173 O O . VAL A 1 664 ? -12.671 -2.181 33.117 1.00 87.06 664 VAL A O 1
ATOM 5176 N N . ALA A 1 665 ? -13.422 -0.086 33.407 1.00 89.56 665 ALA A N 1
ATOM 5177 C CA . ALA A 1 665 ? -12.629 0.204 34.601 1.00 89.56 665 ALA A CA 1
ATOM 5178 C C . ALA A 1 665 ? -12.856 -0.820 35.729 1.00 89.56 665 ALA A C 1
ATOM 5180 O O . ALA A 1 665 ? -11.899 -1.373 36.274 1.00 89.56 665 ALA A O 1
ATOM 5181 N N . ARG A 1 666 ? -14.120 -1.164 36.027 1.00 90.00 666 ARG A N 1
ATOM 5182 C CA . ARG A 1 666 ? -14.456 -2.210 37.016 1.00 90.00 666 ARG A CA 1
ATOM 5183 C C . ARG A 1 666 ? -13.877 -3.575 36.654 1.00 90.00 666 ARG A C 1
ATOM 5185 O O . ARG A 1 666 ? -13.474 -4.334 37.536 1.00 90.00 666 ARG A O 1
ATOM 5192 N N . ALA A 1 667 ? -13.875 -3.934 35.370 1.00 91.12 667 ALA A N 1
ATOM 5193 C CA . ALA A 1 667 ? -13.288 -5.190 34.916 1.00 91.12 667 ALA A CA 1
ATOM 5194 C C . ALA A 1 667 ? -11.763 -5.201 35.110 1.00 91.12 667 ALA A C 1
ATOM 5196 O O . ALA A 1 667 ? -11.235 -6.190 35.618 1.00 91.12 667 ALA A O 1
ATOM 5197 N N . HIS A 1 668 ? -11.072 -4.100 34.793 1.00 93.81 668 HIS A N 1
ATOM 5198 C CA . HIS A 1 668 ? -9.629 -3.983 35.012 1.00 93.81 668 HIS A CA 1
ATOM 5199 C C . HIS A 1 668 ? -9.250 -4.032 36.495 1.00 93.81 668 HIS A C 1
ATOM 5201 O O . HIS A 1 668 ? -8.356 -4.792 36.849 1.00 93.81 668 HIS A O 1
ATOM 5207 N N . ILE A 1 669 ? -9.952 -3.306 37.371 1.00 95.06 669 ILE A N 1
ATOM 5208 C CA . ILE A 1 669 ? -9.681 -3.315 38.823 1.00 95.06 669 ILE A CA 1
ATOM 5209 C C . ILE A 1 669 ? -9.818 -4.723 39.408 1.00 95.06 669 ILE A C 1
ATOM 5211 O O . ILE A 1 669 ? -8.952 -5.173 40.159 1.00 95.06 669 ILE A O 1
ATOM 5215 N N . ARG A 1 670 ? -10.865 -5.461 39.012 1.00 93.88 670 ARG A N 1
ATOM 5216 C CA . ARG A 1 670 ? -11.030 -6.867 39.411 1.00 93.88 670 ARG A CA 1
ATOM 5217 C C . ARG A 1 670 ? -9.901 -7.752 38.885 1.00 93.88 670 ARG A C 1
ATOM 5219 O O . ARG A 1 670 ? -9.393 -8.574 39.638 1.00 93.88 670 ARG A O 1
ATOM 5226 N N . ALA A 1 671 ? -9.486 -7.572 37.631 1.00 93.69 671 ALA A N 1
ATOM 5227 C CA . ALA A 1 671 ? -8.379 -8.331 37.043 1.00 93.69 671 ALA A CA 1
ATOM 5228 C C . ALA A 1 671 ? -7.022 -8.040 37.711 1.00 93.69 671 ALA A C 1
ATOM 5230 O O . ALA A 1 671 ? -6.161 -8.914 37.735 1.00 93.69 671 ALA A O 1
ATOM 5231 N N . LEU A 1 672 ? -6.843 -6.839 38.271 1.00 94.44 672 LEU A N 1
ATOM 5232 C CA . LEU A 1 672 ? -5.665 -6.458 39.057 1.00 94.44 672 LEU A CA 1
ATOM 5233 C C . LEU A 1 672 ? -5.699 -6.989 40.501 1.00 94.44 672 LEU A C 1
ATOM 5235 O O . LEU A 1 672 ? -4.706 -6.859 41.207 1.00 94.44 672 LEU A O 1
ATOM 5239 N N . GLY A 1 673 ? -6.818 -7.565 40.958 1.00 94.31 673 GLY A N 1
ATOM 5240 C CA . GLY A 1 673 ? -6.982 -7.989 42.352 1.00 94.31 673 GLY A CA 1
ATOM 5241 C C . GLY A 1 673 ? -7.116 -6.824 43.339 1.00 94.31 673 GLY A C 1
ATOM 5242 O O . GLY A 1 673 ? -6.857 -6.999 44.522 1.00 94.31 673 GLY A O 1
ATOM 5243 N N . LEU A 1 674 ? -7.523 -5.641 42.862 1.00 94.06 674 LEU A N 1
ATOM 5244 C CA . LEU A 1 674 ? -7.609 -4.402 43.647 1.00 94.06 674 LEU A CA 1
ATOM 5245 C C . LEU A 1 674 ? -9.060 -3.987 43.943 1.00 94.06 674 LEU A C 1
ATOM 5247 O O . LEU A 1 674 ? -9.350 -2.811 44.120 1.00 94.06 674 LEU A O 1
ATOM 5251 N N . ALA A 1 675 ? -10.001 -4.935 43.970 1.00 91.50 675 ALA A N 1
ATOM 5252 C CA . ALA A 1 675 ? -11.414 -4.627 44.225 1.00 91.50 675 ALA A CA 1
ATOM 5253 C C . ALA A 1 675 ? -11.656 -4.011 45.619 1.00 91.50 675 ALA A C 1
ATOM 5255 O O . ALA A 1 675 ? -12.556 -3.185 45.779 1.00 91.50 675 ALA A O 1
ATOM 5256 N N . ASP A 1 676 ? -10.823 -4.384 46.593 1.00 92.31 676 ASP A N 1
ATOM 5257 C CA . ASP A 1 676 ? -10.876 -3.894 47.974 1.00 92.31 676 ASP A CA 1
ATOM 5258 C C . ASP A 1 676 ? -9.858 -2.768 48.249 1.00 92.31 676 ASP A C 1
ATOM 5260 O O . ASP A 1 676 ? -9.723 -2.321 49.387 1.00 92.31 676 ASP A O 1
ATOM 5264 N N . ASP A 1 677 ? -9.132 -2.301 47.225 1.00 95.12 677 ASP A N 1
ATOM 5265 C CA . ASP A 1 677 ? -8.202 -1.178 47.362 1.00 95.12 677 ASP A CA 1
ATOM 5266 C C . ASP A 1 677 ? -8.978 0.139 47.571 1.00 95.12 677 ASP A C 1
ATOM 5268 O O . ASP A 1 677 ? -9.855 0.465 46.761 1.00 95.12 677 ASP A O 1
ATOM 5272 N N . PRO A 1 678 ? -8.665 0.929 48.617 1.00 93.06 678 PRO A N 1
ATOM 5273 C CA . PRO A 1 678 ? -9.382 2.172 48.902 1.00 93.06 678 PRO A CA 1
ATOM 5274 C C . PRO A 1 678 ? -9.358 3.179 47.744 1.00 93.06 678 PRO A C 1
ATOM 5276 O O . PRO A 1 678 ? -10.374 3.808 47.446 1.00 93.06 678 PRO A O 1
ATOM 5279 N N . GLY A 1 679 ? -8.221 3.311 47.050 1.00 93.06 679 GLY A N 1
ATOM 5280 C CA . GLY A 1 679 ? -8.087 4.220 45.912 1.00 93.06 679 GLY A CA 1
ATOM 5281 C C . GLY A 1 679 ? -8.926 3.777 44.716 1.00 93.06 679 GLY A C 1
ATOM 5282 O O . GLY A 1 679 ? -9.568 4.603 44.064 1.00 93.06 679 GLY A O 1
ATOM 5283 N N . ALA A 1 680 ? -8.974 2.469 44.458 1.00 94.00 680 ALA A N 1
ATOM 5284 C CA . ALA A 1 680 ? -9.813 1.875 43.426 1.00 94.00 680 ALA A CA 1
ATOM 5285 C C . ALA A 1 680 ? -11.313 2.042 43.714 1.00 94.00 680 ALA A C 1
ATOM 5287 O O . ALA A 1 680 ? -12.075 2.355 42.798 1.00 94.00 680 ALA A O 1
ATOM 5288 N N . GLN A 1 681 ? -11.745 1.885 44.968 1.00 94.50 681 GLN A N 1
ATOM 5289 C CA . GLN A 1 681 ? -13.145 2.083 45.360 1.00 94.50 681 GLN A CA 1
ATOM 5290 C C . GLN A 1 681 ? -13.597 3.538 45.185 1.00 94.50 681 GLN A C 1
ATOM 5292 O O . GLN A 1 681 ? -14.662 3.780 44.614 1.00 94.50 681 GLN A O 1
ATOM 5297 N N . GLU A 1 682 ? -12.783 4.511 45.607 1.00 94.19 682 GLU A N 1
ATOM 5298 C CA . GLU A 1 682 ? -13.103 5.933 45.420 1.00 94.19 682 GLU A CA 1
ATOM 5299 C C . GLU A 1 682 ? -13.139 6.332 43.941 1.00 94.19 682 GLU A C 1
ATOM 5301 O O . GLU A 1 682 ? -14.046 7.051 43.515 1.00 94.19 682 GLU A O 1
ATOM 5306 N N . TYR A 1 683 ? -12.204 5.818 43.139 1.00 94.50 683 TYR A N 1
ATOM 5307 C CA . TYR A 1 683 ? -12.207 6.032 41.694 1.00 94.50 683 TYR A CA 1
ATOM 5308 C C . TYR A 1 683 ? -13.474 5.465 41.030 1.00 94.50 683 TYR A C 1
ATOM 5310 O O . TYR A 1 683 ? -14.104 6.140 40.214 1.00 94.50 683 TYR A O 1
ATOM 5318 N N . LEU A 1 684 ? -13.899 4.252 41.405 1.00 92.44 684 LEU A N 1
ATOM 5319 C CA . LEU A 1 684 ? -15.130 3.648 40.887 1.00 92.44 684 LEU A CA 1
ATOM 5320 C C . LEU A 1 684 ? -16.383 4.440 41.279 1.00 92.44 684 LEU A C 1
ATOM 5322 O O . LEU A 1 684 ? -17.254 4.641 40.435 1.00 92.44 684 LEU A O 1
ATOM 5326 N N . ALA A 1 685 ? -16.456 4.936 42.515 1.00 90.69 685 ALA A N 1
ATOM 5327 C CA . ALA A 1 685 ? -17.566 5.780 42.956 1.00 90.69 685 ALA A CA 1
ATOM 5328 C C . ALA A 1 685 ? -17.642 7.096 42.157 1.00 90.69 685 ALA A C 1
ATOM 5330 O O . ALA A 1 685 ? -18.729 7.541 41.779 1.00 90.69 685 ALA A O 1
ATOM 5331 N N . ALA A 1 686 ? -16.491 7.703 41.843 1.00 91.00 686 ALA A N 1
ATOM 5332 C CA . ALA A 1 686 ? -16.432 8.895 41.001 1.00 91.00 686 ALA A CA 1
ATOM 5333 C C . ALA A 1 686 ? -16.894 8.618 39.558 1.00 91.00 686 ALA A C 1
ATOM 5335 O O . ALA A 1 686 ? -17.601 9.443 38.967 1.00 91.00 686 ALA A O 1
ATOM 5336 N N . LEU A 1 687 ? -16.539 7.454 39.003 1.00 88.56 687 LEU A N 1
ATOM 5337 C CA . LEU A 1 687 ? -17.002 7.018 37.684 1.00 88.56 687 LEU A CA 1
ATOM 5338 C C . LEU A 1 687 ? -18.516 6.796 37.638 1.00 88.56 687 LEU A C 1
ATOM 5340 O O . LEU A 1 687 ? -19.146 7.211 36.667 1.00 88.56 687 LEU A O 1
ATOM 5344 N N . ASP A 1 688 ? -19.109 6.207 38.675 1.00 85.94 688 ASP A N 1
ATOM 5345 C CA . ASP A 1 688 ? -20.561 5.999 38.749 1.00 85.94 688 ASP A CA 1
ATOM 5346 C C . ASP A 1 688 ? -21.322 7.327 38.750 1.00 85.94 688 ASP A C 1
ATOM 5348 O O . ASP A 1 688 ? -22.228 7.539 37.944 1.00 85.94 688 ASP A O 1
ATOM 5352 N N . ALA A 1 689 ? -20.870 8.287 39.559 1.00 86.19 689 ALA A N 1
ATOM 5353 C CA . ALA A 1 689 ? -21.449 9.628 39.578 1.00 86.19 689 ALA A CA 1
ATOM 5354 C C . ALA A 1 689 ? -21.283 10.374 38.236 1.00 86.19 689 ALA A C 1
ATOM 5356 O O . ALA A 1 689 ? -22.076 11.256 37.891 1.00 86.19 689 ALA A O 1
ATOM 5357 N N . ALA A 1 690 ? -20.228 10.086 37.470 1.00 86.00 690 ALA A N 1
ATOM 5358 C CA . ALA A 1 690 ? -20.064 10.612 36.115 1.00 86.00 690 ALA A CA 1
ATOM 5359 C C . ALA A 1 690 ? -20.996 9.913 35.109 1.00 86.00 690 ALA A C 1
ATOM 5361 O O . ALA A 1 690 ? -21.588 10.589 34.264 1.00 86.00 690 ALA A O 1
ATOM 5362 N N . HIS A 1 691 ? -21.165 8.595 35.225 1.00 84.69 691 HIS A N 1
ATOM 5363 C CA . HIS A 1 691 ? -22.045 7.792 34.379 1.00 84.69 691 HIS A CA 1
ATOM 5364 C C . HIS A 1 691 ? -23.499 8.284 34.454 1.00 84.69 691 HIS A C 1
ATOM 5366 O O . HIS A 1 691 ? -24.101 8.569 33.416 1.00 84.69 691 HIS A O 1
ATOM 5372 N N . ASP A 1 692 ? -24.030 8.499 35.660 1.00 81.94 692 ASP A N 1
ATOM 5373 C CA . ASP A 1 692 ? -25.403 8.988 35.859 1.00 81.94 692 ASP A CA 1
ATOM 5374 C C . ASP A 1 692 ? -25.634 10.365 35.214 1.00 81.94 692 ASP A C 1
ATOM 5376 O O . ASP A 1 692 ? -26.661 10.614 34.574 1.00 81.94 692 ASP A O 1
ATOM 5380 N N . ARG A 1 693 ? -24.640 11.260 35.303 1.00 84.75 693 ARG A N 1
ATOM 5381 C CA . ARG A 1 693 ? -24.686 12.586 34.660 1.00 84.75 693 ARG A CA 1
ATOM 5382 C C . ARG A 1 693 ? -24.696 12.493 33.134 1.00 84.75 693 ARG A C 1
ATOM 5384 O O . ARG A 1 693 ? -25.380 13.278 32.479 1.00 84.75 693 ARG A O 1
ATOM 5391 N N . LEU A 1 694 ? -23.952 11.547 32.560 1.00 85.06 694 LEU A N 1
ATOM 5392 C CA . LEU A 1 694 ? -23.905 11.328 31.112 1.00 85.06 694 LEU A CA 1
ATOM 5393 C C . LEU A 1 694 ? -25.208 10.724 30.581 1.00 85.06 694 LEU A C 1
ATOM 5395 O O . LEU A 1 694 ? -25.676 11.143 29.520 1.00 85.06 694 LEU A O 1
ATOM 5399 N N . LEU A 1 695 ? -25.828 9.798 31.321 1.00 82.50 695 LEU A N 1
ATOM 5400 C CA . LEU A 1 695 ? -27.111 9.200 30.937 1.00 82.50 695 LEU A CA 1
ATOM 5401 C C . LEU A 1 695 ? -28.204 10.258 30.743 1.00 82.50 695 LEU A C 1
ATOM 5403 O O . LEU A 1 695 ? -28.964 10.177 29.778 1.00 82.50 695 LEU A O 1
ATOM 5407 N N . ALA A 1 696 ? -28.227 11.303 31.575 1.00 84.00 696 ALA A N 1
ATOM 5408 C CA . ALA A 1 696 ? -29.181 12.406 31.442 1.00 84.00 696 ALA A CA 1
ATOM 5409 C C . ALA A 1 696 ? -29.072 13.156 30.094 1.00 84.00 696 ALA A C 1
ATOM 5411 O O . ALA A 1 696 ? -30.049 13.723 29.606 1.00 84.00 696 ALA A O 1
ATOM 5412 N N . GLY A 1 697 ? -27.893 13.150 29.461 1.00 85.12 697 GLY A N 1
ATOM 5413 C CA . GLY A 1 697 ? -27.655 13.782 28.161 1.00 85.12 697 GLY A CA 1
ATOM 5414 C C . GLY A 1 697 ? -28.046 12.926 26.950 1.00 85.12 697 GLY A C 1
ATOM 5415 O O . GLY A 1 697 ? -28.120 13.460 25.838 1.00 85.12 697 GLY A O 1
ATOM 5416 N N . PHE A 1 698 ? -28.301 11.626 27.143 1.00 86.75 698 PHE A N 1
ATOM 5417 C CA . PHE A 1 698 ? -28.494 10.662 26.057 1.00 86.75 698 PHE A CA 1
ATOM 5418 C C . PHE A 1 698 ? -29.703 10.998 25.175 1.00 86.75 698 PHE A C 1
ATOM 5420 O O . PHE A 1 698 ? -29.545 11.158 23.964 1.00 86.75 698 PHE A O 1
ATOM 5427 N N . ALA A 1 699 ? -30.886 11.178 25.775 1.00 85.88 699 ALA A N 1
ATOM 5428 C CA . ALA A 1 699 ? -32.131 11.431 25.042 1.00 85.88 699 ALA A CA 1
ATOM 5429 C C . ALA A 1 699 ? -32.027 12.666 24.128 1.00 85.88 699 ALA A C 1
ATOM 5431 O O . ALA A 1 699 ? -32.473 12.654 22.981 1.00 85.88 699 ALA A O 1
ATOM 5432 N N . ARG A 1 700 ? -31.346 13.717 24.605 1.00 89.81 700 ARG A N 1
ATOM 5433 C CA . ARG A 1 700 ? -31.107 14.945 23.838 1.00 89.81 700 ARG A CA 1
ATOM 5434 C C . ARG A 1 700 ? -30.240 14.699 22.602 1.00 89.81 700 ARG A C 1
ATOM 5436 O O . ARG A 1 700 ? -30.532 15.251 21.544 1.00 89.81 700 ARG A O 1
ATOM 5443 N N . LEU A 1 701 ? -29.159 13.926 22.726 1.00 91.06 701 LEU A N 1
ATOM 5444 C CA . LEU A 1 701 ? -28.285 13.624 21.585 1.00 91.06 701 LEU A CA 1
ATOM 5445 C C . LEU A 1 701 ? -28.947 12.646 20.610 1.00 91.06 701 LEU A C 1
ATOM 5447 O O . LEU A 1 701 ? -28.811 12.822 19.401 1.00 91.06 701 LEU A O 1
ATOM 5451 N N . TRP A 1 702 ? -29.710 11.675 21.117 1.00 90.00 702 TRP A N 1
ATOM 5452 C CA . TRP A 1 702 ? -30.502 10.767 20.287 1.00 90.00 702 TRP A CA 1
ATOM 5453 C C . TRP A 1 702 ? -31.520 11.528 19.426 1.00 90.00 702 TRP A C 1
ATOM 5455 O O . TRP A 1 702 ? -31.563 11.352 18.210 1.00 90.00 702 TRP A O 1
ATOM 5465 N N . ALA A 1 703 ? -32.249 12.483 20.012 1.00 89.69 703 ALA A N 1
ATOM 5466 C CA . ALA A 1 703 ? -33.219 13.299 19.281 1.00 89.69 703 ALA A CA 1
ATOM 5467 C C . ALA A 1 703 ? -32.603 14.089 18.106 1.00 89.69 703 ALA A C 1
ATOM 5469 O O . ALA A 1 703 ? -33.274 14.331 17.101 1.00 89.69 703 ALA A O 1
ATOM 5470 N N . LYS A 1 704 ? -31.316 14.473 18.180 1.00 92.00 704 LYS A N 1
ATOM 5471 C CA . LYS A 1 704 ? -30.631 15.141 17.057 1.00 92.00 704 LYS A CA 1
ATOM 5472 C C . LYS A 1 704 ? -30.537 14.229 15.835 1.00 92.00 704 LYS A C 1
ATOM 5474 O O . LYS A 1 704 ? -30.802 14.675 14.718 1.00 92.00 704 LYS A O 1
ATOM 5479 N N . VAL A 1 705 ? -30.158 12.971 16.047 1.00 90.69 705 VAL A N 1
ATOM 5480 C CA . VAL A 1 705 ? -29.924 12.000 14.971 1.00 90.69 705 VAL A CA 1
ATOM 5481 C C . VAL A 1 705 ? -31.189 11.284 14.501 1.00 90.69 705 VAL A C 1
ATOM 5483 O O . VAL A 1 705 ? -31.231 10.820 13.365 1.00 90.69 705 VAL A O 1
ATOM 5486 N N . ASP A 1 706 ? -32.239 11.244 15.323 1.00 89.31 706 ASP A N 1
ATOM 5487 C CA . ASP A 1 706 ? -33.564 10.776 14.896 1.00 89.31 706 ASP A CA 1
ATOM 5488 C C . ASP A 1 706 ? -34.416 11.890 14.245 1.00 89.31 706 ASP A C 1
ATOM 5490 O O . ASP A 1 706 ? -35.482 11.656 13.675 1.00 89.31 706 ASP A O 1
ATOM 5494 N N . SER A 1 707 ? -33.940 13.136 14.248 1.00 91.88 707 SER A N 1
ATOM 5495 C CA . SER A 1 707 ? -34.698 14.246 13.670 1.00 91.88 707 SER A CA 1
ATOM 5496 C C . SER A 1 707 ? -34.999 14.061 12.172 1.00 91.88 707 SER A C 1
ATOM 5498 O O . SER A 1 707 ? -34.204 13.530 11.390 1.00 91.88 707 SER A O 1
ATOM 5500 N N . VAL A 1 708 ? -36.143 14.600 11.731 1.00 92.31 708 VAL A N 1
ATOM 5501 C CA . VAL A 1 708 ? -36.492 14.692 10.299 1.00 92.31 708 VAL A CA 1
ATOM 5502 C C . VAL A 1 708 ? -35.398 15.426 9.518 1.00 92.31 708 VAL A C 1
ATOM 5504 O O . VAL A 1 708 ? -35.067 15.031 8.404 1.00 92.31 708 VAL A O 1
ATOM 5507 N N . THR A 1 709 ? -34.784 16.445 10.122 1.00 93.69 709 THR A N 1
ATOM 5508 C CA . THR A 1 709 ? -33.660 17.187 9.542 1.00 93.69 709 THR A CA 1
ATOM 5509 C C . THR A 1 709 ? -32.458 16.286 9.267 1.00 93.69 709 THR A C 1
ATOM 5511 O O . THR A 1 709 ? -31.892 16.356 8.178 1.00 93.69 709 THR A O 1
ATOM 5514 N N . TYR A 1 710 ? -32.080 15.418 10.213 1.00 93.44 710 TYR A N 1
ATOM 5515 C CA . TYR A 1 710 ? -30.983 14.466 10.021 1.00 93.44 710 TYR A CA 1
ATOM 5516 C C . TYR A 1 710 ? -31.283 13.496 8.875 1.00 93.44 710 TYR A C 1
ATOM 5518 O O . TYR A 1 710 ? -30.467 13.341 7.967 1.00 93.44 710 TYR A O 1
ATOM 5526 N N . ARG A 1 711 ? -32.491 12.914 8.865 1.00 92.88 711 ARG A N 1
ATOM 5527 C CA . ARG A 1 711 ? -32.954 12.025 7.786 1.00 92.88 711 ARG A CA 1
ATOM 5528 C C . ARG A 1 711 ? -32.910 12.696 6.418 1.00 92.88 711 ARG A C 1
ATOM 5530 O O . ARG A 1 711 ? -32.416 12.101 5.465 1.00 92.88 711 ARG A O 1
ATOM 5537 N N . ARG A 1 712 ? -33.396 13.937 6.329 1.00 92.75 712 ARG A N 1
ATOM 5538 C CA . ARG A 1 712 ? -33.409 14.709 5.082 1.00 92.75 712 ARG A CA 1
ATOM 5539 C C . ARG A 1 712 ? -31.993 14.938 4.564 1.00 92.75 712 ARG A C 1
ATOM 5541 O O . ARG A 1 712 ? -31.740 14.670 3.399 1.00 92.75 712 ARG A O 1
ATOM 5548 N N . ARG A 1 713 ? -31.064 15.351 5.433 1.00 92.88 713 ARG A N 1
ATOM 5549 C CA . ARG A 1 713 ? -29.648 15.542 5.075 1.00 92.88 713 ARG A CA 1
ATOM 5550 C C . ARG A 1 713 ? -28.997 14.249 4.597 1.00 92.88 713 ARG A C 1
ATOM 5552 O O . ARG A 1 713 ? -28.329 14.253 3.572 1.00 92.88 713 ARG A O 1
ATOM 5559 N N . LEU A 1 714 ? -29.218 13.144 5.311 1.00 93.31 714 LEU A N 1
ATOM 5560 C CA . LEU A 1 714 ? -28.687 11.839 4.918 1.00 93.31 714 LEU A CA 1
ATOM 5561 C C . LEU A 1 714 ? -29.204 11.415 3.535 1.00 93.31 714 LEU A C 1
ATOM 5563 O O . LEU A 1 714 ? -28.437 10.926 2.714 1.00 93.31 714 LEU A O 1
ATOM 5567 N N . PHE A 1 715 ? -30.491 11.632 3.267 1.00 92.00 715 PHE A N 1
ATOM 5568 C CA . PHE A 1 715 ? -31.108 11.301 1.985 1.00 92.00 715 PHE A CA 1
ATOM 5569 C C . PHE A 1 715 ? -30.649 12.229 0.848 1.00 92.00 715 PHE A C 1
ATOM 5571 O O . PHE A 1 715 ? -30.360 11.757 -0.247 1.00 92.00 715 PHE A O 1
ATOM 5578 N N . GLU A 1 716 ? -30.503 13.532 1.114 1.00 92.50 716 GLU A N 1
ATOM 5579 C CA . GLU A 1 716 ? -29.935 14.502 0.166 1.00 92.50 716 GLU A CA 1
ATOM 5580 C C . GLU A 1 716 ? -28.504 14.124 -0.250 1.00 92.50 716 GLU A C 1
ATOM 5582 O O . GLU A 1 716 ? -28.173 14.247 -1.427 1.00 92.50 716 GLU A O 1
ATOM 5587 N N . LEU A 1 717 ? -27.673 13.628 0.678 1.00 92.38 717 LEU A N 1
ATOM 5588 C CA . LEU A 1 717 ? -26.325 13.133 0.363 1.00 92.38 717 LEU A CA 1
ATOM 5589 C C . LEU A 1 717 ? -26.363 11.931 -0.587 1.00 92.38 717 LEU A C 1
ATOM 5591 O O . LEU A 1 717 ? -25.576 11.870 -1.523 1.00 92.38 717 LEU A O 1
ATOM 5595 N N . ILE A 1 718 ? -27.288 10.994 -0.363 1.00 90.69 718 ILE A N 1
ATOM 5596 C CA . ILE A 1 718 ? -27.425 9.793 -1.198 1.00 90.69 718 ILE A CA 1
ATOM 5597 C C . ILE A 1 718 ? -27.892 10.149 -2.617 1.00 90.69 718 ILE A C 1
ATOM 5599 O O . ILE A 1 718 ? -27.399 9.560 -3.569 1.00 90.69 718 ILE A O 1
ATOM 5603 N N . ILE A 1 719 ? -28.817 11.105 -2.769 1.00 87.44 719 ILE A N 1
ATOM 5604 C CA . ILE A 1 719 ? -29.374 11.491 -4.080 1.00 87.44 719 ILE A CA 1
ATOM 5605 C C . ILE A 1 719 ? -28.376 12.265 -4.952 1.00 87.44 719 ILE A C 1
ATOM 5607 O O . ILE A 1 719 ? -28.479 12.230 -6.174 1.00 87.44 719 ILE A O 1
ATOM 5611 N N . ARG A 1 720 ? -27.458 13.026 -4.346 1.00 84.31 720 ARG A N 1
ATOM 5612 C CA . ARG A 1 720 ? -26.538 13.913 -5.082 1.00 84.31 720 ARG A CA 1
ATOM 5613 C C . ARG A 1 720 ? -25.389 13.193 -5.790 1.00 84.31 720 ARG A C 1
ATOM 5615 O O . ARG A 1 720 ? -24.749 13.810 -6.639 1.00 84.31 720 ARG A O 1
ATOM 5622 N N . MET A 1 721 ? -25.106 11.959 -5.391 1.00 81.38 721 MET A N 1
ATOM 5623 C CA . MET A 1 721 ? -24.023 11.117 -5.906 1.00 81.38 721 MET A CA 1
ATOM 5624 C C . MET A 1 721 ? -24.432 10.429 -7.211 1.00 81.38 721 MET A C 1
ATOM 5626 O O . MET A 1 721 ? -23.569 10.317 -8.119 1.00 81.38 721 MET A O 1
#

Secondary structure (DSSP, 8-state):
---------EEEEEEE---HHHHHHHTS-EEETTEEEEEEEEEEEEEEEEEE-TT-HHHHTT-EEEEEEETTEEEEEEE---EEETTEEEE-EEEEE-S-S-GGGPPS-HHHHHHHHHHTTSPPEEEEEEEEEEEEEEEEETTEEEEEEEEEEEEEEETTEEEEEEEEEEEEPTT--HHHHHHHHHHHHHHS-PEE--S-HHHHHHHHHHHHHHHHHHHHHHTTSS------TTTTHHHHHHHHHHHHHS-TTSS-HHHHHHHHHHHHHHHHHHHTT-S-HHHHHHHHHHHS--TT--HHHHHHHHHSGGGSSSS--GGG-HHHHHS-HHHHHHHHHHHHHHHHHHHHHHTT--EEEEEEETTEEEEEEES--GGGHHHHHHHTHHHHHHT--EEEEE--GGGSPPPPPPPPPGGGS-----SS--TTSBHHHHHHHHHHHHHHHHHHHHHHHHHT--THHHHHHHHHHHHHHHHHHHTBTTB-HHHHHHHHHHHHHHHHHHHHHHHHHHHHHHHHHHHHHS-GGGGGGGHHHHHHHHHHHHHHHHHHHHHHTSHHHHHHHHHHHHHHTSTTTTB----TTSSPPBHHHHHHHHHHHHHHHHHTTHHHHTT--HHHHHHHHHHHHHHHHHHHHTHHHH-TTTHHHHHHHHHHHHHHHHHHHHHHHHHHHHHTT-TT-HHHHHHHHHHHHHHHHHHHHHHHHHHHHHSHHHHHHHHHHHHH-

pLDDT: mean 84.6, std 14.44, range [25.17, 97.19]

Nearest PDB structures (foldseek):
  3e0s-assembly2_B  TM=8.843E-01  e=1.368E-10  Chlorobaculum tepidum
  6qv7-assembly1_A  TM=8.889E-01  e=3.830E-10  Chlorobaculum tepidum TLS
  5a61-assembly1_A  TM=3.974E-01  e=6.200E-14  Escherichia coli K-12
  6pc0-assembly1_A  TM=5.564E-01  e=9.681E-03  Helicobacter pylori G27
  6pc1-assembly2_D  TM=6.072E-01  e=3.469E-02  Helicobacter pylori G27

Radius of gyration: 35.33 Å; Cα contacts (8 Å, |Δi|>4): 1093; chains: 1; bounding box: 86×66×106 Å

Organism: Roseiflexus castenholzii (strain DSM 13941 / HLO8) (NCBI:txid383372)

Sequence (721 aa):
MDQQRVNPIEVELKFRVGDPAIFRALSRPMTLGDFQLKPVGDGEHQHNTYYDTPDFRLRAQHYGLRVRTVGHHRIATLKGETQSRDGLHQRPEWEMPVESDDPQRWSPGDVRDRAFALAGGAPLQPVLTIETLRRLVYVWQGSRRVAEIALDEGVIYAGGREQMFYELEIELLPEGTREDLDTLGALLQAQFPLQPDNLSKLARGLALLDEAVLDAEDAAKRLKGGDVISASTEQSLIRLLALTLLDRAIPEGAFLPVHRRLLGLAAACYDAALAAGVEVPERAARDMVLSAQIDDLDADQQALAAALPGMVRARVRPRRDPAFIRLSESDQKMALRLGAILRLAAALVEQSIRTLAVAHTNGAVALTLAPGTDDVLEPITARSDLWRDQIGPVTFAVVEHDALAPLPVEPPDPAFAVLKLTDGLQGGEPLTEGARRMLRRTFERLLARIDAVAKDEDPEDVHDARVATRRLRASLQVVEGIFDPDLVRELRRGLRRVAQSLGVVRDYDVFLESVRAFRDQLPEERRSITAPLIAAIESVRASARERLLADLESKRFGRFLRQCAAFLTTPGAGVVDQSETGAPTRVRDFAGSAIWRRYEQWRAFDAVLDGASDEVRHMARIAGKRLRYTLEFFADALGPGVDQALGPLMELQELLGNLQDAAVARAHIRALGLADDPGAQEYLAALDAAHDRLLAGFARLWAKVDSVTYRRRLFELII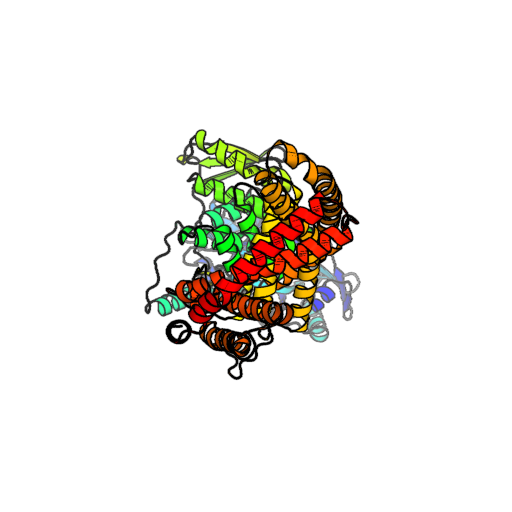RM

InterPro domains:
  IPR007899 CHAD domain [PF05235] (438-670)
  IPR007899 CHAD domain [PS51708] (428-707)
  IPR007899 CHAD domain [SM00880] (438-704)
  IPR023577 CYTH domain [PF01928] (9-205)
  IPR023577 CYTH domain [PS51707] (8-212)
  IPR023577 CYTH domain [SM01118] (8-212)
  IPR033469 CYTH-like domain superfamily [SSF55154] (8-210)
  IPR038186 CHAD domain superfamily [G3DSA:1.40.20.10] (420-720)

Mean predicted aligned error: 16.13 Å

Foldseek 3Di:
DDDQPDDDFWKKFKWFAPDVVVLVVLQDFDDQPLKTKAWDDPFWKKKKWWKAFPVRLCVVQQKIWIWIDTPQWIKIKIWHHWDDDQRITTTTMGIDTANDRALVRGDDDDNSVVRCVSRVNGGIDTFKMKIWGWIWIFMDRPPFRFKIKTWIWIWIGGLNDIDTTTMIMITTDPRHDPVNVVSVVVSSVVVHVIGRDRADSVNVRVVVNVVSVVVVVVVVVVPPDDDDDDPDLLLQQLLLQLLCCVVFVADPPPDDPLLNVLLSLLSNLLSVLVVVVDPQSLLRSLLLLLPFDDPPDDLLSSLLSSQLSCLLDLDRDSLLALSLLLHDPVSNLSSLQSSLSSNLSVLCVVQVWFFWDWDADPNEIEIETPDHDPVSVVSSVSSNPSVCVRPRHYHYHYDYPVVTDGGDGDDRDVSRSDDDRDPAAAQFDFPLSRLLSLLSVLLSQLSVLLVVLLVPPDPCSLVSNLVSLVLSLLSLVLCQPQFANVLSVVLNVLSVVLNVLSVQLVLLVVLLVLLVVVLVPDDPVCSCLCVVVNVLSVVSNVVSSVSSNVVCPDPSNSVSSNSSSSQSRHPPPRGPQPDPPPDRDGNLNRLLVSLVVLVVLLCVLVVAVVVHDLVSLVVSLVSLVSNLSSLVRCVVNLDPLSCVLNVLSVVLNVLNVLLCSLVSLCVVCVVSVNPVRPSSVVSSVVSVVVNVVSVVCNVVSVCSCPDPVSVVSSVNSSVVD